Protein AF-A0A1V9ZPN5-F1 (afdb_monomer_lite)

Sequence (670 aa):
MTFDDWLCKRLNDLAIDGEVYGEYVRGIVADQDSDLDERCGMAVDVLRAVVEDDTVLDGLADQLKAKWLEQEDAAAKQVAASLELEKLRIEEKKQAELKLVEENERKEAEKALARQNMTREEILQREKILNEYGAADSSFMDEDGNVIIREAKARGVSEDSGPVNTNKSQAQAHQQNLRDKMKKEHEQKVKRDKELLEADRLRKEKAKRRTQKREKQRGAGFTDLCFKVGIRKPVAVPPQRAMAQPKAKQKATFVLLLRDALATVGIEYLTLEDIRRSKSSVGGGDDFDEAHALLCIPLWRALHDLCMVILADFQVDPLTMAAESQALFDEPDGFDLCVEVARHYLYEWGFLCHEFYSLESPLTLPGPVLLSALVYLFGISNFFSRQAEAILRIQLGNDHVRLPPYPLEPPVDPEDVGRAFTTALARRRPSSAQTPTLESTVHAIHAAYGKLQALLKEFRSLQQAHSKYLERIRQTQLHQLGHGKVLLDDEAIAEAVLTPYCLWLLRNPDELGVHTEALERRLQNYAQEKLFYQWAVAAVVNGLKSFPRAERQEAATGDFAAVVAAASDANEALRARLSLFKSVTAHWKAISGKEKAKFKAKMESATVKMTEELPVIDLLFTPVKPNPFKIAPPPPSPYKVTSEVPKRYLQEEVARLVGLIETKLRVKLV

Organism: Achlya hypogyna (NCBI:txid1202772)

Radius of gyration: 38.85 Å; chains: 1; bounding box: 94×100×117 Å

InterPro domains:
  IPR037666 Coiled-coil domain-containing protein 43 [PTHR31684] (2-218)
  IPR058771 CCDC43, PWI-like domain [PF26091] (2-71)
  IPR060469 Coiled-coil domain-containing protein 43, C-terminal domain [PF27916] (167-218)

Foldseek 3Di:
DALLVVQLVLCVVLVHRSVVLSVVLCVLCVDPPDDNLVSLVVSLVVVVVVHPDSVSSPCSSVVSSVRSVVNVVVVVVVVVVVVVVVVVVVVVVVVVVVVVVVVVVVVVVVVVVVVVPDDPVNVVVVVVVCVVPPPPPPFDADPVGDTDDDDDDDDDDDDDDDDDPCVVVVVVVVVVVVVVVVVVVVVVVVVVVVVVVVVVVVVVVVVVVVVVVVVVVVPDDDDDDDDDDDDDDDDDDDDDDDDDDDDDPDDDFLQLLVCLLCQLQQLNPQHSVLLVVLLAFALDPPDGDPVLLVSLQSLLLSLLSLLVCLVCVVPDDNVVSNVVSVVLSPDPCSSVLSLVNSVVSCVVLPVDDCLSQVDPDSSNRGSLSSLVSNVVSCLVSVRCVSCLQSSLCVVLVHNLADDPVDDLFACPPVVLVVVLVCVLVVLVDDDPPDDDDPVVNVVSPVVSVVVVVVVVVLRVVLVVVLVVQLVVLQVVQCVVVHNPDDPAPSVRSSVVDQRSNSVVCVVVVVSVVSNVVSVVVSVVSLVNVVVVSVVSLVSSLVNVVPDDDPPDPDPPVDDVVNVVVVVVVSVVVVVVCVVVVVVSVVVVVPPDPPVCVVVVVVVVVVVVVVVVVDDDDDPPDDDDDDDDDDDDDDDDDDDDDDDDDDPVVSVVVSVVVQVSVCVVSVHHDD

Structure (mmCIF, N/CA/C/O backbone):
data_AF-A0A1V9ZPN5-F1
#
_entry.id   AF-A0A1V9ZPN5-F1
#
loop_
_atom_site.group_PDB
_atom_site.id
_atom_site.type_symbol
_atom_site.label_atom_id
_atom_site.label_alt_id
_atom_site.label_comp_id
_atom_site.label_asym_id
_atom_site.label_entity_id
_atom_site.label_seq_id
_atom_site.pdbx_PDB_ins_code
_atom_site.Cartn_x
_atom_site.Cartn_y
_atom_site.Cartn_z
_atom_site.occupancy
_atom_site.B_iso_or_equiv
_atom_site.auth_seq_id
_atom_site.auth_comp_id
_atom_site.auth_asym_id
_atom_site.auth_atom_id
_atom_site.pdbx_PDB_model_num
ATOM 1 N N . MET A 1 1 ? -40.368 -16.277 -12.540 1.00 68.50 1 MET A N 1
ATOM 2 C CA . MET A 1 1 ? -39.505 -17.339 -13.073 1.00 68.50 1 MET A CA 1
ATOM 3 C C . MET A 1 1 ? -38.281 -16.627 -13.588 1.00 68.50 1 MET A C 1
ATOM 5 O O . MET A 1 1 ? -38.443 -15.756 -14.438 1.00 68.50 1 MET A O 1
ATOM 9 N N . THR A 1 2 ? -37.132 -16.857 -12.969 1.00 84.00 2 THR A N 1
ATOM 10 C CA . THR A 1 2 ? -35.852 -16.296 -13.423 1.00 84.00 2 THR A CA 1
ATOM 11 C C . THR A 1 2 ? -35.412 -16.983 -14.718 1.00 84.00 2 THR A C 1
ATOM 13 O O . THR A 1 2 ? -36.003 -17.993 -15.119 1.00 84.00 2 THR A O 1
ATOM 16 N N . PHE A 1 3 ? -34.382 -16.450 -15.380 1.00 88.06 3 PHE A N 1
ATOM 17 C CA . PHE A 1 3 ? -33.713 -17.166 -16.469 1.00 88.06 3 PHE A CA 1
ATOM 18 C C . PHE A 1 3 ? -33.228 -18.544 -15.997 1.00 88.06 3 PHE A C 1
ATOM 20 O O . PHE A 1 3 ? -33.456 -19.531 -16.684 1.00 88.06 3 PHE A O 1
ATOM 27 N N . ASP A 1 4 ? -32.672 -18.616 -14.786 1.00 86.94 4 ASP A N 1
ATOM 28 C CA . ASP A 1 4 ? -32.119 -19.836 -14.189 1.00 86.94 4 ASP A CA 1
ATOM 29 C C . ASP A 1 4 ? -33.211 -20.896 -13.939 1.00 86.94 4 ASP A C 1
ATOM 31 O O . ASP A 1 4 ? -33.077 -22.033 -14.384 1.00 86.94 4 ASP A O 1
ATOM 35 N N . ASP A 1 5 ? -34.350 -20.515 -13.335 1.00 88.00 5 ASP A N 1
ATOM 36 C CA . ASP A 1 5 ? -35.508 -21.408 -13.137 1.00 88.00 5 ASP A CA 1
ATOM 37 C C . ASP A 1 5 ? -35.992 -22.003 -14.472 1.00 88.00 5 ASP A C 1
ATOM 39 O O . ASP A 1 5 ? -36.404 -23.164 -14.558 1.00 88.00 5 ASP A O 1
ATOM 43 N N . TRP A 1 6 ? -36.023 -21.162 -15.513 1.00 93.38 6 TRP A N 1
ATOM 44 C CA . TRP A 1 6 ? -36.487 -21.531 -16.847 1.00 93.38 6 TRP A CA 1
ATOM 45 C C . TRP A 1 6 ? -35.477 -22.433 -17.559 1.00 93.38 6 TRP A C 1
ATOM 47 O O . TRP A 1 6 ? -35.883 -23.439 -18.141 1.00 93.38 6 TRP A O 1
ATOM 57 N N . LEU A 1 7 ? -34.187 -22.116 -17.459 1.00 91.00 7 LEU A N 1
ATOM 58 C CA . LEU A 1 7 ? -33.092 -22.869 -18.053 1.00 91.00 7 LEU A CA 1
ATOM 59 C C . LEU A 1 7 ? -32.982 -24.265 -17.435 1.00 91.00 7 LEU A C 1
ATOM 61 O O . LEU A 1 7 ? -33.018 -25.247 -18.172 1.00 91.00 7 LEU A O 1
ATOM 65 N N . CYS A 1 8 ? -32.947 -24.379 -16.104 1.00 88.75 8 CYS A N 1
ATOM 66 C CA . CYS A 1 8 ? -32.883 -25.677 -15.428 1.00 88.75 8 CYS A CA 1
ATOM 67 C C . CYS A 1 8 ? -34.094 -26.550 -15.781 1.00 88.75 8 CYS A C 1
ATOM 69 O O . CYS A 1 8 ? -33.944 -27.736 -16.066 1.00 88.75 8 CYS A O 1
ATOM 71 N N . LYS A 1 9 ? -35.299 -25.964 -15.854 1.00 89.94 9 LYS A N 1
ATOM 72 C CA . LYS A 1 9 ? -36.483 -26.688 -16.334 1.00 89.94 9 LYS A CA 1
ATOM 73 C C . LYS A 1 9 ? -36.322 -27.144 -17.790 1.00 89.94 9 LYS A C 1
ATOM 75 O O . LYS A 1 9 ? -36.635 -28.289 -18.097 1.00 89.94 9 LYS A O 1
ATOM 80 N N . ARG A 1 10 ? -35.834 -26.269 -18.675 1.00 88.94 10 ARG A N 1
ATOM 81 C CA . ARG A 1 10 ? -35.674 -26.561 -20.105 1.00 88.94 10 ARG A CA 1
ATOM 82 C C . ARG A 1 10 ? -34.618 -27.638 -20.369 1.00 88.94 10 ARG A C 1
ATOM 84 O O . ARG A 1 10 ? -34.828 -28.447 -21.262 1.00 88.94 10 ARG A O 1
ATOM 91 N N . LEU A 1 11 ? -33.538 -27.673 -19.590 1.00 89.62 11 LEU A N 1
ATOM 92 C CA . LEU A 1 11 ? -32.514 -28.722 -19.639 1.00 89.62 11 LEU A CA 1
ATOM 93 C C . LEU A 1 11 ? -33.055 -30.062 -19.121 1.00 89.62 11 LEU A C 1
ATOM 95 O O . LEU A 1 11 ? -32.896 -31.079 -19.792 1.00 89.62 11 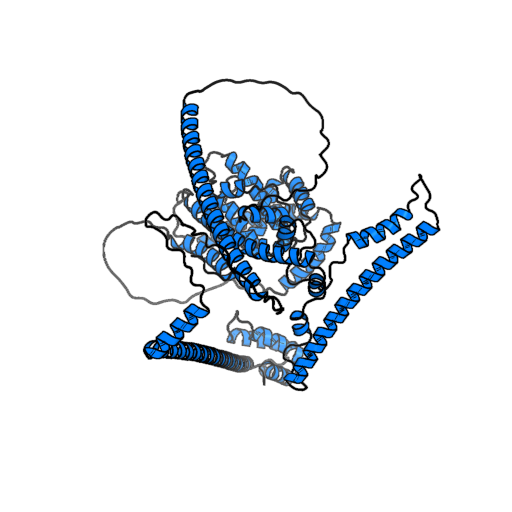LEU A O 1
ATOM 99 N N . ASN A 1 12 ? -33.803 -30.051 -18.013 1.00 88.44 12 ASN A N 1
ATOM 100 C CA . ASN A 1 12 ? -34.460 -31.253 -17.492 1.00 88.44 12 ASN A CA 1
ATOM 101 C C . ASN A 1 12 ? -35.489 -31.838 -18.485 1.00 88.44 12 ASN A C 1
ATOM 103 O O . ASN A 1 12 ? -35.576 -33.058 -18.622 1.00 88.44 12 ASN A O 1
ATOM 107 N N . ASP A 1 13 ? -36.227 -30.994 -19.221 1.00 88.38 13 ASP A N 1
ATOM 108 C CA . ASP A 1 13 ? -37.133 -31.423 -20.305 1.00 88.38 13 ASP A CA 1
ATOM 109 C C . ASP A 1 13 ? -36.377 -32.097 -21.481 1.00 88.38 13 ASP A C 1
ATOM 111 O O . ASP A 1 13 ? -36.977 -32.864 -22.234 1.00 88.38 13 ASP A O 1
ATOM 115 N N . LEU A 1 14 ? -35.072 -31.830 -21.635 1.00 85.94 14 LEU A N 1
ATOM 116 C CA . LEU A 1 14 ? -34.164 -32.446 -22.617 1.00 85.94 14 LEU A CA 1
ATOM 117 C C . LEU A 1 14 ? -33.401 -33.665 -22.052 1.00 85.94 14 LEU A C 1
ATOM 119 O O . LEU A 1 14 ? -32.524 -34.197 -22.726 1.00 85.94 14 LEU A O 1
ATOM 123 N N . ALA A 1 15 ? -33.713 -34.096 -20.823 1.00 84.94 15 ALA A N 1
ATOM 124 C CA . ALA A 1 15 ? -32.968 -35.103 -20.056 1.00 84.94 15 ALA A CA 1
ATOM 125 C C . ALA A 1 15 ? -31.479 -34.759 -19.806 1.00 84.94 15 ALA A C 1
ATOM 127 O O . ALA A 1 15 ? -30.673 -35.644 -19.518 1.00 84.94 15 ALA A O 1
ATOM 128 N N . ILE A 1 16 ? -31.128 -33.471 -19.868 1.00 85.44 16 ILE A N 1
ATOM 129 C CA . ILE A 1 16 ? -29.808 -32.936 -19.519 1.00 85.44 16 ILE A CA 1
ATOM 130 C C . ILE A 1 16 ? -29.838 -32.502 -18.051 1.00 85.44 16 ILE A C 1
ATOM 132 O O . ILE A 1 16 ? -30.827 -31.928 -17.595 1.00 85.44 16 ILE A O 1
ATOM 136 N N . ASP A 1 17 ? -28.753 -32.742 -17.312 1.00 87.88 17 ASP A N 1
ATOM 137 C CA . ASP A 1 17 ? -28.627 -32.297 -15.922 1.00 87.88 17 ASP A CA 1
ATOM 138 C C . ASP A 1 17 ? -28.646 -30.758 -15.837 1.00 87.88 17 ASP A C 1
ATOM 140 O O . ASP A 1 17 ? -27.680 -30.078 -16.201 1.00 87.88 17 ASP A O 1
ATOM 144 N N . GLY A 1 18 ? -29.773 -30.210 -15.378 1.00 82.62 18 GLY A N 1
ATOM 145 C CA . GLY A 1 18 ? -29.973 -28.772 -15.243 1.00 82.62 18 GLY A CA 1
ATOM 146 C C . GLY A 1 18 ? -29.116 -28.109 -14.163 1.00 82.62 18 GLY A C 1
ATOM 147 O O . GLY A 1 18 ? -28.900 -26.905 -14.260 1.00 82.62 18 GLY A O 1
ATOM 148 N N . GLU A 1 19 ? -28.602 -28.842 -13.171 1.00 81.31 19 GLU A N 1
ATOM 149 C CA . GLU A 1 19 ? -27.701 -28.276 -12.155 1.00 81.31 19 GLU A CA 1
ATOM 150 C C . GLU A 1 19 ? -26.286 -28.123 -12.729 1.00 81.31 19 GLU A C 1
ATOM 152 O O . GLU A 1 19 ? -25.679 -27.062 -12.598 1.00 81.31 19 GLU A O 1
ATOM 157 N N . VAL A 1 20 ? -25.792 -29.134 -13.451 1.00 84.06 20 VAL A N 1
ATOM 158 C CA . VAL A 1 20 ? -24.445 -29.116 -14.053 1.00 84.06 20 VAL A CA 1
ATOM 159 C C . VAL A 1 20 ? -24.373 -28.211 -15.287 1.00 84.06 20 VAL A C 1
ATOM 161 O O . VAL A 1 20 ? -23.477 -27.373 -15.400 1.00 84.06 20 VAL A O 1
ATOM 164 N N . TYR A 1 21 ? -25.306 -28.356 -16.230 1.00 87.81 21 TYR A N 1
ATOM 165 C CA . TYR A 1 21 ? -25.266 -27.609 -17.494 1.00 87.81 21 TYR A CA 1
ATOM 166 C C . TYR A 1 21 ? -25.978 -26.255 -17.422 1.00 87.81 21 TYR A C 1
ATOM 168 O O . TYR A 1 21 ? -25.698 -25.386 -18.248 1.00 87.81 21 TYR A O 1
ATOM 176 N N . GLY A 1 22 ? -26.849 -26.037 -16.431 1.00 87.44 22 GLY A N 1
ATOM 177 C CA . GLY A 1 22 ? -27.524 -24.755 -16.223 1.00 87.44 22 GLY A CA 1
ATOM 178 C C . GLY A 1 22 ? -26.546 -23.639 -15.870 1.00 87.44 22 GLY A C 1
ATOM 179 O O . GLY A 1 22 ? -26.587 -22.579 -16.492 1.00 87.44 22 GLY A O 1
ATOM 180 N N . GLU A 1 23 ? -25.611 -23.882 -14.947 1.00 86.81 23 GLU A N 1
ATOM 181 C CA . GLU A 1 23 ? -24.568 -22.902 -14.609 1.00 86.81 23 GLU A CA 1
ATOM 182 C C . GLU A 1 23 ? -23.653 -22.596 -15.802 1.00 86.81 23 GLU A C 1
ATOM 184 O O . GLU A 1 23 ? -23.326 -21.434 -16.042 1.00 86.81 23 GLU A O 1
ATOM 189 N N . TYR A 1 24 ? -23.298 -23.613 -16.592 1.00 86.88 24 TYR A N 1
ATOM 190 C CA . TYR A 1 24 ? -22.408 -23.458 -17.743 1.00 86.88 24 TYR A CA 1
ATOM 191 C C . TYR A 1 24 ? -23.065 -22.686 -18.900 1.00 86.88 24 TYR A C 1
ATOM 193 O O . TYR A 1 24 ? -22.503 -21.711 -19.400 1.00 86.88 24 TYR A O 1
ATOM 201 N N . VAL A 1 25 ? -24.297 -23.052 -19.278 1.00 90.19 25 VAL A N 1
ATOM 202 C CA . VAL A 1 25 ? -25.086 -22.328 -20.293 1.00 90.19 25 VAL A CA 1
ATOM 203 C C . VAL A 1 25 ? -25.375 -20.899 -19.840 1.00 90.19 25 VAL A C 1
ATOM 205 O O . VAL A 1 25 ? -25.244 -19.968 -20.634 1.00 90.19 25 VAL A O 1
ATOM 208 N N . ARG A 1 26 ? -25.706 -20.693 -18.560 1.00 89.94 26 ARG A N 1
ATOM 209 C CA . ARG A 1 26 ? -25.865 -19.353 -17.984 1.00 89.94 26 ARG A CA 1
ATOM 210 C C . ARG A 1 26 ? -24.571 -18.550 -18.072 1.00 89.94 26 ARG A C 1
ATOM 212 O O . ARG A 1 26 ? -24.640 -17.389 -18.448 1.00 89.94 26 ARG A O 1
ATOM 219 N N . GLY A 1 27 ? -23.421 -19.147 -17.757 1.00 89.06 27 GLY A N 1
ATOM 220 C CA . GLY A 1 27 ? -22.112 -18.499 -17.859 1.00 89.06 27 GLY A CA 1
ATOM 221 C C . GLY A 1 27 ? -21.820 -17.995 -19.273 1.00 89.06 27 GLY A C 1
ATOM 222 O O . GLY A 1 27 ? -21.485 -16.827 -19.439 1.00 89.06 27 GLY A O 1
ATOM 223 N N . ILE A 1 28 ? -22.045 -18.837 -20.287 1.00 90.44 28 ILE A N 1
ATOM 224 C CA . ILE A 1 28 ? -21.869 -18.466 -21.702 1.00 90.44 28 ILE A CA 1
ATOM 225 C C . ILE A 1 28 ? -22.838 -17.352 -22.114 1.00 90.44 28 ILE A C 1
ATOM 227 O O . ILE A 1 28 ? -22.431 -16.379 -22.740 1.00 90.44 28 ILE A O 1
ATOM 231 N N . VAL A 1 29 ? -24.125 -17.463 -21.769 1.00 89.81 29 VAL A N 1
ATOM 232 C CA . VAL A 1 29 ? -25.124 -16.454 -22.162 1.00 89.81 29 VAL A CA 1
ATOM 233 C C . VAL A 1 29 ? -24.925 -15.132 -21.400 1.00 89.81 29 VAL A C 1
ATOM 235 O O . VAL A 1 29 ? -25.210 -14.072 -21.953 1.00 89.81 29 VAL A O 1
ATOM 238 N N . ALA A 1 30 ? -24.374 -15.162 -20.183 1.00 87.12 30 ALA A N 1
ATOM 239 C CA . ALA A 1 30 ? -24.105 -13.981 -19.358 1.00 87.12 30 ALA A CA 1
ATOM 240 C C . ALA A 1 30 ? -22.822 -13.208 -19.711 1.00 87.12 30 ALA A C 1
ATOM 242 O O . ALA A 1 30 ? -22.675 -12.069 -19.261 1.00 87.12 30 ALA A O 1
ATOM 243 N N . ASP A 1 31 ? -21.908 -13.806 -20.479 1.00 87.69 31 ASP A N 1
ATOM 244 C CA . ASP A 1 31 ? -20.675 -13.163 -20.942 1.00 87.69 31 ASP A CA 1
ATOM 245 C C . ASP A 1 31 ? -20.992 -11.873 -21.728 1.00 87.69 31 ASP A C 1
ATOM 247 O O . ASP A 1 31 ? -21.927 -11.837 -22.522 1.00 87.69 31 ASP A O 1
ATOM 251 N N . GLN A 1 32 ? -20.257 -10.785 -21.494 1.00 79.94 32 GLN A N 1
ATOM 252 C CA . GLN A 1 32 ? -20.483 -9.497 -22.169 1.00 79.94 32 GLN A CA 1
ATOM 253 C C . GLN A 1 32 ? -19.518 -9.245 -23.334 1.00 79.94 32 GLN A C 1
ATOM 255 O O . GLN A 1 32 ? -19.721 -8.283 -24.077 1.00 79.94 32 GLN A O 1
ATOM 260 N N . ASP A 1 33 ? -18.513 -10.103 -23.527 1.00 76.19 33 ASP A N 1
ATOM 261 C CA . ASP A 1 33 ? -17.434 -9.878 -24.493 1.00 76.19 33 ASP A CA 1
ATOM 262 C C . ASP A 1 33 ? -17.785 -10.327 -25.931 1.00 76.19 33 ASP A C 1
ATOM 264 O O . ASP A 1 33 ? -17.052 -10.013 -26.870 1.00 76.19 33 ASP A O 1
ATOM 268 N N . SER A 1 34 ? -18.923 -11.010 -26.124 1.00 78.44 34 SER A N 1
ATOM 269 C CA . SER A 1 34 ? -19.410 -11.528 -27.422 1.00 78.44 34 SER A CA 1
ATOM 270 C C . SER A 1 34 ? -20.865 -11.128 -27.720 1.00 78.44 34 SER A C 1
ATOM 272 O O . SER A 1 34 ? -21.625 -10.766 -26.812 1.00 78.44 34 SER A O 1
ATOM 274 N N . ASP A 1 35 ? -21.311 -11.216 -28.980 1.00 86.94 35 ASP A N 1
ATOM 275 C CA . ASP A 1 35 ? -22.715 -10.926 -29.313 1.00 86.94 35 ASP A CA 1
ATOM 276 C C . ASP A 1 35 ? -23.672 -11.971 -28.707 1.00 86.94 35 ASP A C 1
ATOM 278 O O . ASP A 1 35 ? -23.300 -13.119 -28.454 1.00 86.94 35 ASP A O 1
ATOM 282 N N . LEU A 1 36 ? -24.916 -11.578 -28.422 1.00 85.69 36 LEU A N 1
ATOM 283 C CA . LEU A 1 36 ? -25.882 -12.458 -27.758 1.00 85.69 36 LEU A CA 1
ATOM 284 C C . LEU A 1 36 ? -26.313 -13.624 -28.659 1.00 85.69 36 LEU A C 1
ATOM 286 O O . LEU A 1 36 ? -26.559 -14.717 -28.151 1.00 85.69 36 LEU A O 1
ATOM 290 N N . ASP A 1 37 ? -26.373 -13.415 -29.978 1.00 86.00 37 ASP A N 1
ATOM 291 C CA . ASP A 1 37 ? -26.618 -14.491 -30.948 1.00 86.00 37 ASP A CA 1
ATOM 292 C C . ASP A 1 37 ? -25.497 -15.540 -30.924 1.00 86.00 37 ASP A C 1
ATOM 294 O O . ASP A 1 37 ? -25.770 -16.738 -30.840 1.00 86.00 37 ASP A O 1
ATOM 298 N N . GLU A 1 38 ? -24.239 -15.093 -30.921 1.00 86.38 38 GLU A N 1
ATOM 299 C CA . GLU A 1 38 ? -23.058 -15.963 -30.883 1.00 86.38 38 GLU A CA 1
ATOM 300 C C . GLU A 1 38 ? -22.991 -16.753 -29.569 1.00 86.38 38 GLU A C 1
ATOM 302 O O . GLU A 1 38 ? -22.835 -17.974 -29.594 1.00 86.38 38 GLU A O 1
ATOM 307 N N . ARG A 1 39 ? -23.227 -16.096 -28.424 1.00 90.44 39 ARG A N 1
ATOM 308 C CA . ARG A 1 39 ? -23.307 -16.749 -27.104 1.00 90.44 39 ARG A CA 1
ATOM 309 C C . ARG A 1 39 ? -24.415 -17.794 -27.024 1.00 90.44 39 ARG A C 1
ATOM 311 O O . ARG A 1 39 ? -24.187 -18.897 -26.530 1.00 90.44 39 ARG A O 1
ATOM 318 N N . CYS A 1 40 ? -25.613 -17.477 -27.516 1.00 89.62 40 CYS A N 1
ATOM 319 C CA . CYS A 1 40 ? -26.720 -18.434 -27.527 1.00 89.62 40 CYS A CA 1
ATOM 320 C C . CYS A 1 40 ? -26.438 -19.617 -28.468 1.00 89.62 40 CYS A C 1
ATOM 322 O O . CYS A 1 40 ? -26.825 -20.739 -28.147 1.00 89.62 40 CYS A O 1
ATOM 324 N N . GLY A 1 41 ? -25.725 -19.393 -29.578 1.00 87.00 41 GLY A N 1
ATOM 325 C CA . GLY A 1 41 ? -25.203 -20.452 -30.445 1.00 87.00 41 GLY A CA 1
ATOM 326 C C . GLY A 1 41 ? -24.202 -21.357 -29.722 1.00 87.00 41 GLY A C 1
ATOM 327 O O . GLY A 1 41 ? -24.438 -22.558 -29.613 1.00 87.00 41 GLY A O 1
ATOM 328 N N . MET A 1 42 ? -23.148 -20.781 -29.135 1.00 88.88 42 MET A N 1
ATOM 329 C CA . MET A 1 42 ? -22.119 -21.517 -28.384 1.00 88.88 42 MET A CA 1
ATOM 330 C C . MET A 1 42 ? -22.704 -22.334 -27.226 1.00 88.88 42 MET A C 1
ATOM 332 O O . MET A 1 42 ? -22.316 -23.483 -27.016 1.00 88.88 42 MET A O 1
ATOM 336 N N . ALA A 1 43 ? -23.672 -21.775 -26.496 1.00 89.94 43 ALA A N 1
ATOM 337 C CA . ALA A 1 43 ? -24.372 -22.487 -25.434 1.00 89.94 43 ALA A CA 1
ATOM 338 C C . ALA A 1 43 ? -25.133 -23.720 -25.957 1.00 89.94 43 ALA A C 1
ATOM 340 O O . ALA A 1 43 ? -25.137 -24.760 -25.300 1.00 89.94 43 ALA A O 1
ATOM 341 N N . VAL A 1 44 ? -25.744 -23.635 -27.143 1.00 90.75 44 VAL A N 1
ATOM 342 C CA . VAL A 1 44 ? -26.413 -24.776 -27.789 1.00 90.75 44 VAL A CA 1
ATOM 343 C C . VAL A 1 44 ? -25.410 -25.784 -28.351 1.00 90.75 44 VAL A C 1
ATOM 345 O O . VAL A 1 44 ? -25.638 -26.983 -28.214 1.00 90.75 44 VAL A O 1
ATOM 348 N N . ASP A 1 45 ? -24.290 -25.339 -28.918 1.00 88.50 45 ASP A N 1
ATOM 349 C CA . ASP A 1 45 ? -23.249 -26.231 -29.448 1.00 88.50 45 ASP A CA 1
ATOM 350 C C . ASP A 1 45 ? -22.599 -27.085 -28.346 1.00 88.50 45 ASP A C 1
ATOM 352 O O . ASP A 1 45 ? -22.289 -28.256 -28.568 1.00 88.50 45 ASP A O 1
ATOM 356 N N . VAL A 1 46 ? -22.474 -26.549 -27.127 1.00 88.31 46 VAL A N 1
ATOM 357 C CA . VAL A 1 46 ? -22.050 -27.322 -25.947 1.00 88.31 46 VAL A CA 1
ATOM 358 C C . VAL A 1 46 ? -23.077 -28.392 -25.582 1.00 88.31 46 VAL A C 1
ATOM 360 O O . VAL A 1 46 ? -22.703 -29.533 -25.318 1.00 88.31 46 VAL A O 1
ATOM 363 N N . LEU A 1 47 ? -24.371 -28.056 -25.581 1.00 87.62 47 LEU A N 1
ATOM 364 C CA . LEU A 1 47 ? -25.433 -29.031 -25.311 1.00 87.62 47 LEU A CA 1
ATOM 365 C C . LEU A 1 47 ? -25.500 -30.103 -26.413 1.00 87.62 47 LEU A C 1
ATOM 367 O O . LEU A 1 47 ? -25.754 -31.269 -26.113 1.00 87.62 47 LEU A O 1
ATOM 371 N N . ARG A 1 48 ? -25.187 -29.749 -27.666 1.00 88.38 48 ARG A N 1
ATOM 372 C CA . ARG A 1 48 ? -25.102 -30.689 -28.796 1.00 88.38 48 ARG A CA 1
ATOM 373 C C . ARG A 1 48 ? -24.002 -31.743 -28.614 1.00 88.38 48 ARG A C 1
ATOM 375 O O . ARG A 1 48 ? -24.134 -32.850 -29.110 1.00 88.38 48 ARG A O 1
ATOM 382 N N . ALA A 1 49 ? -22.955 -31.462 -27.838 1.00 84.62 49 ALA A N 1
ATOM 383 C CA . ALA A 1 49 ? -21.947 -32.468 -27.487 1.00 84.62 49 ALA A CA 1
ATOM 384 C C . ALA A 1 49 ? -22.431 -33.512 -26.450 1.00 84.62 49 ALA A C 1
ATOM 386 O O . ALA A 1 49 ? -21.698 -34.458 -26.155 1.00 84.62 49 ALA A O 1
ATOM 387 N N . VAL A 1 50 ? -23.623 -33.327 -25.869 1.00 84.62 50 VAL A N 1
ATOM 388 C CA . VAL A 1 50 ? -24.165 -34.115 -24.743 1.00 84.62 50 VAL A CA 1
ATOM 389 C C . VAL A 1 50 ? -25.480 -34.818 -25.103 1.00 84.62 50 VAL A C 1
ATOM 391 O O . VAL A 1 50 ? -25.796 -35.860 -24.533 1.00 84.62 50 VAL A O 1
ATOM 394 N N . VAL A 1 51 ? -26.245 -34.270 -26.050 1.00 85.38 51 VAL A N 1
ATOM 395 C CA . VAL A 1 51 ? -27.518 -34.828 -26.529 1.00 85.38 51 VAL A CA 1
ATOM 396 C C . VAL A 1 51 ? -27.269 -35.769 -27.714 1.00 85.38 51 VAL A C 1
ATOM 398 O O . VAL A 1 51 ? -26.539 -35.426 -28.633 1.00 85.38 51 VAL A O 1
ATOM 401 N N . GLU A 1 52 ? -27.888 -36.955 -27.715 1.00 77.44 52 GLU A N 1
ATOM 402 C CA . GLU A 1 52 ? -27.727 -37.949 -28.798 1.00 77.44 52 GLU A CA 1
ATOM 403 C C . GLU A 1 52 ? -28.541 -37.625 -30.073 1.00 77.44 52 GLU A C 1
ATOM 405 O O . GLU A 1 52 ? -28.279 -38.190 -31.135 1.00 77.44 52 GLU A O 1
ATOM 410 N N . ASP A 1 53 ? -29.531 -36.732 -29.971 1.00 80.88 53 ASP A N 1
ATOM 411 C CA . ASP A 1 53 ? -30.388 -36.260 -31.066 1.00 80.88 53 ASP A CA 1
ATOM 412 C C . ASP A 1 53 ? -30.349 -34.724 -31.174 1.00 80.88 53 ASP A C 1
ATOM 414 O O . ASP A 1 53 ? -31.054 -33.999 -30.464 1.00 80.88 53 ASP A O 1
ATOM 418 N N . ASP A 1 54 ? -29.528 -34.228 -32.101 1.00 76.44 54 ASP A N 1
ATOM 419 C CA . ASP A 1 54 ? -29.344 -32.800 -32.379 1.00 76.44 54 ASP A CA 1
ATOM 420 C C . ASP A 1 54 ? -30.656 -32.060 -32.700 1.00 76.44 54 ASP A C 1
ATOM 422 O O . ASP A 1 54 ? -30.748 -30.855 -32.454 1.00 76.44 54 ASP A O 1
ATOM 426 N N . THR A 1 55 ? -31.680 -32.748 -33.225 1.00 78.19 55 THR A N 1
ATOM 427 C CA . THR A 1 55 ? -32.929 -32.107 -33.683 1.00 78.19 55 THR A CA 1
ATOM 428 C C . THR A 1 55 ? -33.769 -31.545 -32.536 1.00 78.19 55 THR A C 1
ATOM 430 O O . THR A 1 55 ? -34.591 -30.650 -32.736 1.00 78.19 55 THR A O 1
ATOM 433 N N . VAL A 1 56 ? -33.542 -32.008 -31.302 1.00 80.50 56 VAL A N 1
ATOM 434 C CA . VAL A 1 56 ? -34.249 -31.515 -30.107 1.00 80.50 56 VAL A CA 1
ATOM 435 C C . VAL A 1 56 ? -33.701 -30.151 -29.638 1.00 80.50 56 VAL A C 1
ATOM 437 O O . VAL A 1 56 ? -34.356 -29.443 -28.867 1.00 80.50 56 VAL A O 1
ATOM 440 N N . LEU A 1 57 ? -32.522 -29.752 -30.130 1.00 83.88 57 LEU A N 1
ATOM 441 C CA . LEU A 1 57 ? -31.875 -28.467 -29.840 1.00 83.88 57 LEU A CA 1
ATOM 442 C C . LEU A 1 57 ? -32.222 -27.364 -30.859 1.00 83.88 57 LEU A C 1
ATOM 444 O O . LEU A 1 57 ? -31.879 -26.197 -30.639 1.00 83.88 57 LEU A O 1
ATOM 448 N N . ASP A 1 58 ? -32.931 -27.695 -31.942 1.00 82.94 58 ASP A N 1
ATOM 449 C CA . ASP A 1 58 ? -33.344 -26.727 -32.959 1.00 82.94 58 ASP A CA 1
ATOM 450 C C . ASP A 1 58 ? -34.225 -25.616 -32.353 1.00 82.94 58 ASP A C 1
ATOM 452 O O . ASP A 1 58 ? -35.227 -25.853 -31.672 1.00 82.94 58 ASP A O 1
ATOM 456 N N . GLY A 1 59 ? -33.826 -24.360 -32.578 1.00 84.00 59 GLY A N 1
ATOM 457 C CA . GLY A 1 59 ? -34.495 -23.180 -32.019 1.00 84.00 59 GLY A CA 1
ATOM 458 C C . GLY A 1 59 ? -34.299 -22.969 -30.509 1.00 84.00 59 GLY A C 1
ATOM 459 O O . GLY A 1 59 ? -34.967 -22.106 -29.932 1.00 84.00 59 GLY A O 1
ATOM 460 N N . LEU A 1 60 ? -33.409 -23.715 -29.836 1.00 87.62 60 LEU A N 1
ATOM 461 C CA . LEU A 1 60 ? -33.063 -23.448 -28.431 1.00 87.62 60 LEU A CA 1
ATOM 462 C C . LEU A 1 60 ? -32.269 -22.138 -28.277 1.00 87.62 60 LEU A C 1
ATOM 464 O O . LEU A 1 60 ? -32.477 -21.422 -27.300 1.00 87.62 60 LEU A O 1
ATOM 468 N N . ALA A 1 61 ? -31.432 -21.782 -29.258 1.00 88.31 61 ALA A N 1
ATOM 469 C CA . ALA A 1 61 ? -30.664 -20.532 -29.259 1.00 88.31 61 ALA A CA 1
ATOM 470 C C . ALA A 1 61 ? -31.586 -19.297 -29.262 1.00 88.31 61 ALA A C 1
ATOM 472 O O . ALA A 1 61 ? -31.421 -18.399 -28.437 1.00 88.31 61 ALA A O 1
ATOM 473 N N . ASP A 1 62 ? -32.627 -19.295 -30.103 1.00 89.06 62 ASP A N 1
ATOM 474 C CA . ASP A 1 62 ? -33.636 -18.227 -30.138 1.00 89.06 62 ASP A CA 1
ATOM 475 C C . ASP A 1 62 ? -34.396 -18.105 -28.806 1.00 89.06 62 ASP A C 1
ATOM 477 O O . ASP A 1 62 ? -34.713 -17.003 -28.352 1.00 89.06 62 ASP A O 1
ATOM 481 N N . GLN A 1 63 ? -34.674 -19.238 -28.150 1.00 90.06 63 GLN A N 1
ATOM 482 C CA . GLN A 1 63 ? -35.338 -19.275 -26.844 1.00 90.06 63 GLN A CA 1
ATOM 483 C C . GLN A 1 63 ? -34.439 -18.727 -25.727 1.00 90.06 63 GLN A C 1
ATOM 485 O O . GLN A 1 63 ? -34.917 -17.933 -24.913 1.00 90.06 63 GLN A O 1
ATOM 490 N N . LEU A 1 64 ? -33.155 -19.107 -25.708 1.00 90.62 64 LEU A N 1
ATOM 491 C CA . LEU A 1 64 ? -32.141 -18.564 -24.795 1.00 90.62 64 LEU A CA 1
ATOM 492 C C . LEU A 1 64 ? -32.042 -17.045 -24.958 1.00 90.62 64 LEU A C 1
ATOM 494 O O . LEU A 1 64 ? -32.211 -16.317 -23.979 1.00 90.62 64 LEU A O 1
ATOM 498 N N . LYS A 1 65 ? -31.884 -16.564 -26.197 1.00 90.12 65 LYS A N 1
ATOM 499 C CA . LYS A 1 65 ? -31.817 -15.136 -26.530 1.00 90.12 65 LYS A CA 1
ATOM 500 C C . LYS A 1 65 ? -33.050 -14.376 -26.049 1.00 90.12 65 LYS A C 1
ATOM 502 O O . LYS A 1 65 ? -32.925 -13.361 -25.367 1.00 90.12 65 LYS A O 1
ATOM 507 N N . ALA A 1 66 ? -34.247 -14.869 -26.373 1.00 91.44 66 ALA A N 1
ATOM 508 C CA . ALA A 1 66 ? -35.498 -14.217 -25.993 1.00 91.44 66 ALA A CA 1
ATOM 509 C C . ALA A 1 66 ? -35.663 -14.125 -24.467 1.00 91.44 66 ALA A C 1
ATOM 511 O O . ALA A 1 66 ? -36.095 -13.091 -23.954 1.00 91.44 66 ALA A O 1
ATOM 512 N N . LYS A 1 67 ? -35.290 -15.183 -23.734 1.00 89.81 67 LYS A N 1
ATOM 513 C CA . LYS A 1 67 ? -35.374 -15.224 -22.267 1.00 89.81 67 LYS A CA 1
ATOM 514 C C . LYS A 1 67 ? -34.295 -14.405 -21.574 1.00 89.81 67 LYS A C 1
ATOM 516 O O . LYS A 1 67 ? -34.573 -13.826 -20.525 1.00 89.81 67 LYS A O 1
ATOM 521 N N . TRP A 1 68 ? -33.104 -14.317 -22.158 1.00 91.06 68 TRP A N 1
ATOM 522 C CA . TRP A 1 68 ? -32.043 -13.451 -21.660 1.00 91.06 68 TRP A CA 1
ATOM 523 C C . TRP A 1 68 ? -32.419 -11.974 -21.805 1.00 91.06 68 TRP A C 1
ATOM 525 O O . TRP A 1 68 ? -32.408 -11.240 -20.818 1.00 91.06 68 TRP A O 1
ATOM 535 N N . LEU A 1 69 ? -32.877 -11.566 -22.996 1.00 88.56 69 LEU A N 1
ATOM 536 C CA . LEU A 1 69 ? -33.354 -10.202 -23.241 1.00 88.56 69 LEU A CA 1
ATOM 537 C C . LEU A 1 69 ? -34.517 -9.828 -22.314 1.00 88.56 69 LEU A C 1
ATOM 539 O O . LEU A 1 69 ? -34.508 -8.738 -21.758 1.00 88.56 69 LEU A O 1
ATOM 543 N N . GLU A 1 70 ? -35.481 -10.727 -22.073 1.00 89.75 70 GLU A N 1
ATOM 544 C CA . GLU A 1 70 ? -36.573 -10.495 -21.111 1.00 89.75 70 GLU A CA 1
ATOM 545 C C . GLU A 1 70 ? -36.052 -10.220 -19.685 1.00 89.75 70 GLU A C 1
ATOM 547 O O . GLU A 1 70 ? -36.600 -9.366 -18.979 1.00 89.75 70 GLU A O 1
ATOM 552 N N . GLN A 1 71 ? -34.975 -10.899 -19.267 1.00 87.94 71 GLN A N 1
ATOM 553 C CA . GLN A 1 71 ? -34.334 -10.683 -17.969 1.00 87.94 71 GLN A CA 1
ATOM 554 C C . GLN A 1 71 ? -33.544 -9.366 -17.914 1.00 87.94 71 GLN A C 1
ATOM 556 O O . GLN A 1 71 ? -33.664 -8.643 -16.922 1.00 87.94 71 GLN A O 1
ATOM 561 N N . GLU A 1 72 ? -32.785 -9.016 -18.956 1.00 86.00 72 GLU A N 1
ATOM 562 C CA . GLU A 1 72 ? -32.075 -7.730 -19.037 1.00 86.00 72 GLU A CA 1
ATOM 563 C C . GLU A 1 72 ? -33.052 -6.547 -19.017 1.00 86.00 72 GLU A C 1
ATOM 565 O O . GLU A 1 72 ? -32.871 -5.601 -18.247 1.00 86.00 72 GLU A O 1
ATOM 570 N N . ASP A 1 73 ? -34.151 -6.636 -19.769 1.00 84.56 73 ASP A N 1
ATOM 571 C CA . ASP A 1 73 ? -35.215 -5.630 -19.797 1.00 84.56 73 ASP A CA 1
ATOM 572 C C . ASP A 1 73 ? -35.897 -5.477 -18.425 1.00 84.56 73 ASP A C 1
ATOM 574 O O . ASP A 1 73 ? -36.257 -4.369 -18.011 1.00 84.56 73 ASP A O 1
ATOM 578 N N . ALA A 1 74 ? -36.094 -6.583 -17.699 1.00 84.12 74 ALA A N 1
ATOM 579 C CA . ALA A 1 74 ? -36.642 -6.575 -16.344 1.00 84.12 74 ALA A CA 1
ATOM 580 C C . ALA A 1 74 ? -35.660 -5.963 -15.328 1.00 84.12 74 ALA A C 1
ATOM 582 O O . ALA A 1 74 ? -36.071 -5.148 -14.496 1.00 84.12 74 ALA A O 1
ATOM 583 N N . ALA A 1 75 ? -34.369 -6.295 -15.419 1.00 83.56 75 ALA A N 1
ATOM 584 C CA . ALA A 1 75 ? -33.317 -5.729 -14.578 1.00 83.56 75 ALA A CA 1
ATOM 585 C C . ALA A 1 75 ? -33.154 -4.218 -14.821 1.00 83.56 75 ALA A C 1
ATOM 587 O O . ALA A 1 75 ? -33.155 -3.434 -13.869 1.00 83.56 75 ALA A O 1
ATOM 588 N N . ALA A 1 76 ? -33.123 -3.785 -16.085 1.00 80.50 76 ALA A N 1
ATOM 589 C CA . ALA A 1 76 ? -33.063 -2.375 -16.465 1.00 80.50 76 ALA A CA 1
ATOM 590 C C . ALA A 1 76 ? -34.254 -1.576 -15.905 1.00 80.50 76 ALA A C 1
ATOM 592 O O . ALA A 1 76 ? -34.066 -0.486 -15.358 1.00 80.50 76 ALA A O 1
ATOM 593 N N . LYS A 1 77 ? -35.473 -2.136 -15.951 1.00 83.94 77 LYS A N 1
ATOM 594 C CA . LYS A 1 77 ? -36.677 -1.524 -15.354 1.00 83.94 77 LYS A CA 1
ATOM 595 C C . LYS A 1 77 ? -36.585 -1.412 -13.826 1.00 83.94 77 LYS A C 1
ATOM 597 O O . LYS A 1 77 ? -36.981 -0.384 -13.278 1.00 83.94 77 LYS A O 1
ATOM 602 N N . GLN A 1 78 ? -36.024 -2.405 -13.129 1.00 77.88 78 GLN A N 1
ATOM 603 C CA . GLN A 1 78 ? -35.813 -2.335 -11.672 1.00 77.88 78 GLN A CA 1
ATOM 604 C C . GLN A 1 78 ? -34.744 -1.303 -11.272 1.00 77.88 78 GLN A C 1
ATOM 606 O O . GLN A 1 78 ? -34.929 -0.559 -10.303 1.00 77.88 78 GLN A O 1
ATOM 611 N N . VAL A 1 79 ? -33.648 -1.204 -12.029 1.00 82.75 79 VAL A N 1
ATOM 612 C CA . VAL A 1 79 ? -32.606 -0.183 -11.815 1.00 82.75 79 VAL A CA 1
ATOM 613 C C . VAL A 1 79 ? -33.152 1.221 -12.096 1.00 82.75 79 VAL A C 1
ATOM 615 O O . VAL A 1 79 ? -32.917 2.137 -11.309 1.00 82.75 79 VAL A O 1
ATOM 618 N N . ALA A 1 80 ? -33.948 1.400 -13.154 1.00 79.25 80 ALA A N 1
ATOM 619 C CA . ALA A 1 80 ? -34.609 2.673 -13.439 1.00 79.25 80 ALA A CA 1
ATOM 620 C C . ALA A 1 80 ? -35.560 3.098 -12.302 1.00 79.25 80 ALA A C 1
ATOM 622 O O . ALA A 1 80 ? -35.479 4.235 -11.834 1.00 79.25 80 ALA A O 1
ATOM 623 N N . ALA A 1 81 ? -36.395 2.177 -11.805 1.00 84.50 81 ALA A N 1
ATOM 624 C CA . ALA A 1 81 ? -37.339 2.447 -10.720 1.00 84.50 81 ALA A CA 1
ATOM 625 C C . ALA A 1 81 ? -36.646 2.793 -9.386 1.00 84.50 81 ALA A C 1
ATOM 627 O O . ALA A 1 81 ? -37.095 3.692 -8.671 1.00 84.50 81 ALA A O 1
ATOM 628 N N . SER A 1 82 ? -35.532 2.131 -9.045 1.00 76.44 82 SER A N 1
ATOM 629 C CA . SER A 1 82 ? -34.783 2.452 -7.819 1.00 76.44 82 SER A CA 1
ATOM 630 C C . SER A 1 82 ? -34.065 3.806 -7.907 1.00 76.44 82 SER A C 1
ATOM 632 O O . SER A 1 82 ? -34.072 4.571 -6.938 1.00 76.44 82 SER A O 1
ATOM 634 N N . LEU A 1 83 ? -33.533 4.162 -9.082 1.00 76.44 83 LEU A N 1
ATOM 635 C CA . LEU A 1 83 ? -32.960 5.486 -9.347 1.00 76.44 83 LEU A CA 1
ATOM 636 C C . LEU A 1 83 ? -34.011 6.606 -9.324 1.00 76.44 83 LEU A C 1
ATOM 638 O O . LEU A 1 83 ? -33.702 7.717 -8.893 1.00 76.44 83 LEU A O 1
ATOM 642 N N . GLU A 1 84 ? -35.236 6.350 -9.781 1.00 83.12 84 GLU A N 1
ATOM 643 C CA . GLU A 1 84 ? -36.343 7.311 -9.703 1.00 83.12 84 GLU A CA 1
ATOM 644 C C . GLU A 1 84 ? -36.788 7.548 -8.251 1.00 83.12 84 GLU A C 1
ATOM 646 O O . GLU A 1 84 ? -36.935 8.696 -7.826 1.00 83.12 84 GLU A O 1
ATOM 651 N N . LEU A 1 85 ? -36.891 6.483 -7.452 1.00 84.12 85 LEU A N 1
ATOM 652 C CA . LEU A 1 85 ? -37.263 6.572 -6.039 1.00 84.12 85 LEU A CA 1
ATOM 653 C C . LEU A 1 85 ? -36.213 7.319 -5.193 1.00 84.12 85 LEU A C 1
ATOM 655 O O . LEU A 1 85 ? -36.578 8.148 -4.358 1.00 84.12 85 LEU A O 1
ATOM 659 N N . GLU A 1 86 ? -34.912 7.106 -5.425 1.00 80.19 86 GLU A N 1
ATOM 660 C CA . GLU A 1 86 ? -33.873 7.870 -4.711 1.00 80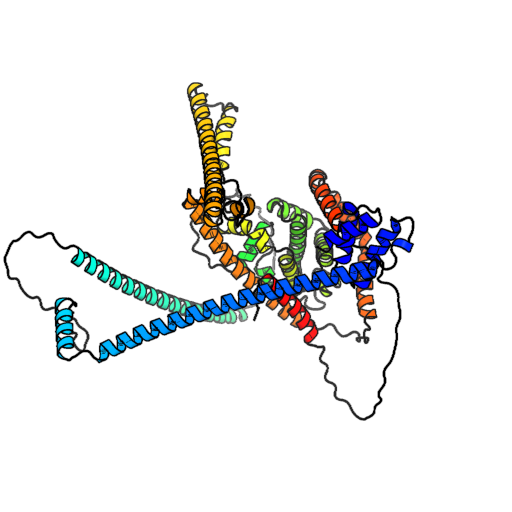.19 86 GLU A CA 1
ATOM 661 C C . GLU A 1 86 ? -33.785 9.331 -5.201 1.00 80.19 86 GLU A C 1
ATOM 663 O O . GLU A 1 86 ? -33.532 10.223 -4.389 1.00 80.19 86 GLU A O 1
ATOM 668 N N . LYS A 1 87 ? -34.084 9.627 -6.479 1.00 84.50 87 LYS A N 1
ATOM 669 C CA . LYS A 1 87 ? -34.242 11.020 -6.954 1.00 84.50 87 LYS A CA 1
ATOM 670 C C . LYS A 1 87 ? -35.364 11.738 -6.207 1.00 84.50 87 LYS A C 1
ATOM 672 O O . LYS A 1 87 ? -35.117 12.815 -5.670 1.00 84.50 87 LYS A O 1
ATOM 677 N N . LEU A 1 88 ? -36.548 11.126 -6.105 1.00 84.88 88 LEU A N 1
ATOM 678 C CA . LEU A 1 88 ? -37.677 11.677 -5.344 1.00 84.88 88 LEU A CA 1
ATOM 679 C C . LEU A 1 88 ? -37.298 11.938 -3.879 1.00 84.88 88 LEU A C 1
ATOM 681 O O . LEU A 1 88 ? -37.540 13.024 -3.359 1.00 84.88 88 LEU A O 1
ATOM 685 N N . ARG A 1 89 ? -36.597 10.999 -3.238 1.00 85.44 89 ARG A N 1
ATOM 686 C CA . ARG A 1 89 ? -36.109 11.147 -1.858 1.00 85.44 89 ARG A CA 1
ATOM 687 C C . ARG A 1 89 ? -35.093 12.287 -1.684 1.00 85.44 89 ARG A C 1
ATOM 689 O O . ARG A 1 89 ? -35.028 12.904 -0.618 1.00 85.44 89 ARG A O 1
ATOM 696 N N . ILE A 1 90 ? -34.272 12.569 -2.697 1.00 81.06 90 ILE A N 1
ATOM 697 C CA . ILE A 1 90 ? -33.361 13.726 -2.714 1.00 81.06 90 ILE A CA 1
ATOM 698 C C . ILE A 1 90 ? -34.148 15.032 -2.918 1.00 81.06 90 ILE A C 1
ATOM 700 O O . ILE A 1 90 ? -33.846 16.027 -2.257 1.00 81.06 90 ILE A O 1
ATOM 704 N N . GLU A 1 91 ? -35.161 15.030 -3.786 1.00 80.62 91 GLU A N 1
ATOM 705 C CA . GLU A 1 91 ? -36.076 16.156 -4.023 1.00 80.62 91 GLU A CA 1
ATOM 706 C C . GLU A 1 91 ? -36.815 16.550 -2.728 1.00 80.62 91 GLU A C 1
ATOM 708 O O . GLU A 1 91 ? -36.782 17.711 -2.320 1.00 80.62 91 GLU A O 1
ATOM 713 N N . GLU A 1 92 ? -37.392 15.574 -2.018 1.00 88.06 92 GLU A N 1
ATOM 714 C CA . GLU A 1 92 ? -38.082 15.771 -0.734 1.00 88.06 92 GLU A CA 1
ATOM 715 C C . GLU A 1 92 ? -37.165 16.369 0.339 1.00 88.06 92 GLU A C 1
ATOM 717 O O . GLU A 1 92 ? -37.552 17.317 1.027 1.00 88.06 92 GLU A O 1
ATOM 722 N N . LYS A 1 93 ? -35.926 15.868 0.462 1.00 82.25 93 LYS A N 1
ATOM 723 C CA . LYS A 1 93 ? -34.927 16.416 1.398 1.00 82.25 93 LYS A CA 1
ATOM 724 C C . LYS A 1 93 ? -34.607 17.880 1.091 1.00 82.25 93 LYS A C 1
ATOM 726 O O . LYS A 1 93 ? -34.607 18.694 2.010 1.00 82.25 93 LYS A O 1
ATOM 731 N N . LYS A 1 94 ? -34.397 18.229 -0.185 1.00 84.94 94 LYS A N 1
ATOM 732 C CA . LYS A 1 94 ? -34.151 19.620 -0.606 1.00 84.94 94 LYS A CA 1
ATOM 733 C C . LYS A 1 94 ? -35.350 20.525 -0.323 1.00 84.94 94 LYS A C 1
ATOM 735 O O . LYS A 1 94 ? -35.167 21.644 0.145 1.00 84.94 94 LYS A O 1
ATOM 740 N N . GLN A 1 95 ? -36.573 20.049 -0.561 1.00 81.25 95 GLN A N 1
ATOM 741 C CA . GLN A 1 95 ? -37.786 20.810 -0.243 1.00 81.25 95 GLN A CA 1
ATOM 742 C C . GLN A 1 95 ? -37.985 20.999 1.269 1.00 81.25 95 GLN A C 1
ATOM 744 O O . GLN A 1 95 ? -38.481 22.044 1.688 1.00 81.25 95 GLN A O 1
ATOM 749 N N . ALA A 1 96 ? -37.607 20.019 2.094 1.00 84.06 96 ALA A N 1
ATOM 750 C CA . ALA A 1 96 ? -37.639 20.145 3.551 1.00 84.06 96 ALA A CA 1
ATOM 751 C C . ALA A 1 96 ? -36.586 21.142 4.068 1.00 84.06 96 ALA A C 1
ATOM 753 O O . ALA A 1 96 ? -36.895 21.966 4.928 1.00 84.06 96 ALA A O 1
ATOM 754 N N . GLU A 1 97 ? -35.371 21.111 3.513 1.00 82.81 97 GLU A N 1
ATOM 755 C CA . GLU A 1 97 ? -34.298 22.056 3.840 1.00 82.81 97 GLU A CA 1
ATOM 756 C C . GLU A 1 97 ? -34.668 23.494 3.444 1.00 82.81 97 GLU A C 1
ATOM 758 O O . GLU A 1 97 ? -34.547 24.403 4.265 1.00 82.81 97 GLU A O 1
ATOM 763 N N . LEU A 1 98 ? -35.221 23.699 2.241 1.00 80.25 98 LEU A N 1
ATOM 764 C CA . LEU A 1 98 ? -35.671 25.016 1.779 1.00 80.25 98 LEU A CA 1
ATOM 765 C C . LEU A 1 98 ? -36.763 25.604 2.690 1.00 80.25 98 LEU A C 1
ATOM 767 O O . LEU A 1 98 ? -36.652 26.751 3.115 1.00 80.25 98 LEU A O 1
ATOM 771 N N . LYS A 1 99 ? -37.765 24.800 3.078 1.00 86.44 99 LYS A N 1
ATOM 772 C CA . LYS A 1 99 ? -38.819 25.221 4.021 1.00 86.44 99 LYS A CA 1
ATOM 773 C C . LYS A 1 99 ? -38.262 25.604 5.395 1.00 86.44 99 LYS A C 1
ATOM 775 O O . LYS A 1 99 ? -38.773 26.531 6.018 1.00 86.44 99 LYS A O 1
ATOM 780 N N . LEU A 1 100 ? -37.218 24.919 5.870 1.00 83.12 100 LEU A N 1
ATOM 781 C CA . LEU A 1 100 ? -36.557 25.247 7.137 1.00 83.12 100 LEU A CA 1
ATOM 782 C C . LEU A 1 100 ? -35.803 26.586 7.057 1.00 83.12 100 LEU A C 1
ATOM 784 O O . LEU A 1 100 ? -35.803 27.349 8.025 1.00 83.12 100 LEU A O 1
ATOM 788 N N . VAL A 1 101 ? -35.181 26.886 5.912 1.00 79.56 101 VAL A N 1
ATOM 789 C CA . VAL A 1 101 ? -34.540 28.185 5.651 1.00 79.56 101 VAL A CA 1
ATOM 790 C C . VAL A 1 101 ? -35.591 29.296 5.600 1.00 79.56 101 VAL A C 1
ATOM 792 O O . VAL A 1 101 ? -35.474 30.252 6.363 1.00 79.56 101 VAL A O 1
ATOM 795 N N . GLU A 1 102 ? -36.662 29.135 4.818 1.00 81.19 102 GLU A N 1
ATOM 796 C CA . GLU A 1 102 ? -37.766 30.107 4.731 1.00 81.19 102 GLU A CA 1
ATOM 797 C C . GLU A 1 102 ? -38.427 30.375 6.097 1.00 81.19 102 GLU A C 1
ATOM 799 O O . GLU A 1 102 ? -38.720 31.522 6.444 1.00 81.19 102 GLU A O 1
ATOM 804 N N . GLU A 1 103 ? -38.639 29.341 6.921 1.00 84.31 103 GLU A N 1
ATOM 805 C CA . GLU A 1 103 ? -39.206 29.510 8.264 1.00 84.31 103 GLU A CA 1
ATOM 806 C C . GLU A 1 103 ? -38.246 30.263 9.205 1.00 84.31 103 GLU A C 1
ATOM 808 O O . GLU A 1 103 ? -38.687 31.081 10.019 1.00 84.31 103 GLU A O 1
ATOM 813 N N . ASN A 1 104 ? -36.936 30.027 9.090 1.00 78.75 104 ASN A N 1
ATOM 814 C CA . ASN A 1 104 ? -35.924 30.751 9.860 1.00 78.75 104 ASN A CA 1
ATOM 815 C C . ASN A 1 104 ? -35.807 32.215 9.418 1.00 78.75 104 ASN A C 1
ATOM 817 O O . ASN A 1 104 ? -35.828 33.096 10.279 1.00 78.75 104 ASN A O 1
ATOM 821 N N . GLU A 1 105 ? -35.769 32.493 8.114 1.00 82.19 105 GLU A N 1
ATOM 822 C CA . GLU A 1 105 ? -35.779 33.858 7.572 1.00 82.19 105 GLU A CA 1
ATOM 823 C C . GLU A 1 105 ? -37.037 34.617 8.004 1.00 82.19 105 GLU A C 1
ATOM 825 O O . GLU A 1 105 ? -36.946 35.758 8.464 1.00 82.19 105 GLU A O 1
ATOM 830 N N . ARG A 1 106 ? -38.211 33.971 7.976 1.00 80.56 106 ARG A N 1
ATOM 831 C CA . ARG A 1 106 ? -39.456 34.575 8.468 1.00 80.56 106 ARG A CA 1
ATOM 832 C C . ARG A 1 106 ? -39.396 34.880 9.967 1.00 80.56 106 ARG A C 1
ATOM 834 O O . ARG A 1 106 ? -39.807 35.965 10.376 1.00 80.56 106 ARG A O 1
ATOM 841 N N . LYS A 1 107 ? -38.844 33.976 10.786 1.00 80.62 107 LYS A N 1
ATOM 842 C CA . LYS A 1 107 ? -38.626 34.202 12.231 1.00 80.62 107 LYS A CA 1
ATOM 843 C C . LYS A 1 107 ? -37.610 35.315 12.504 1.00 80.62 107 LYS A C 1
ATOM 845 O O . LYS A 1 107 ? -37.732 35.998 13.520 1.00 80.62 107 LYS A O 1
ATOM 850 N N . GLU A 1 108 ? -36.606 35.509 11.653 1.00 76.12 108 GLU A N 1
ATOM 851 C CA . GLU A 1 108 ? -35.665 36.632 11.763 1.00 76.12 108 GLU A CA 1
ATOM 852 C C . GLU A 1 108 ? -36.310 37.958 11.341 1.00 76.12 108 GLU A C 1
ATOM 854 O O . GLU A 1 108 ? -36.186 38.946 12.067 1.00 76.12 108 GLU A O 1
ATOM 859 N N . ALA A 1 109 ? -37.071 37.975 10.244 1.00 76.19 109 ALA A N 1
ATOM 860 C CA . ALA A 1 109 ? -37.826 39.141 9.788 1.00 76.19 109 ALA A CA 1
ATOM 861 C C . ALA A 1 109 ? -38.882 39.586 10.816 1.00 76.19 109 ALA A C 1
ATOM 863 O O . ALA A 1 109 ? -39.000 40.776 11.109 1.00 76.19 109 ALA A O 1
ATOM 864 N N . GLU A 1 110 ? -39.593 38.643 11.438 1.00 78.38 110 GLU A N 1
ATOM 865 C CA . GLU A 1 110 ? -40.548 38.914 12.519 1.00 78.38 110 GLU A CA 1
ATOM 866 C C . GLU A 1 110 ? -39.846 39.494 13.761 1.00 78.38 110 GLU A C 1
ATOM 868 O O . GLU A 1 110 ? -40.292 40.500 14.311 1.00 78.38 110 GLU A O 1
ATOM 873 N N . LYS A 1 111 ? -38.678 38.957 14.148 1.00 77.25 111 LYS A N 1
ATOM 874 C CA . LYS A 1 111 ? -37.835 39.542 15.212 1.00 77.25 111 LYS A CA 1
ATOM 875 C C . LYS A 1 111 ? -37.288 40.925 14.844 1.00 77.25 111 LYS A C 1
ATOM 877 O O . LYS A 1 111 ? -37.078 41.740 15.743 1.00 77.25 111 LYS A O 1
ATOM 882 N N . ALA A 1 112 ? -37.027 41.204 13.569 1.00 69.62 112 ALA A N 1
ATOM 883 C CA . ALA A 1 112 ? -36.571 42.512 13.100 1.00 69.62 112 ALA A CA 1
ATOM 884 C C . ALA A 1 112 ? -37.707 43.550 13.128 1.00 69.62 112 ALA A C 1
ATOM 886 O O . ALA A 1 112 ? -37.511 44.647 13.651 1.00 69.62 112 ALA A O 1
ATOM 887 N N . LEU A 1 113 ? -38.909 43.183 12.676 1.00 72.00 113 LEU A N 1
ATOM 888 C CA . LEU A 1 113 ? -40.117 44.011 12.776 1.00 72.00 113 LEU A CA 1
ATOM 889 C C . LEU A 1 113 ? -40.515 44.266 14.236 1.00 72.00 113 LEU A C 1
ATOM 891 O O . LEU A 1 113 ? -40.788 45.406 14.605 1.00 72.00 113 LEU A O 1
ATOM 895 N N . ALA A 1 114 ? -40.444 43.250 15.099 1.00 68.62 114 ALA A N 1
ATOM 896 C CA . ALA A 1 114 ? -40.665 43.407 16.537 1.00 68.62 114 ALA A CA 1
ATOM 897 C C . ALA A 1 114 ? -39.664 44.382 17.187 1.00 68.62 114 ALA A C 1
ATOM 899 O O . ALA A 1 114 ? -40.020 45.084 18.126 1.00 68.62 114 ALA A O 1
ATOM 900 N N . ARG A 1 115 ? -38.426 44.487 16.675 1.00 64.56 115 ARG A N 1
ATOM 901 C CA . ARG A 1 115 ? -37.451 45.501 17.125 1.00 64.56 115 ARG A CA 1
ATOM 902 C C . ARG A 1 115 ? -37.763 46.910 16.612 1.00 64.56 115 ARG A C 1
ATOM 904 O O . ARG A 1 115 ? -37.390 47.862 17.289 1.00 64.56 115 ARG A O 1
ATOM 911 N N . GLN A 1 116 ? -38.404 47.048 15.450 1.00 62.16 116 GLN A N 1
ATOM 912 C CA . GLN A 1 116 ? -38.792 48.348 14.883 1.00 62.16 116 GLN A CA 1
ATOM 913 C C . GLN A 1 116 ? -40.087 48.904 15.494 1.00 62.16 116 GLN A C 1
ATOM 915 O O . GLN A 1 116 ? -40.207 50.116 15.641 1.00 62.16 116 GLN A O 1
ATOM 920 N N . ASN A 1 117 ? -41.018 48.036 15.901 1.00 59.03 117 ASN A N 1
ATOM 921 C CA . ASN A 1 117 ? -42.318 48.425 16.462 1.00 59.03 117 ASN A CA 1
ATOM 922 C C . ASN A 1 117 ? -42.322 48.645 17.991 1.00 59.03 117 ASN A C 1
ATOM 924 O O . ASN A 1 117 ? -43.389 48.852 18.565 1.00 59.03 117 ASN A O 1
ATOM 928 N N . MET A 1 118 ? -41.160 48.611 18.657 1.00 56.84 118 MET A N 1
ATOM 929 C CA . MET A 1 118 ? -41.054 48.914 20.091 1.00 56.84 118 MET A CA 1
ATOM 930 C C . MET A 1 118 ? -41.463 50.365 20.365 1.00 56.84 118 MET A C 1
ATOM 932 O O . MET A 1 118 ? -40.920 51.295 19.761 1.00 56.84 118 MET A O 1
ATOM 936 N N . THR A 1 119 ? -42.372 50.585 21.311 1.00 65.94 119 THR A N 1
ATOM 937 C CA . THR A 1 119 ? -42.787 51.942 21.679 1.00 65.94 119 THR A CA 1
ATOM 938 C C . THR A 1 119 ? -41.705 52.659 22.494 1.00 65.94 119 THR A C 1
ATOM 940 O O . THR A 1 119 ? -40.846 52.049 23.136 1.00 65.94 119 THR A O 1
ATOM 943 N N . ARG A 1 120 ? -41.737 53.999 22.487 1.00 60.66 120 ARG A N 1
ATOM 944 C CA . ARG A 1 120 ? -40.711 54.844 23.128 1.00 60.66 120 ARG A CA 1
ATOM 945 C C . ARG A 1 120 ? -40.556 54.584 24.634 1.00 60.66 120 ARG A C 1
ATOM 947 O O . ARG A 1 120 ? -39.467 54.768 25.168 1.00 60.66 120 ARG A O 1
ATOM 954 N N . GLU A 1 121 ? -41.617 54.143 25.305 1.00 63.09 121 GLU A N 1
ATOM 955 C CA . GLU A 1 121 ? -41.608 53.821 26.737 1.00 63.09 121 GLU A CA 1
ATOM 956 C C . GLU A 1 121 ? -40.965 52.453 27.019 1.00 63.09 121 GLU A C 1
ATOM 958 O O . GLU A 1 121 ? -40.181 52.318 27.960 1.00 63.09 121 GLU A O 1
ATOM 963 N N . GLU A 1 122 ? -41.204 51.457 26.164 1.00 61.44 122 GLU A N 1
ATOM 964 C CA . GLU A 1 122 ? -40.589 50.128 26.274 1.00 61.44 122 GLU A CA 1
ATOM 965 C C . GLU A 1 122 ? -39.083 50.169 25.972 1.00 61.44 122 GLU A C 1
ATOM 967 O O . GLU A 1 122 ? -38.303 49.445 26.594 1.00 61.44 122 GLU A O 1
ATOM 972 N N . ILE A 1 123 ? -38.647 51.056 25.068 1.00 65.00 123 ILE A N 1
ATOM 973 C CA . ILE A 1 123 ? -37.220 51.323 24.818 1.00 65.00 123 ILE A CA 1
ATOM 974 C C . ILE A 1 123 ? -36.546 51.862 26.089 1.00 65.00 123 ILE A C 1
ATOM 976 O O . ILE A 1 123 ? -35.487 51.363 26.464 1.00 65.00 123 ILE A O 1
ATOM 980 N N . LEU A 1 124 ? -37.179 52.803 26.798 1.00 68.19 124 LEU A N 1
ATOM 981 C CA . LEU A 1 124 ? -36.650 53.367 28.048 1.00 68.19 124 LEU A CA 1
ATOM 982 C C . LEU A 1 124 ? -36.622 52.347 29.196 1.00 68.19 124 LEU A C 1
ATOM 984 O O . LEU A 1 124 ? -35.662 52.315 29.967 1.00 68.19 124 LEU A O 1
ATOM 988 N N . GLN A 1 125 ? -37.627 51.473 29.309 1.00 65.94 125 GLN A N 1
ATOM 989 C CA . GLN A 1 125 ? -37.590 50.370 30.281 1.00 65.94 125 GLN A CA 1
ATOM 990 C C . GLN A 1 125 ? -36.475 49.368 29.954 1.00 65.94 125 GLN A C 1
ATOM 992 O O . GLN A 1 125 ? -35.775 48.899 30.855 1.00 65.94 125 GLN A O 1
ATOM 997 N N . ARG A 1 126 ? -36.252 49.085 28.666 1.00 65.31 126 ARG A N 1
ATOM 998 C CA . ARG A 1 126 ? -35.167 48.216 28.207 1.00 65.31 126 ARG A CA 1
ATOM 999 C C . ARG A 1 126 ? -33.785 48.831 28.447 1.00 65.31 126 ARG A C 1
ATOM 1001 O O . ARG A 1 126 ? -32.900 48.107 28.893 1.00 65.31 126 ARG A O 1
ATOM 1008 N N . GLU A 1 127 ? -33.602 50.133 28.219 1.00 64.75 127 GLU A N 1
ATOM 1009 C CA . GLU A 1 127 ? -32.379 50.862 28.598 1.00 64.75 127 GLU A CA 1
ATOM 1010 C C . GLU A 1 127 ? -32.160 50.867 30.112 1.00 64.75 127 GLU A C 1
ATOM 1012 O O . GLU A 1 127 ? -31.036 50.660 30.562 1.00 64.75 127 GLU A O 1
ATOM 1017 N N . LYS A 1 128 ? -33.217 51.037 30.915 1.00 70.25 128 LYS A N 1
ATOM 1018 C CA . LYS A 1 128 ? -33.107 50.990 32.378 1.00 70.25 128 LYS A CA 1
ATOM 1019 C C . LYS A 1 128 ? -32.605 49.627 32.866 1.00 70.25 128 LYS A C 1
ATOM 1021 O O . LYS A 1 128 ? -31.660 49.580 33.646 1.00 70.25 128 LYS A O 1
ATOM 1026 N N . ILE A 1 129 ? -33.159 48.529 32.347 1.00 66.19 129 ILE A N 1
ATOM 1027 C CA . ILE A 1 129 ? -32.700 47.165 32.668 1.00 66.19 129 ILE A CA 1
ATOM 1028 C C . ILE A 1 129 ? -31.273 46.923 32.136 1.00 66.19 129 ILE A C 1
ATOM 1030 O O . ILE A 1 129 ? -30.464 46.285 32.809 1.00 66.19 129 ILE A O 1
ATOM 1034 N N . LEU A 1 130 ? -30.918 47.473 30.968 1.00 56.59 130 LEU A N 1
ATOM 1035 C CA . LEU A 1 130 ? -29.548 47.435 30.438 1.00 56.59 130 LEU A CA 1
ATOM 1036 C C . LEU A 1 130 ? -28.549 48.284 31.241 1.00 56.59 130 LEU A C 1
ATOM 1038 O O . LEU A 1 130 ? -27.378 47.933 31.247 1.00 56.59 130 LEU A O 1
ATOM 1042 N N . ASN A 1 131 ? -28.973 49.328 31.954 1.00 61.31 131 ASN A N 1
ATOM 1043 C CA . ASN A 1 131 ? -28.121 50.069 32.894 1.00 61.31 131 ASN A CA 1
ATOM 1044 C C . ASN A 1 131 ? -28.046 49.410 34.283 1.00 61.31 131 ASN A C 1
ATOM 1046 O O . ASN A 1 131 ? -27.035 49.546 34.964 1.00 61.31 131 ASN A O 1
ATOM 1050 N N . GLU A 1 132 ? -29.088 48.693 34.714 1.00 59.41 132 GLU A N 1
ATOM 1051 C CA . GLU A 1 132 ? -29.091 47.956 35.989 1.00 59.41 132 GLU A CA 1
ATOM 1052 C C . GLU A 1 132 ? -28.323 46.618 35.908 1.00 59.41 132 GLU A C 1
ATOM 1054 O O . GLU A 1 132 ? -27.767 46.176 36.914 1.00 59.41 132 GLU A O 1
ATOM 1059 N N . TYR A 1 133 ? -28.241 45.992 34.723 1.00 54.16 133 TYR A N 1
ATOM 1060 C CA . TYR A 1 133 ? -27.575 44.690 34.517 1.00 54.16 133 TYR A CA 1
ATOM 1061 C C . TYR A 1 133 ? -26.445 44.676 33.475 1.00 54.16 133 TYR A C 1
ATOM 1063 O O . TYR A 1 133 ? -25.643 43.739 33.459 1.00 54.16 133 TYR A O 1
ATOM 1071 N N . GLY A 1 134 ? -26.351 45.679 32.603 1.00 47.78 134 GLY A N 1
ATOM 1072 C CA . GLY A 1 134 ? -25.196 45.872 31.730 1.00 47.78 134 GLY A CA 1
ATOM 1073 C C . GLY A 1 134 ? -24.076 46.581 32.483 1.00 47.78 134 GLY A C 1
ATOM 1074 O O . GLY A 1 134 ? -24.306 47.527 33.232 1.00 47.78 134 GLY A O 1
ATOM 1075 N N . ALA A 1 135 ? -22.840 46.120 32.296 1.00 46.28 135 ALA A N 1
ATOM 1076 C CA . ALA A 1 135 ? -21.683 46.758 32.906 1.00 46.28 135 ALA A CA 1
ATOM 1077 C C . ALA A 1 135 ? -21.477 48.159 32.307 1.00 46.28 135 ALA A C 1
ATOM 1079 O O . ALA A 1 135 ? -20.972 48.291 31.192 1.00 46.28 135 ALA A O 1
ATOM 1080 N N . ALA A 1 136 ? -21.852 49.195 33.059 1.00 42.38 136 ALA A N 1
ATOM 1081 C CA . ALA A 1 136 ? -21.492 50.573 32.761 1.00 42.38 136 ALA A CA 1
ATOM 1082 C C . ALA A 1 136 ? -19.967 50.732 32.887 1.00 42.38 136 ALA A C 1
ATOM 1084 O O . ALA A 1 136 ? -19.437 50.950 33.978 1.00 42.38 136 ALA A O 1
ATOM 1085 N N . ASP A 1 137 ? -19.262 50.582 31.764 1.00 44.38 137 ASP A N 1
ATOM 1086 C CA . ASP A 1 137 ? -17.811 50.749 31.658 1.00 44.38 137 ASP A CA 1
ATOM 1087 C C . ASP A 1 137 ? -17.483 52.252 31.721 1.00 44.38 137 ASP A C 1
ATOM 1089 O O . ASP A 1 137 ? -17.282 52.930 30.712 1.00 44.38 137 ASP A O 1
ATOM 1093 N N . SER A 1 138 ? -17.531 52.822 32.930 1.00 41.41 138 SER A N 1
ATOM 1094 C CA . SER A 1 138 ? -17.303 54.247 33.179 1.00 41.41 138 SER A CA 1
ATOM 1095 C C . SER A 1 138 ? -15.807 54.593 33.152 1.00 41.41 138 SER A C 1
ATOM 1097 O O . SER A 1 138 ? -15.250 55.074 34.142 1.00 41.41 138 SER A O 1
ATOM 1099 N N . SER A 1 139 ? -15.154 54.352 32.015 1.00 42.62 139 SER A N 1
ATOM 1100 C CA . SER A 1 139 ? -13.809 54.840 31.705 1.00 42.62 139 SER A CA 1
ATOM 1101 C C . SER A 1 139 ? -13.860 55.733 30.467 1.00 42.62 139 SER A C 1
ATOM 1103 O O . SER A 1 139 ? -13.870 55.252 29.334 1.00 42.62 139 SER A O 1
ATOM 1105 N N . PHE A 1 140 ? -13.899 57.047 30.686 1.00 44.94 140 PHE A N 1
ATOM 1106 C CA . PHE A 1 140 ? -13.722 58.023 29.614 1.00 44.94 140 PHE A CA 1
ATOM 1107 C C . PHE A 1 140 ? -12.228 58.091 29.257 1.00 44.94 140 PHE A C 1
ATOM 1109 O O . PHE A 1 140 ? -11.403 58.327 30.138 1.00 44.94 140 PHE A O 1
ATOM 1116 N N . MET A 1 141 ? -11.893 57.861 27.987 1.00 39.50 141 MET A N 1
ATOM 1117 C CA . MET A 1 141 ? -10.569 58.155 27.425 1.00 39.50 141 MET A CA 1
ATOM 1118 C C . MET A 1 141 ? -10.487 59.649 27.088 1.00 39.50 141 MET A C 1
ATOM 1120 O O . MET A 1 141 ? -11.485 60.225 26.647 1.00 39.50 141 MET A O 1
ATOM 1124 N N . ASP A 1 142 ? -9.317 60.262 27.260 1.00 53.47 142 ASP A N 1
ATOM 1125 C CA . ASP A 1 142 ? -8.996 61.545 26.626 1.00 53.47 142 ASP A CA 1
ATOM 1126 C C . ASP A 1 142 ? -8.511 61.342 25.174 1.00 53.47 142 ASP A C 1
ATOM 1128 O O . ASP A 1 142 ? -8.301 60.211 24.728 1.00 53.47 142 ASP A O 1
ATOM 1132 N N . GLU A 1 143 ? -8.374 62.430 24.404 1.00 49.22 143 GLU A N 1
ATOM 1133 C CA . GLU A 1 143 ? -8.010 62.364 22.973 1.00 49.22 143 GLU A CA 1
ATOM 1134 C C . GLU A 1 143 ? -6.590 61.818 22.709 1.00 49.22 143 GLU A C 1
ATOM 1136 O O . GLU A 1 143 ? -6.308 61.408 21.585 1.00 49.22 143 GLU A O 1
ATOM 1141 N N . ASP A 1 144 ? -5.736 61.726 23.737 1.00 52.69 144 ASP A N 1
ATOM 1142 C CA . ASP A 1 144 ? -4.397 61.116 23.673 1.00 52.69 144 ASP A CA 1
ATOM 1143 C C . ASP A 1 144 ? -4.341 59.682 24.259 1.00 52.69 144 ASP A C 1
ATOM 1145 O O . ASP A 1 144 ? -3.289 59.035 24.240 1.00 52.69 144 ASP A O 1
ATOM 1149 N N . GLY A 1 145 ? -5.469 59.138 24.735 1.00 48.41 145 GLY A N 1
ATOM 1150 C CA . GLY A 1 145 ? -5.628 57.719 25.070 1.00 48.41 145 GLY A CA 1
ATOM 1151 C C . GLY A 1 145 ? -5.062 57.267 26.422 1.00 48.41 145 GLY A C 1
ATOM 1152 O O . GLY A 1 145 ? -4.734 56.085 26.571 1.00 48.41 145 GLY A O 1
ATOM 1153 N N . ASN A 1 146 ? -4.947 58.158 27.412 1.00 50.62 146 ASN A N 1
ATOM 1154 C CA . ASN A 1 146 ? -4.512 57.805 28.768 1.00 50.62 146 ASN A CA 1
ATOM 1155 C C . ASN A 1 146 ? -5.696 57.625 29.736 1.00 50.62 146 ASN A C 1
ATOM 1157 O O . ASN A 1 146 ? -6.638 58.411 29.785 1.00 50.62 146 ASN A O 1
ATOM 1161 N N . VAL A 1 147 ? -5.635 56.581 30.570 1.00 45.97 147 VAL A N 1
ATOM 1162 C CA . VAL A 1 147 ? -6.708 56.252 31.525 1.00 45.97 147 VAL A CA 1
ATOM 1163 C C . VAL A 1 147 ? -6.476 56.954 32.865 1.00 45.97 147 VAL A C 1
ATOM 1165 O O . VAL A 1 147 ? -5.625 56.540 33.655 1.00 45.97 147 VAL A O 1
ATOM 1168 N N . ILE A 1 148 ? -7.276 57.982 33.163 1.00 46.25 148 ILE A N 1
ATOM 1169 C CA . ILE A 1 148 ? -7.262 58.664 34.466 1.00 46.25 148 ILE A CA 1
ATOM 1170 C C . ILE A 1 148 ? -8.176 57.926 35.455 1.00 46.25 148 ILE A C 1
ATOM 1172 O O . ILE A 1 148 ? -9.401 58.026 35.397 1.00 46.25 148 ILE A O 1
ATOM 1176 N N . ILE A 1 149 ? -7.580 57.215 36.413 1.00 42.56 149 ILE A N 1
ATOM 1177 C CA . ILE A 1 149 ? -8.311 56.565 37.509 1.00 42.56 149 ILE A CA 1
ATOM 1178 C C . ILE A 1 149 ? -8.607 57.600 38.605 1.00 42.56 149 ILE A C 1
ATOM 1180 O O . ILE A 1 149 ? -7.689 58.128 39.232 1.00 42.56 149 ILE A O 1
ATOM 1184 N N . ARG A 1 150 ? -9.889 57.864 38.894 1.00 37.88 150 ARG A N 1
ATOM 1185 C CA . ARG A 1 150 ? -10.292 58.560 40.129 1.00 37.88 150 ARG A CA 1
ATOM 1186 C C . ARG A 1 150 ? -10.442 57.559 41.271 1.00 37.88 150 ARG A C 1
ATOM 1188 O O . ARG A 1 150 ? -11.387 56.775 41.290 1.00 37.88 150 ARG A O 1
ATOM 1195 N N . GLU A 1 151 ? -9.559 57.639 42.260 1.00 47.31 151 GLU A N 1
ATOM 1196 C CA . GLU A 1 151 ? -9.745 56.949 43.538 1.00 47.31 151 GLU A CA 1
ATOM 1197 C C . GLU A 1 151 ? -10.912 57.577 44.321 1.00 47.31 151 GLU A C 1
ATOM 1199 O O . GLU A 1 151 ? -10.838 58.723 44.770 1.00 47.31 151 GLU A O 1
ATOM 1204 N N . ALA A 1 152 ? -11.998 56.822 44.504 1.00 40.12 152 ALA A N 1
ATOM 1205 C CA . ALA A 1 152 ? -13.115 57.204 45.365 1.00 40.12 152 ALA A CA 1
ATOM 1206 C C . ALA A 1 152 ? -13.007 56.504 46.730 1.00 40.12 152 ALA A C 1
ATOM 1208 O O . ALA A 1 152 ? -12.885 55.284 46.830 1.00 40.12 152 ALA A O 1
ATOM 1209 N N . LYS A 1 153 ? -13.029 57.311 47.794 1.00 36.41 153 LYS A N 1
ATOM 1210 C CA . LYS A 1 153 ? -12.682 56.930 49.170 1.00 36.41 153 LYS A CA 1
ATOM 1211 C C . LYS A 1 153 ? -13.894 56.396 49.956 1.00 36.41 153 LYS A C 1
ATOM 1213 O O . LYS A 1 153 ? -15.021 56.827 49.751 1.00 36.41 153 LYS A O 1
ATOM 1218 N N . ALA A 1 154 ? -13.610 55.490 50.891 1.00 43.78 154 ALA A N 1
ATOM 1219 C CA . ALA A 1 154 ? -14.524 54.723 51.746 1.00 43.78 154 ALA A CA 1
ATOM 1220 C C . ALA A 1 154 ? -15.741 55.433 52.395 1.00 43.78 154 ALA A C 1
ATOM 1222 O O . ALA A 1 154 ? -15.615 56.543 52.912 1.00 43.78 154 ALA A O 1
ATOM 1223 N N . ARG A 1 155 ? -16.855 54.678 52.500 1.00 34.00 155 ARG A N 1
ATOM 1224 C CA . ARG A 1 155 ? -17.922 54.619 53.545 1.00 34.00 155 ARG A CA 1
ATOM 1225 C C . ARG A 1 155 ? -18.934 53.529 53.104 1.00 34.00 155 ARG A C 1
ATOM 1227 O O . ARG A 1 155 ? -19.227 53.476 51.921 1.00 34.00 155 ARG A O 1
ATOM 1234 N N . GLY A 1 156 ? -19.519 52.652 53.926 1.00 34.53 156 GLY A N 1
ATOM 1235 C CA . GLY A 1 156 ? -19.316 52.324 55.341 1.00 34.53 156 GLY A CA 1
ATOM 1236 C C . GLY A 1 156 ? -20.565 51.644 55.949 1.00 34.53 156 GLY A C 1
ATOM 1237 O O . GLY A 1 156 ? -21.615 52.268 55.957 1.00 34.53 156 GLY A O 1
ATOM 1238 N N . VAL A 1 157 ? -20.401 50.435 56.515 1.00 37.78 157 VAL A N 1
ATOM 1239 C CA . VAL A 1 157 ? -21.317 49.714 57.446 1.00 37.78 157 VAL A CA 1
ATOM 1240 C C . VAL A 1 157 ? -22.660 49.170 56.908 1.00 37.78 157 VAL A C 1
ATOM 1242 O O . VAL A 1 157 ? -23.620 49.917 56.770 1.00 37.78 157 VAL A O 1
ATOM 1245 N N . SER A 1 158 ? -22.772 47.838 56.804 1.00 32.47 158 SER A N 1
ATOM 1246 C CA . SER A 1 158 ? -23.547 47.005 57.757 1.00 32.47 158 SER A CA 1
ATOM 1247 C C . SER A 1 158 ? -23.330 45.501 57.503 1.00 32.47 158 SER A C 1
ATOM 1249 O O . SER A 1 158 ? -23.081 45.082 56.374 1.00 32.47 158 SER A O 1
ATOM 1251 N N . GLU A 1 159 ? -23.376 44.693 58.565 1.00 46.19 159 GLU A N 1
ATOM 1252 C CA . GLU A 1 159 ? -23.358 43.227 58.479 1.00 46.19 159 GLU A CA 1
ATOM 1253 C C . GLU A 1 159 ? -24.770 42.702 58.190 1.00 46.19 159 GLU A C 1
ATOM 1255 O O . GLU A 1 159 ? -25.694 42.998 58.943 1.00 46.19 159 GLU A O 1
ATOM 1260 N N . ASP A 1 160 ? -24.921 41.872 57.156 1.00 37.34 160 ASP A N 1
ATOM 1261 C CA . ASP A 1 160 ? -25.866 40.751 57.186 1.00 37.34 160 ASP A CA 1
ATOM 1262 C C . ASP A 1 160 ? -25.328 39.595 56.324 1.00 37.34 160 ASP A C 1
ATOM 1264 O O . ASP A 1 160 ? -24.678 39.792 55.292 1.00 37.34 160 ASP A O 1
ATOM 1268 N N . SER A 1 161 ? -25.542 38.370 56.790 1.00 49.38 161 SER A N 1
ATOM 1269 C CA . SER A 1 161 ? -24.840 37.164 56.345 1.00 49.38 161 SER A CA 1
ATOM 1270 C C . SER A 1 161 ? -25.623 36.385 55.284 1.00 49.38 161 SER A C 1
ATOM 1272 O O . SER A 1 161 ? -26.260 35.371 55.556 1.00 49.38 161 SER A O 1
ATOM 1274 N N . GLY A 1 162 ? -25.534 36.842 54.033 1.00 46.72 162 GLY A N 1
ATOM 1275 C CA . GLY A 1 162 ? -25.997 36.094 52.858 1.00 46.72 162 GLY A CA 1
ATOM 1276 C C . GLY A 1 162 ? -24.889 35.241 52.211 1.00 46.72 162 GLY A C 1
ATOM 1277 O O . GLY A 1 162 ? -23.714 35.614 52.274 1.00 46.72 162 GLY A O 1
ATOM 1278 N N . PRO A 1 163 ? -25.217 34.113 51.547 1.00 47.66 163 PRO A N 1
ATOM 1279 C CA . PRO A 1 163 ? -24.227 33.297 50.845 1.00 47.66 163 PRO A CA 1
ATOM 1280 C C . PRO A 1 163 ? -23.566 34.091 49.708 1.00 47.66 163 PRO A C 1
ATOM 1282 O O . PRO A 1 163 ? -24.238 34.613 48.816 1.00 47.66 163 PRO A O 1
ATOM 1285 N N . VAL A 1 164 ? -22.232 34.170 49.732 1.00 55.38 164 VAL A N 1
ATOM 1286 C CA . VAL A 1 164 ? -21.438 34.937 48.760 1.00 55.38 164 VAL A CA 1
ATOM 1287 C C . VAL A 1 164 ? -21.670 34.403 47.345 1.00 55.38 164 VAL A C 1
ATOM 1289 O O . VAL A 1 164 ? -21.267 33.289 47.012 1.00 55.38 164 VAL A O 1
ATOM 1292 N N . ASN A 1 165 ? -22.304 35.215 46.496 1.00 56.41 165 ASN A N 1
ATOM 1293 C CA . ASN A 1 165 ? -22.653 34.839 45.128 1.00 56.41 165 ASN A CA 1
ATOM 1294 C C . ASN A 1 165 ? -21.400 34.743 44.234 1.00 56.41 165 ASN A C 1
ATOM 1296 O O . ASN A 1 165 ? -20.893 35.739 43.708 1.00 56.41 165 ASN A O 1
ATOM 1300 N N . THR A 1 166 ? -20.924 33.515 44.041 1.00 55.88 166 THR A N 1
ATOM 1301 C CA . THR A 1 166 ? -19.737 33.159 43.249 1.00 55.88 166 THR A CA 1
ATOM 1302 C C . THR A 1 166 ? -19.900 33.358 41.741 1.00 55.88 166 THR A C 1
ATOM 1304 O O . THR A 1 166 ? -18.897 33.382 41.028 1.00 55.88 166 THR A O 1
ATOM 1307 N N . ASN A 1 167 ? -21.112 33.594 41.227 1.00 60.69 167 ASN A N 1
ATOM 1308 C CA . ASN A 1 167 ? -21.312 33.831 39.792 1.00 60.69 167 ASN A CA 1
ATOM 1309 C C . ASN A 1 167 ? -20.644 35.137 39.328 1.00 60.69 167 ASN A C 1
ATOM 1311 O O . ASN A 1 167 ? -20.162 35.212 38.199 1.00 60.69 167 ASN A O 1
ATOM 1315 N N . LYS A 1 168 ? -20.541 36.152 40.203 1.00 61.44 168 LYS A N 1
ATOM 1316 C CA . LYS A 1 168 ? -19.862 37.421 39.883 1.00 61.44 168 LYS A CA 1
ATOM 1317 C C . LYS A 1 168 ? -18.360 37.225 39.652 1.00 61.44 168 LYS A C 1
ATOM 1319 O O . LYS A 1 168 ? -17.828 37.740 38.670 1.00 61.44 168 LYS A O 1
ATOM 1324 N N . SER A 1 169 ? -17.684 36.460 40.513 1.00 63.50 169 SER A N 1
ATOM 1325 C CA . SER A 1 169 ? -16.252 36.179 40.354 1.00 63.50 169 SER A CA 1
ATOM 1326 C C . SER A 1 169 ? -15.981 35.217 39.196 1.00 63.50 169 SER A C 1
ATOM 1328 O O . SER A 1 169 ? -15.000 35.405 38.482 1.00 63.50 169 SER A O 1
ATOM 1330 N N . GLN A 1 170 ? -16.866 34.246 38.939 1.00 63.97 170 GLN A N 1
ATOM 1331 C CA . GLN A 1 170 ? -16.751 33.354 37.780 1.00 63.97 170 GLN A CA 1
ATOM 1332 C C . GLN A 1 170 ? -16.944 34.089 36.445 1.00 63.97 170 GLN A C 1
ATOM 1334 O O . GLN A 1 170 ? -16.151 33.885 35.527 1.00 63.97 170 GLN A O 1
ATOM 1339 N N . ALA A 1 171 ? -17.928 34.990 36.338 1.00 65.88 171 ALA A N 1
ATOM 1340 C CA . ALA A 1 171 ? -18.128 35.806 35.139 1.00 65.88 171 ALA A CA 1
ATOM 1341 C C . ALA A 1 171 ? -16.928 36.734 34.872 1.00 65.88 171 ALA A C 1
ATOM 1343 O O . ALA A 1 171 ? -16.422 36.780 33.749 1.00 65.88 171 ALA A O 1
ATOM 1344 N N . GLN A 1 172 ? -16.413 37.403 35.912 1.00 66.94 172 GLN A N 1
ATOM 1345 C CA . GLN A 1 172 ? -15.202 38.225 35.808 1.00 66.94 172 GLN A CA 1
ATOM 1346 C C . GLN A 1 172 ? -13.977 37.391 35.407 1.00 66.94 172 GLN A C 1
ATOM 1348 O O . GLN A 1 172 ? -13.265 37.771 34.480 1.00 66.94 172 GLN A O 1
ATOM 1353 N N . ALA A 1 173 ? -13.758 36.225 36.023 1.00 71.81 173 ALA A N 1
ATOM 1354 C CA . ALA A 1 173 ? -12.658 35.330 35.664 1.00 71.81 173 ALA A CA 1
ATOM 1355 C C . ALA A 1 173 ? -12.774 34.811 34.219 1.00 71.81 173 ALA A C 1
ATOM 1357 O O . ALA A 1 173 ? -11.771 34.740 33.508 1.00 71.81 173 ALA A O 1
ATOM 1358 N N . HIS A 1 174 ? -13.980 34.486 33.745 1.00 69.38 174 HIS A N 1
ATOM 1359 C CA . HIS A 1 174 ? -14.185 34.039 32.368 1.00 69.38 174 HIS A CA 1
ATOM 1360 C C . HIS A 1 174 ? -13.900 35.156 31.353 1.00 69.38 174 HIS A C 1
ATOM 1362 O O . HIS A 1 174 ? -13.207 34.913 30.360 1.00 69.38 174 HIS A O 1
ATOM 1368 N N . GLN A 1 175 ? -14.364 36.381 31.620 1.00 73.56 175 GLN A N 1
ATOM 1369 C CA . GLN A 1 175 ? -14.119 37.541 30.761 1.00 73.56 175 GLN A CA 1
ATOM 1370 C C . GLN A 1 175 ? -12.638 37.959 30.765 1.00 73.56 175 GLN A C 1
ATOM 1372 O O . GLN A 1 175 ? -12.091 38.273 29.706 1.00 73.56 175 GLN A O 1
ATOM 1377 N N . GLN A 1 176 ? -11.967 37.893 31.920 1.00 76.69 176 GLN A N 1
ATOM 1378 C CA . GLN A 1 176 ? -10.524 38.118 32.042 1.00 76.69 176 GLN A CA 1
ATOM 1379 C C . GLN A 1 176 ? -9.739 37.083 31.223 1.00 76.69 176 GLN A C 1
ATOM 1381 O O . GLN A 1 176 ? -8.916 37.456 30.392 1.00 76.69 176 GLN A O 1
ATOM 1386 N N . ASN A 1 177 ? -10.072 35.793 31.357 1.00 75.56 177 ASN A N 1
ATOM 1387 C CA . ASN A 1 177 ? -9.459 34.716 30.574 1.00 75.56 177 ASN A CA 1
ATOM 1388 C C . ASN A 1 177 ? -9.666 34.888 29.057 1.00 75.56 177 ASN A C 1
ATOM 1390 O O . ASN A 1 177 ? -8.764 34.581 28.279 1.00 75.56 177 ASN A O 1
ATOM 1394 N N . LEU A 1 178 ? -10.822 35.401 28.621 1.00 76.88 178 LEU A N 1
ATOM 1395 C CA . LEU A 1 178 ? -11.088 35.733 27.215 1.00 76.88 178 LEU A CA 1
ATOM 1396 C C . LEU A 1 178 ? -10.230 36.910 26.724 1.00 76.88 178 LEU A C 1
ATOM 1398 O O . LEU A 1 178 ? -9.625 36.809 25.655 1.00 76.88 178 LEU A O 1
ATOM 1402 N N . ARG A 1 179 ? -10.118 37.990 27.511 1.00 77.75 179 ARG A N 1
ATOM 1403 C CA . ARG A 1 179 ? -9.243 39.138 27.202 1.00 77.75 179 ARG A CA 1
ATOM 1404 C C . ARG A 1 179 ? -7.769 38.715 27.140 1.00 77.75 179 ARG A C 1
ATOM 1406 O O . ARG A 1 179 ? -7.084 39.044 26.173 1.00 77.75 179 ARG A O 1
ATOM 1413 N N . ASP A 1 180 ? -7.306 37.912 28.094 1.00 81.06 180 ASP A N 1
ATOM 1414 C CA . ASP A 1 180 ? -5.932 37.399 28.130 1.00 81.06 180 ASP A CA 1
ATOM 1415 C C . ASP A 1 180 ? -5.643 36.409 26.994 1.00 81.06 180 ASP A C 1
ATOM 1417 O O . ASP A 1 180 ? -4.532 36.397 26.461 1.00 81.06 180 ASP A O 1
ATOM 1421 N N . LYS A 1 181 ? -6.627 35.600 26.577 1.00 83.94 181 LYS A N 1
ATOM 1422 C CA . LYS A 1 181 ? -6.502 34.718 25.408 1.00 83.94 181 LYS A CA 1
ATOM 1423 C C . LYS A 1 181 ? -6.383 35.527 24.114 1.00 83.94 181 LYS A C 1
ATOM 1425 O O . LYS A 1 181 ? -5.430 35.313 23.370 1.00 83.94 181 LYS A O 1
ATOM 1430 N N . MET A 1 182 ? -7.262 36.508 23.898 1.00 76.25 182 MET A N 1
ATOM 1431 C CA . MET A 1 182 ? -7.200 37.429 22.751 1.00 76.25 182 MET A CA 1
ATOM 1432 C C . MET A 1 182 ? -5.864 38.188 22.700 1.00 76.25 182 MET A C 1
ATOM 1434 O O . MET A 1 182 ? -5.244 38.286 21.640 1.00 76.25 182 MET A O 1
ATOM 1438 N N . LYS A 1 183 ? -5.373 38.670 23.850 1.00 88.31 183 LYS A N 1
ATOM 1439 C CA . LYS A 1 183 ? -4.077 39.355 23.949 1.00 88.31 183 LYS A CA 1
ATOM 1440 C C . LYS A 1 183 ? -2.910 38.422 23.608 1.00 88.31 183 LYS A C 1
ATOM 1442 O O . LYS A 1 183 ? -2.079 38.780 22.778 1.00 88.31 183 LYS A O 1
ATOM 1447 N N . LYS A 1 184 ? -2.886 37.201 24.158 1.00 86.75 184 LYS A N 1
ATOM 1448 C CA . LYS A 1 184 ? -1.868 36.179 23.844 1.00 86.75 184 LYS A CA 1
ATOM 1449 C C . LYS A 1 184 ? -1.898 35.760 22.372 1.00 86.75 184 LYS A C 1
ATOM 1451 O O . LYS A 1 184 ? -0.840 35.587 21.775 1.00 86.75 184 LYS A O 1
ATOM 1456 N N . GLU A 1 185 ? -3.074 35.613 21.767 1.00 82.00 185 GLU A N 1
ATOM 1457 C CA . GLU A 1 185 ? -3.211 35.285 20.341 1.00 82.00 185 GLU A CA 1
ATOM 1458 C C . GLU A 1 185 ? -2.721 36.429 19.439 1.00 82.00 185 GLU A C 1
ATOM 1460 O O . GLU A 1 185 ? -2.023 36.174 18.452 1.00 82.00 185 GLU A O 1
ATOM 1465 N N . HIS A 1 186 ? -2.997 37.684 19.807 1.00 86.69 186 HIS A N 1
ATOM 1466 C CA . HIS A 1 186 ? -2.466 38.858 19.114 1.00 86.69 186 HIS A CA 1
ATOM 1467 C C . HIS A 1 186 ? -0.938 38.965 19.248 1.00 86.69 186 HIS A C 1
ATOM 1469 O O . HIS A 1 186 ? -0.245 39.082 18.238 1.00 86.69 186 HIS A O 1
ATOM 1475 N N . GLU A 1 187 ? -0.388 38.833 20.458 1.00 84.69 187 GLU A N 1
ATOM 1476 C CA . GLU A 1 187 ? 1.062 38.826 20.706 1.00 84.69 187 GLU A CA 1
ATOM 1477 C C . GLU A 1 187 ? 1.766 37.683 19.952 1.00 84.69 187 GLU A C 1
ATOM 1479 O O . GLU A 1 187 ? 2.816 37.893 19.341 1.00 84.69 187 GLU A O 1
ATOM 1484 N N . GLN A 1 188 ? 1.169 36.486 19.900 1.00 87.25 188 GLN A N 1
ATOM 1485 C CA . GLN A 1 188 ? 1.678 35.373 19.089 1.00 87.25 188 GLN A CA 1
ATOM 1486 C C . GLN A 1 188 ? 1.621 35.652 17.584 1.00 87.25 188 GLN A C 1
ATOM 1488 O O . GLN A 1 188 ? 2.521 35.217 16.861 1.00 87.25 188 GLN A O 1
ATOM 1493 N N . LYS A 1 189 ? 0.586 36.346 17.093 1.00 87.94 189 LYS A N 1
ATOM 1494 C CA . LYS A 1 189 ? 0.492 36.753 15.686 1.00 87.94 189 LYS A CA 1
ATOM 1495 C C . LYS A 1 189 ? 1.585 37.769 15.348 1.00 87.94 189 LYS A C 1
ATOM 1497 O O . LYS A 1 189 ? 2.364 37.514 14.438 1.00 87.94 189 LYS A O 1
ATOM 1502 N N . VAL A 1 190 ? 1.722 38.833 16.142 1.00 90.38 190 VAL A N 1
ATOM 1503 C CA . VAL A 1 190 ? 2.784 39.845 15.989 1.00 90.38 190 VAL A CA 1
ATOM 1504 C C . VAL A 1 190 ? 4.174 39.204 16.041 1.00 90.38 190 VAL A C 1
ATOM 1506 O O . VAL A 1 190 ? 5.039 39.541 15.232 1.00 90.38 190 VAL A O 1
ATOM 1509 N N . LYS A 1 191 ? 4.394 38.233 16.938 1.00 86.12 191 LYS A N 1
ATOM 1510 C CA . LYS A 1 191 ? 5.660 37.494 17.010 1.00 86.12 191 LYS A CA 1
ATOM 1511 C C . LYS A 1 191 ? 5.920 36.660 15.749 1.00 86.12 191 LYS A C 1
ATOM 1513 O O . LYS A 1 191 ? 7.016 36.743 15.203 1.00 86.12 191 LYS A O 1
ATOM 1518 N N . ARG A 1 192 ? 4.922 35.921 15.246 1.00 79.00 192 ARG A N 1
ATOM 1519 C CA . ARG A 1 192 ? 5.026 35.159 13.984 1.00 79.00 192 ARG A CA 1
ATOM 1520 C C . ARG A 1 192 ? 5.290 36.063 12.778 1.00 79.00 192 ARG A C 1
ATOM 1522 O O . ARG A 1 192 ? 6.147 35.740 11.960 1.00 79.00 192 ARG A O 1
ATOM 1529 N N . ASP A 1 193 ? 4.611 37.202 12.690 1.00 79.44 193 ASP A N 1
ATOM 1530 C CA . ASP A 1 193 ? 4.778 38.157 11.590 1.00 79.44 193 ASP A CA 1
ATOM 1531 C C . ASP A 1 193 ? 6.176 38.813 11.633 1.00 79.44 193 ASP A C 1
ATOM 1533 O O . ASP A 1 193 ? 6.835 38.957 10.598 1.00 79.44 193 ASP A O 1
ATOM 1537 N N . LYS A 1 194 ? 6.698 39.107 12.835 1.00 91.12 194 LYS A N 1
ATOM 1538 C CA . LYS A 1 194 ? 8.084 39.562 13.041 1.00 91.12 194 LYS A CA 1
ATOM 1539 C C . LYS A 1 194 ? 9.116 38.496 12.646 1.00 91.12 194 LYS A C 1
ATOM 1541 O O . LYS A 1 194 ? 10.062 38.807 11.922 1.00 91.12 194 LYS A O 1
ATOM 1546 N N . GLU A 1 195 ? 8.926 37.246 13.066 1.00 84.56 195 GLU A N 1
ATOM 1547 C CA . GLU A 1 195 ? 9.804 36.119 12.712 1.00 84.56 195 GLU A CA 1
ATOM 1548 C C . GLU A 1 195 ? 9.825 35.860 11.191 1.00 84.56 195 GLU A C 1
ATOM 1550 O O . GLU A 1 195 ? 10.886 35.587 10.623 1.00 84.56 195 GLU A O 1
ATOM 1555 N N . LEU A 1 196 ? 8.688 36.016 10.499 1.00 81.12 196 LEU A N 1
ATOM 1556 C CA . LEU A 1 196 ? 8.606 35.929 9.034 1.00 81.12 196 LEU A CA 1
ATOM 1557 C C . LEU A 1 196 ? 9.383 37.057 8.332 1.00 81.12 196 LEU A C 1
ATOM 1559 O O . LEU A 1 196 ? 10.117 36.790 7.376 1.00 81.12 196 LEU A O 1
ATOM 1563 N N . LEU A 1 197 ? 9.278 38.297 8.821 1.00 80.94 197 LEU A N 1
ATOM 1564 C CA . LEU A 1 197 ? 10.028 39.450 8.305 1.00 80.94 197 LEU A CA 1
ATOM 1565 C C . LEU A 1 197 ? 11.547 39.304 8.501 1.00 80.94 197 LEU A C 1
ATOM 1567 O O . LEU A 1 197 ? 12.326 39.609 7.591 1.00 80.94 197 LEU A O 1
ATOM 1571 N N . GLU A 1 198 ? 11.988 38.806 9.657 1.00 80.38 198 GLU A N 1
ATOM 1572 C CA . GLU A 1 198 ? 13.408 38.538 9.928 1.00 80.38 198 GLU A CA 1
ATOM 1573 C C . GLU A 1 198 ? 13.941 37.368 9.082 1.00 80.38 198 GLU A C 1
ATOM 1575 O O . GLU A 1 198 ? 15.037 37.460 8.515 1.00 80.38 198 GLU A O 1
ATOM 1580 N N . ALA A 1 199 ? 13.150 36.306 8.894 1.00 79.62 199 ALA A N 1
ATOM 1581 C CA . ALA A 1 199 ? 13.499 35.190 8.016 1.00 79.62 199 ALA A CA 1
ATOM 1582 C C . ALA A 1 199 ? 13.653 35.620 6.544 1.00 79.62 199 ALA A C 1
ATOM 1584 O O . ALA A 1 199 ? 14.564 35.143 5.856 1.00 79.62 199 ALA A O 1
ATOM 1585 N N . ASP A 1 200 ? 12.813 36.534 6.055 1.00 78.50 200 ASP A N 1
ATOM 1586 C CA . ASP A 1 200 ? 12.916 37.061 4.691 1.00 78.50 200 ASP A CA 1
ATOM 1587 C C . ASP A 1 200 ? 14.114 38.017 4.515 1.00 78.50 200 ASP A C 1
ATOM 1589 O O . ASP A 1 200 ? 14.840 37.924 3.518 1.00 78.50 200 ASP A O 1
ATOM 1593 N N . ARG A 1 201 ? 14.431 38.847 5.523 1.00 83.06 201 ARG A N 1
ATOM 1594 C CA . ARG A 1 201 ? 15.697 39.611 5.562 1.00 83.06 201 ARG A CA 1
ATOM 1595 C C . ARG A 1 201 ? 16.916 38.683 5.482 1.00 83.06 201 ARG A C 1
ATOM 1597 O O . ARG A 1 201 ? 17.782 38.887 4.629 1.00 83.06 201 ARG A O 1
ATOM 1604 N N . LEU A 1 202 ? 16.949 37.614 6.280 1.00 76.62 202 LEU A N 1
ATOM 1605 C CA . LEU A 1 202 ? 18.022 36.608 6.263 1.00 76.62 202 LEU A CA 1
ATOM 1606 C C . LEU A 1 202 ? 18.133 35.861 4.923 1.00 76.62 202 LEU A C 1
ATOM 1608 O O . LEU A 1 202 ? 19.244 35.530 4.496 1.00 76.62 202 LEU A O 1
ATOM 1612 N N . ARG A 1 203 ? 17.018 35.605 4.225 1.00 76.06 203 ARG A N 1
ATOM 1613 C CA . ARG A 1 203 ? 17.034 35.050 2.857 1.00 76.06 203 ARG A CA 1
ATOM 1614 C C . ARG A 1 203 ? 17.640 36.037 1.860 1.00 76.06 203 ARG A C 1
ATOM 1616 O O . ARG A 1 203 ? 18.530 35.648 1.099 1.00 76.06 203 ARG A O 1
ATOM 1623 N N . LYS A 1 204 ? 17.227 37.307 1.905 1.00 79.88 204 LYS A N 1
ATOM 1624 C CA . LYS A 1 204 ? 17.746 38.384 1.043 1.00 79.88 204 LYS A CA 1
ATOM 1625 C C . LYS A 1 204 ? 19.247 38.624 1.257 1.00 79.88 204 LYS A C 1
ATOM 1627 O O . LYS A 1 204 ? 19.982 38.769 0.281 1.00 79.88 204 LYS A O 1
ATOM 1632 N N . GLU A 1 205 ? 19.746 38.572 2.492 1.00 78.75 205 GLU A N 1
ATOM 1633 C CA . GLU A 1 205 ? 21.190 38.656 2.765 1.00 78.75 205 GLU A CA 1
ATOM 1634 C C . GLU A 1 205 ? 21.972 37.415 2.321 1.00 78.75 205 GLU A C 1
ATOM 1636 O O . GLU A 1 205 ? 23.045 37.546 1.725 1.00 78.75 205 GLU A O 1
ATOM 1641 N N . LYS A 1 206 ? 21.448 36.201 2.546 1.00 80.06 206 LYS A N 1
ATOM 1642 C CA . LYS A 1 206 ? 22.092 34.966 2.061 1.00 80.06 206 LYS A CA 1
ATOM 1643 C C . LYS A 1 206 ? 22.165 34.924 0.531 1.00 80.06 206 LYS A C 1
ATOM 1645 O O . LYS A 1 206 ? 23.164 34.439 0.003 1.00 80.06 206 LYS A O 1
ATOM 1650 N N . ALA A 1 207 ? 21.173 35.470 -0.175 1.00 70.75 207 ALA A N 1
ATOM 1651 C CA . ALA A 1 207 ? 21.226 35.650 -1.626 1.00 70.75 207 ALA A CA 1
ATOM 1652 C C . ALA A 1 207 ? 22.351 36.622 -2.039 1.00 70.75 207 ALA A C 1
ATOM 1654 O O . ALA A 1 207 ? 23.210 36.243 -2.836 1.00 70.75 207 ALA A O 1
ATOM 1655 N N . LYS A 1 208 ? 22.426 37.813 -1.423 1.00 73.62 208 LYS A N 1
ATOM 1656 C CA . LYS A 1 208 ? 23.492 38.809 -1.677 1.00 73.62 208 LYS A CA 1
ATOM 1657 C C . LYS A 1 208 ? 24.905 38.283 -1.371 1.00 73.62 208 LYS A C 1
ATOM 1659 O O . LYS A 1 208 ? 25.839 38.546 -2.122 1.00 73.62 208 LYS A O 1
ATOM 1664 N N . ARG A 1 209 ? 25.082 37.489 -0.307 1.00 67.81 209 ARG A N 1
ATOM 1665 C CA . ARG A 1 209 ? 26.378 36.849 0.004 1.00 67.81 209 ARG A CA 1
ATOM 1666 C C . ARG A 1 209 ? 26.751 35.745 -0.993 1.00 67.81 209 ARG A C 1
ATOM 1668 O O . ARG A 1 209 ? 27.936 35.544 -1.250 1.00 67.81 209 ARG A O 1
ATOM 1675 N N . ARG A 1 210 ? 25.772 35.028 -1.563 1.00 65.19 210 ARG A N 1
ATOM 1676 C CA . ARG A 1 210 ? 26.012 33.990 -2.584 1.00 65.19 210 ARG A CA 1
ATOM 1677 C C . ARG A 1 210 ? 26.442 34.580 -3.928 1.00 65.19 210 ARG A C 1
ATOM 1679 O O . ARG A 1 210 ? 27.321 34.001 -4.558 1.00 65.19 210 ARG A O 1
ATOM 1686 N N . THR A 1 211 ? 25.896 35.725 -4.343 1.00 58.69 211 THR A N 1
ATOM 1687 C CA . THR A 1 211 ? 26.336 36.400 -5.578 1.00 58.69 211 THR A CA 1
ATOM 1688 C C . THR A 1 211 ? 27.760 36.948 -5.442 1.00 58.69 211 THR A C 1
ATOM 1690 O O . THR A 1 211 ? 28.611 36.602 -6.257 1.00 58.69 211 THR A O 1
ATOM 1693 N N . GLN A 1 212 ? 28.075 37.660 -4.352 1.00 59.00 212 GLN A N 1
ATOM 1694 C CA . GLN A 1 212 ? 29.425 38.201 -4.110 1.00 59.00 212 GLN A CA 1
ATOM 1695 C C . GLN A 1 212 ? 30.523 37.123 -3.997 1.00 59.00 212 GLN A C 1
ATOM 1697 O O . GLN A 1 212 ? 31.654 37.337 -4.436 1.00 59.00 212 GLN A O 1
ATOM 1702 N N . LYS A 1 213 ? 30.218 35.936 -3.442 1.00 57.31 213 LYS A N 1
ATOM 1703 C CA . LYS A 1 213 ? 31.182 34.816 -3.422 1.00 57.31 213 LYS A CA 1
ATOM 1704 C C . LYS A 1 213 ? 31.459 34.251 -4.822 1.00 57.31 213 LYS A C 1
ATOM 1706 O O . LYS A 1 213 ? 32.586 33.841 -5.086 1.00 57.31 213 LYS A O 1
ATOM 1711 N N . ARG A 1 214 ? 30.456 34.250 -5.709 1.00 53.75 214 ARG A N 1
ATOM 1712 C CA . ARG A 1 214 ? 30.553 33.696 -7.070 1.00 53.75 214 ARG A CA 1
ATOM 1713 C C . ARG A 1 214 ? 31.338 34.602 -8.028 1.00 53.75 214 ARG A C 1
ATOM 1715 O O . ARG A 1 214 ? 31.942 34.083 -8.959 1.00 53.75 214 ARG A O 1
ATOM 1722 N N . GLU A 1 215 ? 31.387 35.911 -7.773 1.00 52.88 215 GLU A N 1
ATOM 1723 C CA . GLU A 1 215 ? 32.319 36.830 -8.451 1.00 52.88 215 GLU A CA 1
ATOM 1724 C C . GLU A 1 215 ? 33.766 36.614 -7.996 1.00 52.88 215 GLU A C 1
ATOM 1726 O O . GLU A 1 215 ? 34.638 36.383 -8.832 1.00 52.88 215 GLU A O 1
ATOM 1731 N N . LYS A 1 216 ? 34.036 36.589 -6.680 1.00 53.94 216 LYS A N 1
ATOM 1732 C CA . LYS A 1 216 ? 35.409 36.389 -6.172 1.00 53.94 216 LYS A CA 1
ATOM 1733 C C . LYS A 1 216 ? 36.040 35.056 -6.596 1.00 53.94 216 LYS A C 1
ATOM 1735 O O . LYS A 1 216 ? 37.249 35.007 -6.784 1.00 53.94 216 LYS A O 1
ATOM 1740 N N . GLN A 1 217 ? 35.251 33.996 -6.792 1.00 50.41 217 GLN A N 1
ATOM 1741 C CA . GLN A 1 217 ? 35.756 32.700 -7.273 1.00 50.41 217 GLN A CA 1
ATOM 1742 C C . GLN A 1 217 ? 36.042 32.629 -8.784 1.00 50.41 217 GLN A C 1
ATOM 1744 O O . GLN A 1 217 ? 36.575 31.621 -9.231 1.00 50.41 217 GLN A O 1
ATOM 1749 N N . ARG A 1 218 ? 35.741 33.669 -9.576 1.00 50.06 218 ARG A N 1
ATOM 1750 C CA . ARG A 1 218 ? 36.147 33.744 -10.995 1.00 50.06 218 ARG A CA 1
ATOM 1751 C C . ARG A 1 218 ? 37.473 34.486 -11.220 1.00 50.06 218 ARG A C 1
ATOM 1753 O O . ARG A 1 218 ? 37.930 34.547 -12.353 1.00 50.06 218 ARG A O 1
ATOM 1760 N N . GLY A 1 219 ? 38.078 35.046 -10.166 1.00 41.94 219 GLY A N 1
ATOM 1761 C CA . GLY A 1 219 ? 39.264 35.912 -10.248 1.00 41.94 219 GLY A CA 1
ATOM 1762 C C . GLY A 1 219 ? 40.584 35.317 -9.742 1.00 41.94 219 GLY A C 1
ATOM 1763 O O . GLY A 1 219 ? 41.565 36.047 -9.662 1.00 41.94 219 GLY A O 1
ATOM 1764 N N . ALA A 1 220 ? 40.627 34.036 -9.368 1.00 34.75 220 ALA A N 1
ATOM 1765 C CA . ALA A 1 220 ? 41.848 33.355 -8.932 1.00 34.75 220 ALA A CA 1
ATOM 1766 C C . ALA A 1 220 ? 41.865 31.935 -9.504 1.00 34.75 220 ALA A C 1
ATOM 1768 O O . ALA A 1 220 ? 40.916 31.182 -9.291 1.00 34.75 220 ALA A O 1
ATOM 1769 N N . GLY A 1 221 ? 42.913 31.586 -10.248 1.00 30.31 221 GLY A N 1
ATOM 1770 C CA . GLY A 1 221 ? 43.006 30.302 -10.936 1.00 30.31 221 GLY A CA 1
ATOM 1771 C C . GLY A 1 221 ? 44.302 29.546 -10.663 1.00 30.31 221 GLY A C 1
ATOM 1772 O O . GLY A 1 221 ? 45.253 30.110 -10.137 1.00 30.31 221 GLY A O 1
ATOM 1773 N N . PHE A 1 222 ? 44.295 28.310 -11.168 1.00 30.42 222 PHE A N 1
ATOM 1774 C CA . PHE A 1 222 ? 45.433 27.552 -11.701 1.00 30.42 222 PHE A CA 1
ATOM 1775 C C . PHE A 1 222 ? 46.503 26.990 -10.733 1.00 30.42 222 PHE A C 1
ATOM 1777 O O . PHE A 1 222 ? 46.924 27.641 -9.784 1.00 30.42 222 PHE A O 1
ATOM 1784 N N . THR A 1 223 ? 46.985 25.778 -11.062 1.00 30.11 223 THR A N 1
ATOM 1785 C CA . THR A 1 223 ? 47.940 24.910 -10.317 1.00 30.11 223 THR A CA 1
ATOM 1786 C C . THR A 1 223 ? 47.467 24.431 -8.920 1.00 30.11 223 THR A C 1
ATOM 1788 O O . THR A 1 223 ? 46.657 25.087 -8.276 1.00 30.11 223 THR A O 1
ATOM 1791 N N . ASP A 1 224 ? 47.854 23.256 -8.407 1.00 28.77 224 ASP A N 1
ATOM 1792 C CA . ASP A 1 224 ? 48.972 22.379 -8.798 1.00 28.77 224 ASP A CA 1
ATOM 1793 C C . ASP A 1 224 ? 48.683 20.868 -8.584 1.00 28.77 224 ASP A C 1
ATOM 1795 O O . ASP A 1 224 ? 47.669 20.485 -7.995 1.00 28.77 224 ASP A O 1
ATOM 1799 N N . LEU A 1 225 ? 49.579 20.010 -9.079 1.00 30.72 225 LEU A N 1
ATOM 1800 C CA . LEU A 1 225 ? 49.521 18.542 -9.027 1.00 30.72 225 LEU A CA 1
ATOM 1801 C C . LEU A 1 225 ? 50.096 17.945 -7.712 1.00 30.72 225 LEU A C 1
ATOM 1803 O O . LEU A 1 225 ? 50.799 18.612 -6.960 1.00 30.72 225 LEU A O 1
ATOM 1807 N N . CYS A 1 226 ? 49.938 16.616 -7.566 1.00 29.34 226 CYS A N 1
ATOM 1808 C CA . CYS A 1 226 ? 50.926 15.655 -7.010 1.00 29.34 226 CYS A CA 1
ATOM 1809 C C . CYS A 1 226 ? 50.672 14.957 -5.636 1.00 29.34 226 CYS A C 1
ATOM 1811 O O . CYS A 1 226 ? 50.752 15.544 -4.563 1.00 29.34 226 CYS A O 1
ATOM 1813 N N . PHE A 1 227 ? 50.462 13.630 -5.719 1.00 28.88 227 PHE A N 1
ATOM 1814 C CA . PHE A 1 227 ? 50.931 12.521 -4.849 1.00 28.88 227 PHE A CA 1
ATOM 1815 C C . PHE A 1 227 ? 51.255 12.735 -3.343 1.00 28.88 227 PHE A C 1
ATOM 1817 O O . PHE A 1 227 ? 52.275 13.340 -3.012 1.00 28.88 227 PHE A O 1
ATOM 1824 N N . LYS A 1 228 ? 50.592 11.957 -2.451 1.00 29.78 228 LYS A N 1
ATOM 1825 C CA . LYS A 1 228 ? 51.302 11.025 -1.526 1.00 29.78 228 LYS A CA 1
ATOM 1826 C C . LYS A 1 228 ? 50.444 9.994 -0.755 1.00 29.78 228 LYS A C 1
ATOM 1828 O O . LYS A 1 228 ? 49.566 10.323 0.029 1.00 29.78 228 LYS A O 1
ATOM 1833 N N . VAL A 1 229 ? 50.840 8.735 -0.948 1.00 28.69 229 VAL A N 1
ATOM 1834 C CA . VAL A 1 229 ? 50.798 7.529 -0.089 1.00 28.69 229 VAL A CA 1
ATOM 1835 C C . VAL A 1 229 ? 50.268 7.647 1.363 1.00 28.69 229 VAL A C 1
ATOM 1837 O O . VAL A 1 229 ? 50.921 8.208 2.236 1.00 28.69 229 VAL A O 1
ATOM 1840 N N . GLY A 1 230 ? 49.164 6.936 1.623 1.00 31.94 230 GLY A N 1
ATOM 1841 C CA . GLY A 1 230 ? 49.024 5.864 2.631 1.00 31.94 230 GLY A CA 1
ATOM 1842 C C . GLY A 1 230 ? 49.460 6.054 4.097 1.00 31.94 230 GLY A C 1
ATOM 1843 O O . GLY A 1 230 ? 50.625 5.861 4.429 1.00 31.94 230 GLY A O 1
ATOM 1844 N N . ILE A 1 231 ? 48.475 6.167 5.005 1.00 30.86 231 ILE A N 1
ATOM 1845 C CA . ILE A 1 231 ? 48.564 5.712 6.410 1.00 30.86 231 ILE A CA 1
ATOM 1846 C C . ILE A 1 231 ? 47.244 5.022 6.803 1.00 30.86 231 ILE A C 1
ATOM 1848 O O . ILE A 1 231 ? 46.181 5.637 6.744 1.00 30.86 231 ILE A O 1
ATOM 1852 N N . ARG A 1 232 ? 47.301 3.758 7.254 1.00 37.53 232 ARG A N 1
ATOM 1853 C CA . ARG A 1 232 ? 46.165 3.069 7.903 1.00 37.53 232 ARG A CA 1
ATOM 1854 C C . ARG A 1 232 ? 45.984 3.584 9.338 1.00 37.53 232 ARG A C 1
ATOM 1856 O O . ARG A 1 232 ? 46.966 3.706 10.068 1.00 37.53 232 ARG A O 1
ATOM 1863 N N . LYS A 1 233 ? 44.740 3.795 9.778 1.00 31.20 233 LYS A N 1
ATOM 1864 C CA . LYS A 1 233 ? 44.365 3.963 11.197 1.00 31.20 233 LYS A CA 1
ATOM 1865 C C . LYS A 1 233 ? 43.152 3.081 11.548 1.00 31.20 233 LYS A C 1
ATOM 1867 O O . LYS A 1 233 ? 42.457 2.650 10.630 1.00 31.20 233 LYS A O 1
ATOM 1872 N N . PRO A 1 234 ? 42.978 2.708 12.831 1.00 29.80 234 PRO A N 1
ATOM 1873 C CA . PRO A 1 234 ? 42.280 1.477 13.199 1.00 29.80 234 PRO A CA 1
ATOM 1874 C C . PRO A 1 234 ? 40.753 1.594 13.258 1.00 29.80 234 PRO A C 1
ATOM 1876 O O . PRO A 1 234 ? 40.190 2.680 13.372 1.00 29.80 234 PRO A O 1
ATOM 1879 N N . VAL A 1 235 ? 40.120 0.418 13.234 1.00 36.06 235 VAL A N 1
ATOM 1880 C CA . VAL A 1 235 ? 38.679 0.186 13.392 1.00 36.06 235 VAL A CA 1
ATOM 1881 C C . VAL A 1 235 ? 38.150 0.843 14.670 1.00 36.06 235 VAL A C 1
ATOM 1883 O O . VAL A 1 235 ? 38.643 0.569 15.764 1.00 36.06 235 VAL A O 1
ATOM 1886 N N . ALA A 1 236 ? 37.112 1.668 14.530 1.00 29.98 236 ALA A N 1
ATOM 1887 C CA . ALA A 1 236 ? 36.329 2.181 15.647 1.00 29.98 236 ALA A CA 1
ATOM 1888 C C . ALA A 1 236 ? 35.092 1.297 15.874 1.00 29.98 236 ALA A C 1
ATOM 1890 O O . ALA A 1 236 ? 34.368 0.975 14.934 1.00 29.98 236 ALA A O 1
ATOM 1891 N N . VAL A 1 237 ? 34.854 0.922 17.131 1.00 37.47 237 VAL A N 1
ATOM 1892 C CA . VAL A 1 237 ? 33.651 0.196 17.570 1.00 37.47 237 VAL A CA 1
ATOM 1893 C C . VAL A 1 237 ? 32.417 1.098 17.377 1.00 37.47 237 VAL A C 1
ATOM 1895 O O . VAL A 1 237 ? 32.497 2.282 17.717 1.00 37.47 237 VAL A O 1
ATOM 1898 N N . PRO A 1 238 ? 31.282 0.594 16.853 1.00 32.72 238 PRO A N 1
ATOM 1899 C CA . PRO A 1 238 ? 30.090 1.415 16.657 1.00 32.72 238 PRO A CA 1
ATOM 1900 C C . PRO A 1 238 ? 29.503 1.878 18.004 1.00 32.72 238 PRO A C 1
ATOM 1902 O O . PRO A 1 238 ? 29.412 1.077 18.940 1.00 32.72 238 PRO A O 1
ATOM 1905 N N . PRO A 1 239 ? 29.073 3.147 18.131 1.00 32.31 239 PRO A N 1
ATOM 1906 C CA . PRO A 1 239 ? 28.424 3.625 19.344 1.00 32.31 239 PRO A CA 1
ATOM 1907 C C . PRO A 1 239 ? 27.033 2.998 19.496 1.00 32.31 239 PRO A C 1
ATOM 1909 O O . PRO A 1 239 ? 26.272 2.875 18.537 1.00 32.31 239 PRO A O 1
ATOM 1912 N N . GLN A 1 240 ? 26.691 2.630 20.730 1.00 30.64 240 GLN A N 1
ATOM 1913 C CA . GLN A 1 240 ? 25.373 2.101 21.082 1.00 30.64 240 GLN A CA 1
ATOM 1914 C C . GLN A 1 240 ? 24.262 3.116 20.756 1.00 30.64 240 GLN A C 1
ATOM 1916 O O . GLN A 1 240 ? 24.451 4.325 20.905 1.00 30.64 240 GLN A O 1
ATOM 1921 N N . ARG A 1 241 ? 23.089 2.614 20.337 1.00 35.31 241 ARG A N 1
ATOM 1922 C CA . ARG A 1 241 ? 21.875 3.407 20.059 1.00 35.31 241 ARG A CA 1
ATOM 1923 C C . ARG A 1 241 ? 21.509 4.268 21.279 1.00 35.31 241 ARG A C 1
ATOM 1925 O O . ARG A 1 241 ? 20.896 3.783 22.226 1.00 35.31 241 ARG A O 1
ATOM 1932 N N . ALA A 1 242 ? 21.848 5.555 21.239 1.00 28.89 242 ALA A N 1
ATOM 1933 C CA . ALA A 1 242 ? 21.322 6.531 22.185 1.00 28.89 242 ALA A CA 1
ATOM 1934 C C . ALA A 1 242 ? 19.821 6.735 21.925 1.00 28.89 242 ALA A C 1
ATOM 1936 O O . ALA A 1 242 ? 19.406 6.889 20.773 1.00 28.89 242 ALA A O 1
ATOM 1937 N N . MET A 1 243 ? 19.010 6.737 22.987 1.00 34.22 243 MET A N 1
ATOM 1938 C CA . MET A 1 243 ? 17.563 6.946 22.881 1.00 34.22 243 MET A CA 1
ATOM 1939 C C . MET A 1 243 ? 17.252 8.289 22.208 1.00 34.22 243 MET A C 1
ATOM 1941 O O . MET A 1 243 ? 17.839 9.323 22.536 1.00 34.22 243 MET A O 1
ATOM 1945 N N . ALA A 1 244 ? 16.333 8.265 21.242 1.00 30.19 244 ALA A N 1
ATOM 1946 C CA . ALA A 1 244 ? 16.018 9.428 20.429 1.00 30.19 244 ALA A CA 1
ATOM 1947 C C . ALA A 1 244 ? 15.281 10.499 21.247 1.00 30.19 244 ALA A C 1
ATOM 1949 O O . ALA A 1 244 ? 14.172 10.279 21.727 1.00 30.19 244 ALA A O 1
ATOM 1950 N N . GLN A 1 245 ? 15.870 11.693 21.348 1.00 29.80 245 GLN A N 1
ATOM 1951 C CA . GLN A 1 245 ? 15.136 12.879 21.790 1.00 29.80 245 GLN A CA 1
ATOM 1952 C C . GLN A 1 245 ? 14.052 13.254 20.759 1.00 29.80 245 GLN A C 1
ATOM 1954 O O . GLN A 1 245 ? 14.254 13.027 19.558 1.00 29.80 245 GLN A O 1
ATOM 1959 N N . PRO A 1 246 ? 12.924 13.857 21.187 1.00 32.12 246 PRO A N 1
ATOM 1960 C CA . PRO A 1 246 ? 11.826 14.208 20.292 1.00 32.12 246 PRO A CA 1
ATOM 1961 C C . PRO A 1 246 ? 12.282 15.239 19.253 1.00 32.12 246 PRO A C 1
ATOM 1963 O O . PRO A 1 246 ? 12.489 16.418 19.551 1.00 32.12 246 PRO A O 1
ATOM 1966 N N . LYS A 1 247 ? 12.449 14.788 18.005 1.00 37.16 247 LYS A N 1
ATOM 1967 C CA . LYS A 1 247 ? 12.830 15.651 16.882 1.00 37.16 247 LYS A CA 1
ATOM 1968 C C . LYS A 1 247 ? 11.721 16.675 16.636 1.00 37.16 247 LYS A C 1
ATOM 1970 O O . LYS A 1 247 ? 10.547 16.322 16.553 1.00 37.16 247 LYS A O 1
ATOM 1975 N N . ALA A 1 248 ? 12.099 17.946 16.483 1.00 38.91 248 ALA A N 1
ATOM 1976 C CA . ALA A 1 248 ? 11.165 19.015 16.137 1.00 38.91 248 ALA A CA 1
ATOM 1977 C C . ALA A 1 248 ? 10.343 18.633 14.892 1.00 38.91 248 ALA A C 1
ATOM 1979 O O . ALA A 1 248 ? 10.925 18.154 13.918 1.00 38.91 248 ALA A O 1
ATOM 1980 N N . LYS A 1 249 ? 9.016 18.853 14.932 1.00 49.16 249 LYS A N 1
ATOM 1981 C CA . LYS A 1 249 ? 8.045 18.416 13.907 1.00 49.16 249 LYS A CA 1
ATOM 1982 C C . LYS A 1 249 ? 8.487 18.827 12.495 1.00 49.16 249 LYS A C 1
ATOM 1984 O O . LYS A 1 249 ? 8.244 19.947 12.042 1.00 49.16 249 LYS A O 1
ATOM 1989 N N . GLN A 1 250 ? 9.160 17.907 11.808 1.00 57.94 250 GLN A N 1
ATOM 1990 C CA . GLN A 1 250 ? 9.682 18.102 10.464 1.00 57.94 250 GLN A CA 1
ATOM 1991 C C . GLN A 1 250 ? 8.485 18.130 9.509 1.00 57.94 250 GLN A C 1
ATOM 1993 O O . GLN A 1 250 ? 7.667 17.214 9.524 1.00 57.94 250 GLN A O 1
ATOM 1998 N N . LYS A 1 251 ? 8.328 19.207 8.728 1.00 68.62 251 LYS A N 1
ATOM 1999 C CA . LYS A 1 251 ? 7.145 19.371 7.870 1.00 68.62 251 LYS A CA 1
ATOM 2000 C C . LYS A 1 251 ? 7.036 18.195 6.896 1.00 68.62 251 LYS A C 1
ATOM 2002 O O . LYS A 1 251 ? 7.971 17.953 6.132 1.00 68.62 251 LYS A O 1
ATOM 2007 N N . ALA A 1 252 ? 5.895 17.506 6.926 1.00 69.06 252 ALA A N 1
ATOM 2008 C CA . ALA A 1 252 ? 5.590 16.422 6.004 1.00 69.06 252 ALA A CA 1
ATOM 2009 C C . ALA A 1 252 ? 5.712 16.911 4.553 1.00 69.06 252 ALA A C 1
ATOM 2011 O O . ALA A 1 252 ? 5.254 18.001 4.205 1.00 69.06 252 ALA A O 1
ATOM 2012 N N . THR A 1 253 ? 6.371 16.109 3.722 1.00 89.38 253 THR A N 1
ATOM 2013 C CA . THR A 1 253 ? 6.544 16.347 2.286 1.00 89.38 253 THR A CA 1
ATOM 2014 C C . THR A 1 253 ? 6.533 15.002 1.571 1.00 89.38 253 THR A C 1
ATOM 2016 O O . THR A 1 253 ? 6.998 14.011 2.133 1.00 89.38 253 THR A O 1
ATOM 2019 N N . PHE A 1 254 ? 6.072 14.963 0.321 1.00 91.69 254 PHE A N 1
ATOM 2020 C CA . PHE A 1 254 ? 6.082 13.746 -0.501 1.00 91.69 254 PHE A CA 1
ATOM 2021 C C . PHE A 1 254 ? 7.479 13.144 -0.682 1.00 91.69 254 PHE A C 1
ATOM 2023 O O . PHE A 1 254 ? 7.631 11.948 -0.872 1.00 91.69 254 PHE A O 1
ATOM 2030 N N . VAL A 1 255 ? 8.501 13.984 -0.552 1.00 90.44 255 VAL A N 1
ATOM 2031 C CA . VAL A 1 255 ? 9.914 13.617 -0.522 1.00 90.44 255 VAL A CA 1
ATOM 2032 C C . VAL A 1 255 ? 10.220 12.710 0.679 1.00 90.44 255 VAL A C 1
ATOM 2034 O O . VAL A 1 255 ? 10.876 11.690 0.519 1.00 90.44 255 VAL A O 1
ATOM 2037 N N . LEU A 1 256 ? 9.716 13.035 1.876 1.00 91.44 256 LEU A N 1
ATOM 2038 C CA . LEU A 1 256 ? 9.861 12.163 3.047 1.00 91.44 256 LEU A CA 1
ATOM 2039 C C . LEU A 1 256 ? 9.029 10.885 2.895 1.00 91.44 256 LEU A C 1
ATOM 2041 O O . LEU A 1 256 ? 9.561 9.812 3.142 1.00 91.44 256 LEU A O 1
ATOM 2045 N N . LEU A 1 257 ? 7.786 10.988 2.406 1.00 94.81 257 LEU A N 1
ATOM 2046 C CA . LEU A 1 257 ? 6.943 9.818 2.125 1.00 94.81 257 LEU A CA 1
ATOM 2047 C C . LEU A 1 257 ? 7.633 8.829 1.173 1.00 94.81 257 LEU A C 1
ATOM 2049 O O . LEU A 1 257 ? 7.648 7.638 1.448 1.00 94.81 257 LEU A O 1
ATOM 2053 N N . LEU A 1 258 ? 8.219 9.319 0.078 1.00 95.00 258 LEU A N 1
ATOM 2054 C CA . LEU A 1 258 ? 8.901 8.489 -0.913 1.00 95.00 258 LEU A CA 1
ATOM 2055 C C . LEU A 1 258 ? 10.138 7.795 -0.332 1.00 95.00 258 LEU A C 1
ATOM 2057 O O . LEU A 1 258 ? 10.331 6.610 -0.577 1.00 95.00 258 LEU A O 1
ATOM 2061 N N . ARG A 1 259 ? 10.940 8.499 0.480 1.00 95.25 259 ARG A N 1
ATOM 2062 C CA . ARG A 1 259 ? 12.059 7.883 1.211 1.00 95.25 259 ARG A CA 1
ATOM 2063 C C . ARG A 1 259 ? 11.566 6.796 2.158 1.00 95.25 259 ARG A C 1
ATOM 2065 O O . ARG A 1 259 ? 12.120 5.707 2.161 1.00 95.25 259 ARG A O 1
ATOM 2072 N N . ASP A 1 260 ? 10.558 7.105 2.970 1.00 95.88 260 ASP A N 1
ATOM 2073 C CA . ASP A 1 260 ? 10.047 6.175 3.977 1.00 95.88 260 ASP A CA 1
ATOM 2074 C C . ASP A 1 260 ? 9.470 4.923 3.300 1.00 95.88 260 ASP A C 1
ATOM 2076 O O . ASP A 1 260 ? 9.754 3.818 3.739 1.00 95.88 260 ASP A O 1
ATOM 2080 N N . ALA A 1 261 ? 8.746 5.087 2.189 1.00 96.38 261 ALA A N 1
ATOM 2081 C CA . ALA A 1 261 ? 8.168 3.995 1.409 1.00 96.38 261 ALA A CA 1
ATOM 2082 C C . ALA A 1 261 ? 9.209 3.149 0.651 1.00 96.38 261 ALA A C 1
ATOM 2084 O O . ALA A 1 261 ? 9.014 1.952 0.491 1.00 96.38 261 ALA A O 1
ATOM 2085 N N . LEU A 1 262 ? 10.321 3.732 0.193 1.00 96.38 262 LEU A N 1
ATOM 2086 C CA . LEU A 1 262 ? 11.437 2.956 -0.363 1.00 96.38 262 LEU A CA 1
ATOM 2087 C C . LEU A 1 262 ? 12.195 2.190 0.739 1.00 96.38 262 LEU A C 1
ATOM 2089 O O . LEU A 1 262 ? 12.582 1.038 0.542 1.00 96.38 262 LEU A O 1
ATOM 2093 N N . ALA A 1 263 ? 12.330 2.780 1.930 1.00 95.75 263 ALA A N 1
ATOM 2094 C CA . ALA A 1 263 ? 12.954 2.127 3.077 1.00 95.75 263 ALA A CA 1
ATOM 2095 C C . ALA A 1 263 ? 12.148 0.922 3.602 1.00 95.75 263 ALA A C 1
ATOM 2097 O O . ALA A 1 263 ? 12.756 -0.054 4.039 1.00 95.75 263 ALA A O 1
ATOM 2098 N N . THR A 1 264 ? 10.807 0.913 3.503 1.00 96.12 264 THR A N 1
ATOM 2099 C CA . THR A 1 264 ? 10.005 -0.267 3.904 1.00 96.12 264 THR A CA 1
ATOM 2100 C C . THR A 1 264 ? 10.255 -1.509 3.049 1.00 96.12 264 THR A C 1
ATOM 2102 O O . THR A 1 264 ? 9.813 -2.585 3.434 1.00 96.12 264 THR A O 1
ATOM 2105 N N . VAL A 1 265 ? 10.958 -1.383 1.919 1.00 95.94 265 VAL A N 1
ATOM 2106 C CA . VAL A 1 265 ? 11.295 -2.492 1.011 1.00 95.94 265 VAL A CA 1
ATOM 2107 C C . VAL A 1 265 ? 12.809 -2.668 0.810 1.00 95.94 265 VAL A C 1
ATOM 2109 O O . VAL A 1 265 ? 13.235 -3.401 -0.076 1.00 95.94 265 VAL A O 1
ATOM 2112 N N . GLY A 1 266 ? 13.633 -2.008 1.635 1.00 94.50 266 GLY A N 1
ATOM 2113 C CA . GLY A 1 266 ? 15.098 -2.145 1.636 1.00 94.50 266 GLY A CA 1
ATOM 2114 C C . GLY A 1 266 ? 15.845 -1.207 0.680 1.00 94.50 266 GLY A C 1
ATOM 2115 O O . GLY A 1 266 ? 17.076 -1.209 0.646 1.00 94.50 266 GLY A O 1
ATOM 2116 N N . ILE A 1 267 ? 15.139 -0.357 -0.071 1.00 96.50 267 ILE A N 1
ATOM 2117 C CA . ILE A 1 267 ? 15.739 0.564 -1.046 1.00 96.50 267 ILE A CA 1
ATOM 2118 C C . ILE A 1 267 ? 16.178 1.851 -0.323 1.00 96.50 267 ILE A C 1
ATOM 2120 O O . ILE A 1 267 ? 15.559 2.908 -0.428 1.00 96.50 267 ILE A O 1
ATOM 2124 N N . GLU A 1 268 ? 17.266 1.765 0.445 1.00 94.75 268 GLU A N 1
ATOM 2125 C CA . GLU A 1 268 ? 17.879 2.930 1.114 1.00 94.75 268 GLU A CA 1
ATOM 2126 C C . GLU A 1 268 ? 18.966 3.620 0.266 1.00 94.75 268 GLU A C 1
ATOM 2128 O O . GLU A 1 268 ? 19.318 4.773 0.526 1.00 94.75 268 GLU A O 1
ATOM 2133 N N . TYR A 1 269 ? 19.492 2.938 -0.758 1.00 93.62 269 TYR A N 1
ATOM 2134 C CA . TYR A 1 269 ? 20.584 3.433 -1.607 1.00 93.62 269 TYR A CA 1
ATOM 2135 C C . TYR A 1 269 ? 20.135 4.474 -2.648 1.00 93.62 269 TYR A C 1
ATOM 2137 O O . TYR A 1 269 ? 20.938 5.316 -3.047 1.00 93.62 269 TYR A O 1
ATOM 2145 N N . LEU A 1 270 ? 18.871 4.443 -3.091 1.00 94.62 270 LEU A N 1
ATOM 2146 C CA . LEU A 1 270 ? 18.339 5.405 -4.057 1.00 94.62 270 LEU A CA 1
ATOM 2147 C C . LEU A 1 270 ? 17.967 6.702 -3.334 1.00 94.62 270 LEU A C 1
ATOM 2149 O O . LEU A 1 270 ? 16.965 6.765 -2.615 1.00 94.62 270 LEU A O 1
ATOM 2153 N N . THR A 1 271 ? 18.746 7.768 -3.526 1.00 91.19 271 THR A N 1
ATOM 2154 C CA . THR A 1 271 ? 18.471 9.020 -2.824 1.00 91.19 271 THR A CA 1
ATOM 2155 C C . THR A 1 271 ? 17.392 9.843 -3.524 1.00 91.19 271 THR A C 1
ATOM 2157 O O . THR A 1 271 ? 17.185 9.823 -4.738 1.00 91.19 271 THR A O 1
ATOM 2160 N N . LEU A 1 272 ? 16.723 10.678 -2.736 1.00 87.06 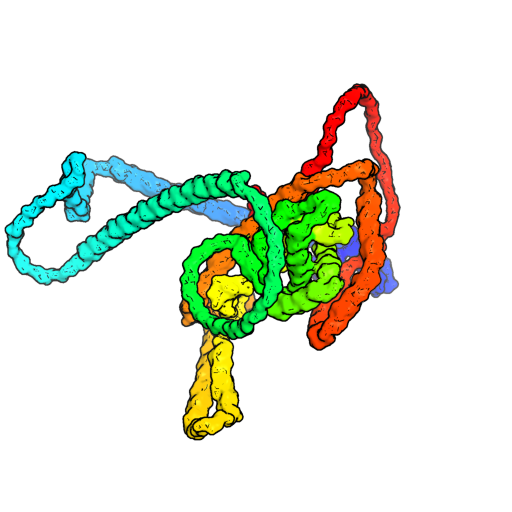272 LEU A N 1
ATOM 2161 C CA . LEU A 1 272 ? 15.728 11.631 -3.229 1.00 87.06 272 LEU A CA 1
ATOM 2162 C C . LEU A 1 272 ? 16.315 12.685 -4.176 1.00 87.06 272 LEU A C 1
ATOM 2164 O O . LEU A 1 272 ? 15.568 13.321 -4.919 1.00 87.06 272 LEU A O 1
ATOM 2168 N N . GLU A 1 273 ? 17.628 12.915 -4.120 1.00 88.31 273 GLU A N 1
ATOM 2169 C CA . GLU A 1 273 ? 18.298 13.840 -5.029 1.00 88.31 273 GLU A CA 1
ATOM 2170 C C . GLU A 1 273 ? 18.574 13.174 -6.384 1.00 88.31 273 GLU A C 1
ATOM 2172 O O . GLU A 1 273 ? 18.486 13.850 -7.404 1.00 88.31 273 GLU A O 1
ATOM 2177 N N . ASP A 1 274 ? 18.767 11.854 -6.420 1.00 90.56 274 ASP A N 1
ATOM 2178 C CA . ASP A 1 274 ? 18.864 11.064 -7.655 1.00 90.56 274 ASP A CA 1
ATOM 2179 C C . ASP A 1 274 ? 17.523 11.085 -8.402 1.00 90.56 274 ASP A C 1
ATOM 2181 O O . ASP A 1 274 ? 17.442 11.507 -9.557 1.00 90.56 274 ASP A O 1
ATOM 2185 N N . ILE A 1 275 ? 16.429 10.802 -7.687 1.00 90.12 275 ILE A N 1
ATOM 2186 C CA . ILE A 1 275 ? 15.051 10.895 -8.206 1.00 90.12 275 ILE A CA 1
ATOM 2187 C C . ILE A 1 275 ? 14.716 12.314 -8.719 1.00 90.12 275 ILE A C 1
ATOM 2189 O O . ILE A 1 275 ? 13.895 12.484 -9.619 1.00 90.12 275 ILE A O 1
ATOM 2193 N N . ARG A 1 276 ? 15.352 13.365 -8.183 1.00 89.06 276 ARG A N 1
ATOM 2194 C CA . ARG A 1 276 ? 15.200 14.740 -8.696 1.00 89.06 276 ARG A CA 1
ATOM 2195 C C . ARG A 1 276 ? 16.083 15.039 -9.896 1.00 89.06 276 ARG A C 1
ATOM 2197 O O . ARG A 1 276 ? 15.638 15.768 -10.780 1.00 89.06 276 ARG A O 1
ATOM 2204 N N . ARG A 1 277 ? 17.318 14.535 -9.915 1.00 89.62 277 ARG A N 1
ATOM 2205 C CA . ARG A 1 277 ? 18.264 14.714 -11.025 1.00 89.62 277 ARG A CA 1
ATOM 2206 C C . ARG A 1 277 ? 17.756 14.026 -12.285 1.00 89.62 277 ARG A C 1
ATOM 2208 O O . ARG A 1 277 ? 17.845 14.627 -13.354 1.00 89.62 277 ARG A O 1
ATOM 2215 N N . SER A 1 278 ? 17.140 12.851 -12.146 1.00 87.19 278 SER A N 1
ATOM 2216 C CA . SER A 1 278 ? 16.610 12.071 -13.270 1.00 87.19 278 SER A CA 1
ATOM 2217 C C . SER A 1 278 ? 15.565 12.833 -14.089 1.00 87.19 278 SER A C 1
ATOM 2219 O O . SER A 1 278 ? 15.546 12.711 -15.305 1.00 87.19 278 SER A O 1
ATOM 2221 N N . LYS A 1 279 ? 14.778 13.735 -13.482 1.00 86.00 279 LYS A N 1
ATOM 2222 C CA . LYS A 1 279 ? 13.863 14.642 -14.209 1.00 86.00 279 LYS A CA 1
ATOM 2223 C C . LYS A 1 279 ? 14.543 15.425 -15.347 1.00 86.00 279 LYS A C 1
ATOM 2225 O O . LYS A 1 279 ? 13.875 15.792 -16.313 1.00 86.00 279 LYS A O 1
ATOM 2230 N N . SER A 1 280 ? 15.819 15.761 -15.190 1.00 83.19 280 SER A N 1
ATOM 2231 C CA . SER A 1 280 ? 16.581 16.612 -16.110 1.00 83.19 280 SER A CA 1
ATOM 2232 C C . SER A 1 280 ? 17.834 15.941 -16.669 1.00 83.19 280 SER A C 1
ATOM 2234 O O . SER A 1 280 ? 18.590 16.609 -17.368 1.00 83.19 280 SER A O 1
ATOM 2236 N N . SER A 1 281 ? 18.083 14.666 -16.354 1.00 82.81 281 SER A N 1
ATOM 2237 C CA . SER A 1 281 ? 19.250 13.956 -16.869 1.00 82.81 281 SER A CA 1
ATOM 2238 C C . SER A 1 281 ? 18.935 13.361 -18.242 1.00 82.81 281 SER A C 1
ATOM 2240 O O . SER A 1 281 ? 18.053 12.517 -18.422 1.00 82.81 281 SER A O 1
ATOM 2242 N N . VAL A 1 282 ? 19.642 13.879 -19.235 1.00 76.75 282 VAL A N 1
ATOM 2243 C CA . VAL A 1 282 ? 19.575 13.478 -20.636 1.00 76.75 282 VAL A CA 1
ATOM 2244 C C . VAL A 1 282 ? 20.971 12.980 -20.970 1.00 76.75 282 VAL A C 1
ATOM 2246 O O . VAL A 1 282 ? 21.918 13.744 -20.800 1.00 76.75 282 VAL A O 1
ATOM 2249 N N . GLY A 1 283 ? 21.101 11.731 -21.430 1.00 64.44 283 GLY A N 1
ATOM 2250 C CA . GLY A 1 283 ? 22.354 11.249 -22.015 1.00 64.44 283 GLY A CA 1
ATOM 2251 C C . GLY A 1 283 ? 22.726 12.157 -23.189 1.00 64.44 283 GLY A C 1
ATOM 2252 O O . GLY A 1 283 ? 21.966 12.271 -24.152 1.00 64.44 283 GLY A O 1
ATOM 2253 N N . GLY A 1 284 ? 23.817 12.906 -23.044 1.00 50.97 284 GLY A N 1
ATOM 2254 C CA . GLY A 1 284 ? 24.104 14.078 -23.866 1.00 50.97 284 GLY A CA 1
ATOM 2255 C C . GLY A 1 284 ? 24.900 13.776 -25.133 1.00 50.97 284 GLY A C 1
ATOM 2256 O O . GLY A 1 284 ? 26.082 14.089 -25.179 1.00 50.97 284 GLY A O 1
ATOM 2257 N N . GLY A 1 285 ? 24.242 13.275 -26.181 1.00 57.59 285 GLY A N 1
ATOM 2258 C CA . GLY A 1 285 ? 24.888 13.022 -27.480 1.00 57.59 285 GLY A CA 1
ATOM 2259 C C . GLY A 1 285 ? 25.840 11.818 -27.466 1.00 57.59 285 GLY A C 1
ATOM 2260 O O . GLY A 1 285 ? 25.719 10.953 -26.604 1.00 57.59 285 GLY A O 1
ATOM 2261 N N . ASP A 1 286 ? 26.765 11.766 -28.432 1.00 55.25 286 ASP A N 1
ATOM 2262 C CA . ASP A 1 286 ? 27.730 10.658 -28.595 1.00 55.25 286 ASP A CA 1
ATOM 2263 C C . ASP A 1 286 ? 28.758 10.545 -27.446 1.00 55.25 286 ASP A C 1
ATOM 2265 O O . ASP A 1 286 ? 29.435 9.524 -27.323 1.00 55.25 286 ASP A O 1
ATOM 2269 N N . ASP A 1 287 ? 28.879 11.568 -26.593 1.00 61.41 287 ASP A N 1
ATOM 2270 C CA . ASP A 1 287 ? 29.817 11.585 -25.469 1.00 61.41 287 ASP A CA 1
ATOM 2271 C C . ASP A 1 287 ? 29.199 10.964 -24.200 1.00 61.41 287 ASP A C 1
ATOM 2273 O O . ASP A 1 287 ? 28.144 11.372 -23.707 1.00 61.41 287 ASP A O 1
ATOM 2277 N N . PHE A 1 288 ? 29.900 9.987 -23.618 1.00 74.69 288 PHE A N 1
ATOM 2278 C CA . PHE A 1 288 ? 29.490 9.304 -22.388 1.00 74.69 288 PHE A CA 1
ATOM 2279 C C . PHE A 1 288 ? 29.539 10.241 -21.164 1.00 74.69 288 PHE A C 1
ATOM 2281 O O . PHE A 1 288 ? 30.610 10.533 -20.627 1.00 74.69 288 PHE A O 1
ATOM 2288 N N . ASP A 1 289 ? 28.372 10.675 -20.678 1.00 84.12 289 ASP A N 1
ATOM 2289 C CA . ASP A 1 289 ? 28.249 11.408 -19.411 1.00 84.12 289 ASP A CA 1
ATOM 2290 C C . ASP A 1 289 ? 28.283 10.443 -18.210 1.00 84.12 289 ASP A C 1
ATOM 2292 O O . ASP A 1 289 ? 27.271 9.855 -17.814 1.00 84.12 289 ASP A O 1
ATOM 2296 N N . GLU A 1 290 ? 29.461 10.322 -17.595 1.00 86.69 290 GLU A N 1
ATOM 2297 C CA . GLU A 1 290 ? 29.698 9.543 -16.374 1.00 86.69 290 GLU A CA 1
ATOM 2298 C C . GLU A 1 290 ? 28.735 9.925 -15.230 1.00 86.69 290 GLU A C 1
ATOM 2300 O O . GLU A 1 290 ? 28.289 9.055 -14.479 1.00 86.69 290 GLU A O 1
ATOM 2305 N N . ALA A 1 291 ? 28.341 11.198 -15.107 1.00 86.88 291 ALA A N 1
ATOM 2306 C CA . ALA A 1 291 ? 27.432 11.642 -14.049 1.00 86.88 291 ALA A CA 1
ATOM 2307 C C . ALA A 1 291 ? 25.977 11.204 -14.294 1.00 86.88 291 ALA A C 1
ATOM 2309 O O . ALA A 1 291 ? 25.236 10.987 -13.330 1.00 86.88 291 ALA A O 1
ATOM 2310 N N . HIS A 1 292 ? 25.569 11.044 -15.557 1.00 89.38 292 HIS A N 1
ATOM 2311 C CA . HIS A 1 292 ? 24.284 10.441 -15.931 1.00 89.38 292 HIS A CA 1
ATOM 2312 C C . HIS A 1 292 ? 24.320 8.911 -15.794 1.00 89.38 292 HIS A C 1
ATOM 2314 O O . HIS A 1 292 ? 23.380 8.328 -15.254 1.00 89.38 292 HIS A O 1
ATOM 2320 N N . ALA A 1 293 ? 25.421 8.256 -16.170 1.00 88.38 293 ALA A N 1
ATOM 2321 C CA . ALA A 1 293 ? 25.591 6.812 -15.987 1.00 88.38 293 ALA A CA 1
ATOM 2322 C C . ALA A 1 293 ? 25.527 6.407 -14.498 1.00 88.38 293 ALA A C 1
ATOM 2324 O O . ALA A 1 293 ? 24.745 5.529 -14.124 1.00 88.38 293 ALA A O 1
ATOM 2325 N N . LEU A 1 294 ? 26.258 7.115 -13.626 1.00 90.25 294 LEU A N 1
ATOM 2326 C CA . LEU A 1 294 ? 26.226 6.922 -12.167 1.00 90.25 294 LEU A CA 1
ATOM 2327 C C . LEU A 1 294 ? 24.837 7.158 -11.550 1.00 90.25 294 LEU A C 1
ATOM 2329 O O . LEU A 1 294 ? 24.538 6.619 -10.486 1.00 90.25 294 LEU A O 1
ATOM 2333 N N . LEU A 1 295 ? 23.983 7.944 -12.209 1.00 91.31 295 LEU A N 1
ATOM 2334 C CA . LEU A 1 295 ? 22.600 8.188 -11.802 1.00 91.31 295 LEU A CA 1
ATOM 2335 C C . LEU A 1 295 ? 21.638 7.082 -12.273 1.00 91.31 295 LEU A C 1
ATOM 2337 O O . LEU A 1 295 ? 20.677 6.765 -11.571 1.00 91.31 295 LEU A O 1
ATOM 2341 N N . CYS A 1 296 ? 21.889 6.481 -13.438 1.00 91.94 296 CYS A N 1
ATOM 2342 C CA . CYS A 1 296 ? 21.068 5.394 -13.977 1.00 91.94 296 CYS A CA 1
ATOM 2343 C C . CYS A 1 296 ? 21.232 4.091 -13.187 1.00 91.94 296 CYS A C 1
ATOM 2345 O O . CYS A 1 296 ? 20.254 3.372 -12.992 1.00 91.94 296 CYS A O 1
ATOM 2347 N N . ILE A 1 297 ? 22.439 3.815 -12.686 1.00 93.88 297 ILE A N 1
ATOM 2348 C CA . ILE A 1 297 ? 22.768 2.625 -11.885 1.00 93.88 297 ILE A CA 1
ATOM 2349 C C . ILE A 1 297 ? 21.785 2.376 -10.716 1.00 93.88 297 ILE A C 1
ATOM 2351 O O . ILE A 1 297 ? 21.126 1.331 -10.714 1.00 93.88 297 ILE A O 1
ATOM 2355 N N . PRO A 1 298 ? 21.612 3.295 -9.740 1.00 94.62 298 PRO A N 1
ATOM 2356 C CA . PRO A 1 298 ? 20.700 3.069 -8.619 1.00 94.62 298 PRO A CA 1
ATOM 2357 C C . PRO A 1 298 ? 19.224 3.060 -9.042 1.00 94.62 298 PRO A C 1
ATOM 2359 O O . PRO A 1 298 ? 18.407 2.450 -8.357 1.00 94.62 298 PRO A O 1
ATOM 2362 N N . LEU A 1 299 ? 18.862 3.697 -10.162 1.00 95.62 299 LEU A N 1
ATOM 2363 C CA . LEU A 1 299 ? 17.497 3.645 -10.693 1.00 95.62 299 LEU A CA 1
ATOM 2364 C C . LEU A 1 299 ? 17.172 2.260 -11.261 1.00 95.62 299 LEU A C 1
ATOM 2366 O O . LEU A 1 299 ? 16.140 1.702 -10.905 1.00 95.62 299 LEU A O 1
ATOM 2370 N N . TRP A 1 300 ? 18.055 1.673 -12.074 1.00 96.25 300 TRP A N 1
ATOM 2371 C CA . TRP A 1 300 ? 17.881 0.312 -12.597 1.00 96.25 300 TRP A CA 1
ATOM 2372 C C . TRP A 1 300 ? 17.801 -0.735 -11.490 1.00 96.25 300 TRP A C 1
ATOM 2374 O O . TRP A 1 300 ? 16.904 -1.578 -11.506 1.00 96.25 300 TRP A O 1
ATOM 2384 N N . ARG A 1 301 ? 18.679 -0.635 -10.487 1.00 95.88 301 ARG A N 1
ATOM 2385 C CA . ARG A 1 301 ? 18.629 -1.503 -9.307 1.00 95.88 301 ARG A CA 1
ATOM 2386 C C . ARG A 1 301 ? 17.311 -1.349 -8.537 1.00 95.88 301 ARG A C 1
ATOM 2388 O O . ARG A 1 301 ? 16.701 -2.346 -8.173 1.00 95.88 301 ARG A O 1
ATOM 2395 N N . ALA A 1 302 ? 16.812 -0.122 -8.370 1.00 97.25 302 ALA A N 1
ATOM 2396 C CA . ALA A 1 302 ? 15.522 0.107 -7.721 1.00 97.25 302 ALA A CA 1
ATOM 2397 C C . ALA A 1 302 ? 14.333 -0.419 -8.543 1.00 97.25 302 ALA A C 1
ATOM 2399 O O . ALA A 1 302 ? 13.376 -0.917 -7.958 1.00 97.25 302 ALA A O 1
ATOM 2400 N N . LEU A 1 303 ? 14.380 -0.357 -9.881 1.00 97.50 303 LEU A N 1
ATOM 2401 C CA . LEU A 1 303 ? 13.368 -0.984 -10.741 1.00 97.50 303 LEU A CA 1
ATOM 2402 C C . LEU A 1 303 ? 13.362 -2.507 -10.565 1.00 97.50 303 LEU A C 1
ATOM 2404 O O . LEU A 1 303 ? 12.293 -3.082 -10.363 1.00 97.50 303 LEU A O 1
ATOM 2408 N N . HIS A 1 304 ? 14.537 -3.143 -10.579 1.00 96.75 304 HIS A N 1
ATOM 2409 C CA . HIS A 1 304 ? 14.689 -4.572 -10.291 1.00 96.75 304 HIS A CA 1
ATOM 2410 C C . HIS A 1 304 ? 14.116 -4.936 -8.915 1.00 96.75 304 HIS A C 1
ATOM 2412 O O . HIS A 1 304 ? 13.259 -5.817 -8.810 1.00 96.75 304 HIS A O 1
ATOM 2418 N N . ASP A 1 305 ? 14.537 -4.227 -7.868 1.00 96.69 305 ASP A N 1
ATOM 2419 C CA . ASP A 1 305 ? 14.144 -4.536 -6.495 1.00 96.69 305 ASP A CA 1
ATOM 2420 C C . ASP A 1 305 ? 12.637 -4.354 -6.287 1.00 96.69 305 ASP A C 1
ATOM 2422 O O . ASP A 1 305 ? 11.995 -5.198 -5.665 1.00 96.69 305 ASP A O 1
ATOM 2426 N N . LEU A 1 306 ? 12.039 -3.315 -6.880 1.00 97.50 306 LEU A N 1
ATOM 2427 C CA . LEU A 1 306 ? 10.586 -3.136 -6.887 1.00 97.50 306 LEU A CA 1
ATOM 2428 C C . LEU A 1 306 ? 9.867 -4.264 -7.638 1.00 97.50 306 LEU A C 1
ATOM 2430 O O . LEU A 1 306 ? 8.822 -4.708 -7.167 1.00 97.50 306 LEU A O 1
ATOM 2434 N N . CYS A 1 307 ? 10.413 -4.777 -8.746 1.00 93.94 307 CYS A N 1
ATOM 2435 C CA . CYS A 1 307 ? 9.840 -5.951 -9.412 1.00 93.94 307 CYS A CA 1
ATOM 2436 C C . CYS A 1 307 ? 9.859 -7.177 -8.483 1.00 93.94 307 CYS A C 1
ATOM 2438 O O . CYS A 1 307 ? 8.834 -7.841 -8.337 1.00 93.94 307 CYS A O 1
ATOM 2440 N N . MET A 1 308 ? 10.971 -7.439 -7.785 1.00 93.38 308 MET A N 1
ATOM 2441 C CA . MET A 1 308 ? 11.062 -8.550 -6.823 1.00 93.38 308 MET A CA 1
ATOM 2442 C C . MET A 1 308 ? 10.075 -8.397 -5.658 1.00 93.38 308 MET A C 1
ATOM 2444 O O . MET A 1 308 ? 9.407 -9.361 -5.286 1.00 93.38 308 MET A O 1
ATOM 2448 N N . VAL A 1 309 ? 9.927 -7.185 -5.117 1.00 92.94 309 VAL A N 1
ATOM 2449 C CA . VAL A 1 309 ? 8.949 -6.859 -4.064 1.00 92.94 309 VAL A CA 1
ATOM 2450 C C . VAL A 1 309 ? 7.516 -7.136 -4.525 1.00 92.94 309 VAL A C 1
ATOM 2452 O O . VAL A 1 309 ? 6.727 -7.698 -3.764 1.00 92.94 309 VAL A O 1
ATOM 2455 N N . ILE A 1 310 ? 7.173 -6.759 -5.760 1.00 91.81 310 ILE A N 1
ATOM 2456 C CA . ILE A 1 310 ? 5.837 -6.963 -6.339 1.00 91.81 310 ILE A CA 1
ATOM 2457 C C . ILE A 1 310 ? 5.560 -8.459 -6.546 1.00 91.81 310 ILE A C 1
ATOM 2459 O O . ILE A 1 310 ? 4.506 -8.940 -6.134 1.00 91.81 310 ILE A O 1
ATOM 2463 N N . LEU A 1 311 ? 6.520 -9.206 -7.100 1.00 87.50 311 LEU A N 1
ATOM 2464 C CA . LEU A 1 311 ? 6.427 -10.661 -7.308 1.00 87.50 311 LEU A CA 1
ATOM 2465 C C . LEU A 1 311 ? 6.323 -11.445 -5.993 1.00 87.50 311 LEU A C 1
ATOM 2467 O O . LEU A 1 311 ? 5.643 -12.467 -5.926 1.00 87.50 311 LEU A O 1
ATOM 2471 N N . ALA A 1 312 ? 6.965 -10.954 -4.933 1.00 85.06 312 ALA A N 1
ATOM 2472 C CA . ALA A 1 312 ? 6.860 -11.497 -3.583 1.00 85.06 312 ALA A CA 1
ATOM 2473 C C . ALA A 1 312 ? 5.574 -11.070 -2.842 1.00 85.06 312 ALA A C 1
ATOM 2475 O O . ALA A 1 312 ? 5.451 -11.335 -1.647 1.00 85.06 312 ALA A O 1
ATOM 2476 N N . ASP A 1 313 ? 4.630 -10.388 -3.506 1.00 88.56 313 ASP A N 1
ATOM 2477 C CA . ASP A 1 313 ? 3.402 -9.841 -2.907 1.00 88.56 313 ASP A CA 1
ATOM 2478 C C . ASP A 1 313 ? 3.687 -8.960 -1.671 1.00 88.56 313 ASP A C 1
ATOM 2480 O O . ASP A 1 313 ? 2.941 -8.942 -0.695 1.00 88.56 313 ASP A O 1
ATOM 2484 N N . PHE A 1 314 ? 4.804 -8.222 -1.705 1.00 89.69 314 PHE A N 1
ATOM 2485 C CA . PHE A 1 314 ? 5.339 -7.412 -0.603 1.00 89.69 314 PHE A CA 1
ATOM 2486 C C . PHE A 1 314 ? 5.713 -8.201 0.670 1.00 89.69 314 PHE A C 1
ATOM 2488 O O . PHE A 1 314 ? 5.997 -7.598 1.705 1.00 89.69 314 PHE A O 1
ATOM 2495 N N . GLN A 1 315 ? 5.779 -9.535 0.608 1.00 85.50 315 GLN A N 1
ATOM 2496 C CA . GLN A 1 315 ? 6.154 -10.418 1.723 1.00 85.50 315 GLN A CA 1
ATOM 2497 C C . GLN A 1 315 ? 7.680 -10.612 1.792 1.00 85.50 315 GLN A C 1
ATOM 2499 O O . GLN A 1 315 ? 8.177 -11.738 1.823 1.00 85.50 315 GLN A O 1
ATOM 2504 N N . VAL A 1 316 ? 8.427 -9.503 1.790 1.00 85.31 316 VAL A N 1
ATOM 2505 C CA . VAL A 1 316 ? 9.900 -9.479 1.841 1.00 85.31 316 VAL A CA 1
ATOM 2506 C C . VAL A 1 316 ? 10.405 -8.984 3.195 1.00 85.31 316 VAL A C 1
ATOM 2508 O O . VAL A 1 316 ? 9.809 -8.092 3.795 1.00 85.31 316 VAL A O 1
ATOM 2511 N N . ASP A 1 317 ? 11.533 -9.525 3.662 1.00 89.12 317 ASP A N 1
ATOM 2512 C CA . ASP A 1 317 ? 12.323 -8.862 4.703 1.00 89.12 317 ASP A CA 1
ATOM 2513 C C . ASP A 1 317 ? 13.184 -7.761 4.054 1.00 89.12 317 ASP A C 1
ATOM 2515 O O . ASP A 1 317 ? 13.995 -8.081 3.179 1.00 89.12 317 ASP A O 1
ATOM 2519 N N . PRO A 1 318 ? 13.052 -6.480 4.452 1.00 89.69 318 PRO A N 1
ATOM 2520 C CA . PRO A 1 318 ? 13.792 -5.378 3.835 1.00 89.69 318 PRO A CA 1
ATOM 2521 C C . PRO A 1 318 ? 15.313 -5.518 3.946 1.00 89.69 318 PRO A C 1
ATOM 2523 O O . PRO A 1 318 ? 16.033 -5.086 3.047 1.00 89.69 318 PRO A O 1
ATOM 2526 N N . LEU A 1 319 ? 15.812 -6.127 5.030 1.00 89.31 319 LEU A N 1
ATOM 2527 C CA . LEU A 1 319 ? 17.248 -6.302 5.259 1.00 89.31 319 LEU A CA 1
ATOM 2528 C C . LEU A 1 319 ? 17.824 -7.404 4.365 1.00 89.31 319 LEU A C 1
ATOM 2530 O O . LEU A 1 319 ? 18.833 -7.171 3.698 1.00 89.31 319 LEU A O 1
ATOM 2534 N N . THR A 1 320 ? 17.175 -8.570 4.298 1.00 86.38 320 THR A N 1
ATOM 2535 C CA . THR A 1 320 ? 17.535 -9.630 3.346 1.00 86.38 320 THR A CA 1
ATOM 2536 C C . THR A 1 320 ? 17.415 -9.138 1.906 1.00 86.38 320 THR A C 1
ATOM 2538 O O . THR A 1 320 ? 18.354 -9.328 1.141 1.00 86.38 320 THR A O 1
ATOM 2541 N N . MET A 1 321 ? 16.333 -8.443 1.537 1.00 88.94 321 MET A N 1
ATOM 2542 C CA . MET A 1 321 ? 16.161 -7.916 0.177 1.00 88.94 321 MET A CA 1
ATOM 2543 C C . MET A 1 321 ? 17.297 -6.959 -0.213 1.00 88.94 321 MET A C 1
ATOM 2545 O O . MET A 1 321 ? 17.884 -7.112 -1.282 1.00 88.94 321 MET A O 1
ATOM 2549 N N . ALA A 1 322 ? 17.666 -6.021 0.665 1.00 87.81 322 ALA A N 1
ATOM 2550 C CA . ALA A 1 322 ? 18.779 -5.103 0.423 1.00 87.81 322 ALA A CA 1
ATOM 2551 C C . ALA A 1 322 ? 20.135 -5.825 0.300 1.00 87.81 322 ALA A C 1
ATOM 2553 O O . ALA A 1 322 ? 20.961 -5.438 -0.530 1.00 87.81 322 ALA A O 1
ATOM 2554 N N . ALA A 1 323 ? 20.362 -6.870 1.105 1.00 85.00 323 ALA A N 1
ATOM 2555 C CA . ALA A 1 323 ? 21.595 -7.655 1.100 1.00 85.00 323 ALA A CA 1
ATOM 2556 C C . ALA A 1 323 ? 21.733 -8.535 -0.153 1.00 85.00 323 ALA A C 1
ATOM 2558 O O . ALA A 1 323 ? 22.775 -8.492 -0.800 1.00 85.00 323 ALA A O 1
ATOM 2559 N N . GLU A 1 324 ? 20.689 -9.276 -0.532 1.00 85.69 324 GLU A N 1
ATOM 2560 C CA . GLU A 1 324 ? 20.673 -10.113 -1.743 1.00 85.69 324 GLU A CA 1
ATOM 2561 C C . GLU A 1 324 ? 20.737 -9.250 -3.014 1.00 85.69 324 GLU A C 1
ATOM 2563 O O . GLU A 1 324 ? 21.484 -9.558 -3.938 1.00 85.69 324 GLU A O 1
ATOM 2568 N N . SER A 1 325 ? 20.036 -8.109 -3.031 1.00 87.75 325 SER A N 1
ATOM 2569 C CA . SER A 1 325 ? 20.151 -7.092 -4.087 1.00 87.75 325 SER A CA 1
ATOM 2570 C C . SER A 1 325 ? 21.579 -6.552 -4.211 1.00 87.75 325 SER A C 1
ATOM 2572 O O . SER A 1 325 ? 22.077 -6.384 -5.320 1.00 87.75 325 SER A O 1
ATOM 2574 N N . GLN A 1 326 ? 22.268 -6.297 -3.091 1.00 90.25 326 GLN A N 1
ATOM 2575 C CA . GLN A 1 326 ? 23.665 -5.846 -3.113 1.00 90.25 326 GLN A CA 1
ATOM 2576 C C . GLN A 1 326 ? 24.598 -6.948 -3.617 1.00 90.25 326 GLN A C 1
ATOM 2578 O O . GLN A 1 326 ? 25.422 -6.677 -4.481 1.00 90.25 326 GLN A O 1
ATOM 2583 N N . ALA A 1 327 ? 24.439 -8.174 -3.115 1.00 85.25 327 ALA A N 1
ATOM 2584 C CA . ALA A 1 327 ? 25.249 -9.316 -3.522 1.00 85.25 327 ALA A CA 1
ATOM 2585 C C . ALA A 1 327 ? 25.099 -9.605 -5.020 1.00 85.25 327 ALA A C 1
ATOM 2587 O O . ALA A 1 327 ? 26.103 -9.790 -5.698 1.00 85.25 327 ALA A O 1
ATOM 2588 N N . LEU A 1 328 ? 23.871 -9.559 -5.552 1.00 81.75 328 LEU A N 1
ATOM 2589 C CA . LEU A 1 328 ? 23.645 -9.638 -6.991 1.00 81.75 328 LEU A CA 1
ATOM 2590 C C . LEU A 1 328 ? 24.320 -8.473 -7.725 1.00 81.75 328 LEU A C 1
ATOM 2592 O O . LEU A 1 328 ? 24.966 -8.700 -8.737 1.00 81.75 328 LEU A O 1
ATOM 2596 N N . PHE A 1 329 ? 24.186 -7.240 -7.237 1.00 87.81 329 PHE A N 1
ATOM 2597 C CA . PHE A 1 329 ? 24.762 -6.069 -7.901 1.00 87.81 329 PHE A CA 1
ATOM 2598 C C . PHE A 1 329 ? 26.303 -6.083 -7.949 1.00 87.81 329 PHE A C 1
ATOM 2600 O O . PHE A 1 329 ? 26.887 -5.516 -8.869 1.00 87.81 329 PHE A O 1
ATOM 2607 N N . ASP A 1 330 ? 26.952 -6.723 -6.974 1.00 87.25 330 ASP A N 1
ATOM 2608 C CA . ASP A 1 330 ? 28.412 -6.849 -6.892 1.00 87.25 330 ASP A CA 1
ATOM 2609 C C . ASP A 1 330 ? 28.985 -7.969 -7.797 1.00 87.25 330 ASP A C 1
ATOM 2611 O O . ASP A 1 330 ? 30.204 -8.031 -7.987 1.00 87.25 330 ASP A O 1
ATOM 2615 N N . GLU A 1 331 ? 28.144 -8.837 -8.379 1.00 88.88 331 GLU A N 1
ATOM 2616 C CA . GLU A 1 331 ? 28.565 -9.839 -9.372 1.00 88.88 331 GLU A CA 1
ATOM 2617 C C . GLU A 1 331 ? 28.875 -9.194 -10.744 1.00 88.88 331 GLU A C 1
ATOM 2619 O O . GLU A 1 331 ? 28.202 -8.236 -11.133 1.00 88.88 331 GLU A O 1
ATOM 2624 N N . PRO A 1 332 ? 29.831 -9.728 -11.539 1.00 83.12 332 PRO A N 1
ATOM 2625 C CA . PRO A 1 332 ? 30.289 -9.098 -12.786 1.00 83.12 332 PRO A CA 1
ATOM 2626 C C . PRO A 1 332 ? 29.188 -8.792 -13.812 1.00 83.12 332 PRO A C 1
ATOM 2628 O O . PRO A 1 332 ? 29.213 -7.729 -14.427 1.00 83.12 332 PRO A O 1
ATOM 2631 N N . ASP A 1 333 ? 28.212 -9.695 -13.952 1.00 88.44 333 ASP A N 1
ATOM 2632 C CA . ASP A 1 333 ? 27.067 -9.569 -14.870 1.00 88.44 333 ASP A CA 1
ATOM 2633 C C . ASP A 1 333 ? 25.781 -9.119 -14.135 1.00 88.44 333 ASP A C 1
ATOM 2635 O O . ASP A 1 333 ? 24.677 -9.124 -14.687 1.00 88.44 333 ASP A O 1
ATOM 2639 N N . GLY A 1 334 ? 25.896 -8.763 -12.851 1.00 82.19 334 GLY A N 1
ATOM 2640 C CA . GLY A 1 334 ? 24.771 -8.523 -11.951 1.00 82.19 334 GLY A CA 1
ATOM 2641 C C . GLY A 1 334 ? 23.918 -7.314 -12.322 1.00 82.19 334 GLY A C 1
ATOM 2642 O O . GLY A 1 334 ? 22.688 -7.358 -12.231 1.00 82.19 334 GLY A O 1
ATOM 2643 N N . PHE A 1 335 ? 24.558 -6.246 -12.802 1.00 91.38 335 PHE A N 1
ATOM 2644 C CA . PHE A 1 335 ? 23.870 -5.051 -13.293 1.00 91.38 335 PHE A CA 1
ATOM 2645 C C . PHE A 1 335 ? 23.020 -5.348 -14.535 1.00 91.38 335 PHE A C 1
ATOM 2647 O O . PHE A 1 335 ? 21.841 -4.988 -14.567 1.00 91.38 335 PHE A O 1
ATOM 2654 N N . ASP A 1 336 ? 23.582 -6.054 -15.519 1.00 88.44 336 ASP A N 1
ATOM 2655 C CA . ASP A 1 336 ? 22.862 -6.431 -16.739 1.00 88.44 336 ASP A CA 1
ATOM 2656 C C . ASP A 1 336 ? 21.707 -7.389 -16.421 1.00 88.44 336 ASP A C 1
ATOM 2658 O O . ASP A 1 336 ? 20.617 -7.256 -16.985 1.00 88.44 336 ASP A O 1
ATOM 2662 N N . LEU A 1 337 ? 21.885 -8.286 -15.440 1.00 85.50 337 LEU A N 1
ATOM 2663 C CA . LEU A 1 337 ? 20.788 -9.104 -14.931 1.00 85.50 337 LEU A CA 1
ATOM 2664 C C . LEU A 1 337 ? 19.655 -8.245 -14.344 1.00 85.50 337 LEU A C 1
ATOM 2666 O O . LEU A 1 337 ? 18.491 -8.467 -14.682 1.00 85.50 337 LEU A O 1
ATOM 2670 N N . CYS A 1 338 ? 19.972 -7.248 -13.510 1.00 88.06 338 CYS A N 1
ATOM 2671 C CA . CYS A 1 338 ? 18.971 -6.333 -12.948 1.00 88.06 338 CYS A CA 1
ATOM 2672 C C . CYS A 1 338 ? 18.184 -5.602 -14.049 1.00 88.06 338 CYS A C 1
ATOM 2674 O O . CYS A 1 338 ? 16.956 -5.510 -13.974 1.00 88.06 338 CYS A O 1
ATOM 2676 N N . VAL A 1 339 ? 18.881 -5.114 -15.081 1.00 91.50 339 VAL A N 1
ATOM 2677 C CA . VAL A 1 339 ? 18.302 -4.413 -16.239 1.00 91.50 339 VAL A CA 1
ATOM 2678 C C . VAL A 1 339 ? 17.340 -5.312 -17.013 1.00 91.50 339 VAL A C 1
ATOM 2680 O O . VAL A 1 339 ? 16.189 -4.937 -17.240 1.00 91.50 339 VAL A O 1
ATOM 2683 N N . GLU A 1 340 ? 17.787 -6.500 -17.420 1.00 87.50 340 GLU A N 1
ATOM 2684 C CA . GLU A 1 340 ? 16.999 -7.393 -18.276 1.00 87.50 340 GLU A CA 1
ATOM 2685 C C . GLU A 1 340 ? 15.808 -8.009 -17.518 1.00 87.50 340 GLU A C 1
ATOM 2687 O O . GLU A 1 340 ? 14.728 -8.161 -18.091 1.00 87.50 340 GLU A O 1
ATOM 2692 N N . VAL A 1 341 ? 15.949 -8.271 -16.213 1.00 84.81 341 VAL A N 1
ATOM 2693 C CA . VAL A 1 341 ? 14.836 -8.684 -15.339 1.00 84.81 341 VAL A CA 1
ATOM 2694 C C . VAL A 1 341 ? 13.813 -7.560 -15.166 1.00 84.81 341 VAL A C 1
ATOM 2696 O O . VAL A 1 341 ? 12.615 -7.803 -15.320 1.00 84.81 341 VAL A O 1
ATOM 2699 N N . ALA A 1 342 ? 14.256 -6.326 -14.898 1.00 92.94 342 ALA A N 1
ATOM 2700 C CA . ALA A 1 342 ? 13.356 -5.177 -14.798 1.00 92.94 342 ALA A CA 1
ATOM 2701 C C . ALA A 1 342 ? 12.612 -4.931 -16.121 1.00 92.94 342 ALA A C 1
ATOM 2703 O O . ALA A 1 342 ? 11.403 -4.716 -16.106 1.00 92.94 342 ALA A O 1
ATOM 2704 N N . ARG A 1 343 ? 13.306 -5.026 -17.266 1.00 91.56 343 ARG A N 1
ATOM 2705 C CA . ARG A 1 343 ? 12.703 -4.959 -18.609 1.00 91.56 343 ARG A CA 1
ATOM 2706 C C . ARG A 1 343 ? 11.642 -6.030 -18.823 1.00 91.56 343 ARG A C 1
ATOM 2708 O O . ARG A 1 343 ? 10.550 -5.695 -19.270 1.00 91.56 343 ARG A O 1
ATOM 2715 N N . HIS A 1 344 ? 11.938 -7.285 -18.496 1.00 87.56 344 HIS A N 1
ATOM 2716 C CA . HIS A 1 344 ? 11.003 -8.388 -18.698 1.00 87.56 344 HIS A CA 1
ATOM 2717 C C . HIS A 1 344 ? 9.676 -8.166 -17.957 1.00 87.56 344 HIS A C 1
ATOM 2719 O O . HIS A 1 344 ? 8.623 -8.164 -18.594 1.00 87.56 344 HIS A O 1
ATOM 2725 N N . TYR A 1 345 ? 9.729 -7.895 -16.648 1.00 90.12 345 TYR A N 1
ATOM 2726 C CA . TYR A 1 345 ? 8.520 -7.698 -15.842 1.00 90.12 345 TYR A CA 1
ATOM 2727 C C . TYR A 1 345 ? 7.793 -6.388 -16.158 1.00 90.12 345 TYR A C 1
ATOM 2729 O O . TYR A 1 345 ? 6.568 -6.370 -16.201 1.00 90.12 345 TYR A O 1
ATOM 2737 N N . LEU A 1 346 ? 8.508 -5.296 -16.455 1.00 88.88 346 LEU A N 1
ATOM 2738 C CA . LEU A 1 346 ? 7.866 -4.062 -16.920 1.00 88.88 346 LEU A CA 1
ATOM 2739 C C . LEU A 1 346 ? 7.113 -4.275 -18.240 1.00 88.88 346 LEU A C 1
ATOM 2741 O O . LEU A 1 346 ? 6.005 -3.761 -18.384 1.00 88.88 346 LEU A O 1
ATOM 2745 N N . TYR A 1 347 ? 7.669 -5.050 -19.174 1.00 87.25 347 TYR A N 1
ATOM 2746 C CA . TYR A 1 347 ? 7.001 -5.372 -20.433 1.00 87.25 347 TYR A CA 1
ATOM 2747 C C . TYR A 1 347 ? 5.771 -6.259 -20.209 1.00 87.25 347 TYR A C 1
ATOM 2749 O O . TYR A 1 347 ? 4.689 -5.914 -20.680 1.00 87.25 347 TYR A O 1
ATOM 2757 N N . GLU A 1 348 ? 5.917 -7.349 -19.445 1.00 87.00 348 GLU A N 1
ATOM 2758 C CA . GLU A 1 348 ? 4.822 -8.258 -19.066 1.00 87.00 348 GLU A CA 1
ATOM 2759 C C . GLU A 1 348 ? 3.665 -7.503 -18.396 1.00 87.00 348 GLU A C 1
ATOM 2761 O O . GLU A 1 348 ? 2.499 -7.728 -18.712 1.00 87.00 348 GLU A O 1
ATOM 2766 N N . TRP A 1 349 ? 3.983 -6.558 -17.511 1.00 87.94 349 TRP A N 1
ATOM 2767 C CA . TRP A 1 349 ? 2.991 -5.758 -16.799 1.00 87.94 349 TRP A CA 1
ATOM 2768 C C . TRP A 1 349 ? 2.395 -4.610 -17.622 1.00 87.94 349 TRP A C 1
ATOM 2770 O O . TRP A 1 349 ? 1.461 -3.975 -17.141 1.00 87.94 349 TRP A O 1
ATOM 2780 N N . GLY A 1 350 ? 2.863 -4.362 -18.852 1.00 84.88 350 GLY A N 1
ATOM 2781 C CA . GLY A 1 350 ? 2.267 -3.395 -19.783 1.00 84.88 350 GLY A CA 1
ATOM 2782 C C . GLY A 1 350 ? 2.916 -2.005 -19.814 1.00 84.88 350 GLY A C 1
ATOM 2783 O O . GLY A 1 350 ? 2.296 -1.045 -20.279 1.00 84.88 350 GLY A O 1
ATOM 2784 N N . PHE A 1 351 ? 4.159 -1.850 -19.350 1.00 87.88 351 PHE A N 1
ATOM 2785 C CA . PHE A 1 351 ? 4.922 -0.607 -19.499 1.00 87.88 351 PHE A CA 1
ATOM 2786 C C . PHE A 1 351 ? 5.493 -0.481 -20.921 1.00 87.88 351 PHE A C 1
ATOM 2788 O O . PHE A 1 351 ? 6.616 -0.902 -21.205 1.00 87.88 351 PHE A O 1
ATOM 2795 N N . LEU A 1 352 ? 4.721 0.117 -21.831 1.00 83.56 352 LEU A N 1
ATOM 2796 C CA . LEU A 1 352 ? 5.059 0.233 -23.255 1.00 83.56 352 LEU A CA 1
ATOM 2797 C C . LEU A 1 352 ? 5.781 1.555 -23.593 1.00 83.56 352 LEU A C 1
ATOM 2799 O O . LEU A 1 352 ? 5.215 2.449 -24.219 1.00 83.56 352 LEU A O 1
ATOM 2803 N N . CYS A 1 353 ? 7.052 1.684 -23.198 1.00 83.31 353 CYS A N 1
ATOM 2804 C CA . CYS A 1 353 ? 7.927 2.794 -23.604 1.00 83.31 353 CYS A CA 1
ATOM 2805 C C . CYS A 1 353 ? 9.021 2.299 -24.560 1.00 83.31 353 CYS A C 1
ATOM 2807 O O . CYS A 1 353 ? 9.910 1.563 -24.144 1.00 83.31 353 CYS A O 1
ATOM 2809 N N . HIS A 1 354 ? 8.973 2.710 -25.832 1.00 81.31 354 HIS A N 1
ATOM 2810 C CA . HIS A 1 354 ? 9.902 2.240 -26.869 1.00 81.31 354 HIS A CA 1
ATOM 2811 C C . HIS A 1 354 ? 11.372 2.455 -26.476 1.00 81.31 354 HIS A C 1
ATOM 2813 O O . HIS A 1 354 ? 12.159 1.512 -26.501 1.00 81.31 354 HIS A O 1
ATOM 2819 N N . GLU A 1 355 ? 11.727 3.663 -26.034 1.00 82.25 355 GLU A N 1
ATOM 2820 C CA . GLU A 1 355 ? 13.094 4.042 -25.661 1.00 82.25 355 GLU A CA 1
ATOM 2821 C C . GLU A 1 355 ? 13.674 3.172 -24.532 1.00 82.25 355 GLU A C 1
ATOM 2823 O O . GLU A 1 355 ? 14.880 2.939 -24.495 1.00 82.25 355 GLU A O 1
ATOM 2828 N N . PHE A 1 356 ? 12.830 2.652 -23.633 1.00 86.69 356 PHE A N 1
ATOM 2829 C CA . PHE A 1 356 ? 13.237 1.789 -22.517 1.00 86.69 356 PHE A CA 1
ATOM 2830 C C . PHE A 1 356 ? 13.779 0.422 -22.982 1.00 86.69 356 PHE A C 1
ATOM 2832 O O . PHE A 1 356 ? 14.691 -0.139 -22.359 1.00 86.69 356 PHE A O 1
ATOM 2839 N N . TYR A 1 357 ? 13.257 -0.092 -24.101 1.00 86.00 357 TYR A N 1
ATOM 2840 C CA . TYR A 1 357 ? 13.627 -1.394 -24.670 1.00 86.00 357 TYR A CA 1
ATOM 2841 C C . TYR A 1 357 ? 14.555 -1.285 -25.883 1.00 86.00 357 TYR A C 1
ATOM 2843 O O . TYR A 1 357 ? 15.385 -2.166 -26.078 1.00 86.00 357 TYR A O 1
ATOM 2851 N N . SER A 1 358 ? 14.444 -0.220 -26.685 1.00 78.62 358 SER A N 1
ATOM 2852 C CA . SER A 1 358 ? 15.196 -0.078 -27.940 1.00 78.62 358 SER A CA 1
ATOM 2853 C C . SER A 1 358 ? 16.646 0.378 -27.759 1.00 78.62 358 SER A C 1
ATOM 2855 O O . SER A 1 358 ? 17.442 0.246 -28.683 1.00 78.62 358 SER A O 1
ATOM 2857 N N . LEU A 1 359 ? 16.995 0.977 -26.615 1.00 78.44 359 LEU A N 1
ATOM 2858 C CA . LEU A 1 359 ? 18.360 1.434 -26.344 1.00 78.44 359 LEU A CA 1
ATOM 2859 C C . LEU A 1 359 ? 19.239 0.272 -25.866 1.00 78.44 359 LEU A C 1
ATOM 2861 O O . LEU A 1 359 ? 19.001 -0.306 -24.801 1.00 78.44 359 LEU A O 1
ATOM 2865 N N . GLU A 1 360 ? 20.283 -0.030 -26.643 1.00 75.81 360 GLU A N 1
ATOM 2866 C CA . GLU A 1 360 ? 21.242 -1.103 -26.348 1.00 75.81 360 GLU A CA 1
ATOM 2867 C C . GLU A 1 360 ? 21.953 -0.896 -25.004 1.00 75.81 360 GLU A C 1
ATOM 2869 O O . GLU A 1 360 ? 22.077 -1.841 -24.227 1.00 75.81 360 GLU A O 1
ATOM 2874 N N . SER A 1 361 ? 22.375 0.340 -24.705 1.00 87.50 361 SER A N 1
ATOM 2875 C CA . SER A 1 361 ? 23.053 0.679 -23.452 1.00 87.50 361 SER A CA 1
ATOM 2876 C C . SER A 1 361 ? 22.061 1.162 -22.383 1.00 87.50 361 SER A C 1
ATOM 2878 O O . SER A 1 361 ? 21.486 2.245 -22.519 1.00 87.50 361 SER A O 1
ATOM 2880 N N . PRO A 1 362 ? 21.877 0.434 -21.266 1.00 88.12 362 PRO A N 1
ATOM 2881 C CA . PRO A 1 362 ? 20.988 0.865 -20.185 1.00 88.12 362 PRO A CA 1
ATOM 2882 C C . PRO A 1 362 ? 21.480 2.126 -19.456 1.00 88.12 362 PRO A C 1
ATOM 2884 O O . PRO A 1 362 ? 20.681 2.805 -18.811 1.00 88.12 362 PRO A O 1
ATOM 2887 N N . LEU A 1 363 ? 22.768 2.468 -19.566 1.00 90.88 363 LEU A N 1
ATOM 2888 C CA . LEU A 1 363 ? 23.360 3.662 -18.949 1.00 90.88 363 LEU A CA 1
ATOM 2889 C C . LEU A 1 363 ? 23.137 4.944 -19.766 1.00 90.88 363 LEU A C 1
ATOM 2891 O O . LEU A 1 363 ? 23.260 6.036 -19.214 1.00 90.88 363 LEU A O 1
ATOM 2895 N N . THR A 1 364 ? 22.788 4.838 -21.053 1.00 87.81 364 THR A N 1
ATOM 2896 C CA . THR A 1 364 ? 22.405 6.000 -21.878 1.00 87.81 364 THR A CA 1
ATOM 2897 C C . THR A 1 364 ? 20.910 6.310 -21.797 1.00 87.81 364 THR A C 1
ATOM 2899 O O . THR A 1 364 ? 20.489 7.394 -22.208 1.00 87.81 364 THR A O 1
ATOM 2902 N N . LEU A 1 365 ? 20.105 5.403 -21.224 1.00 88.62 365 LEU A N 1
ATOM 2903 C CA . LEU A 1 365 ? 18.664 5.586 -21.073 1.00 88.62 365 LEU A CA 1
ATOM 2904 C C . LEU A 1 365 ? 18.365 6.880 -20.292 1.00 88.62 365 LEU A C 1
ATOM 2906 O O . LEU A 1 365 ? 18.942 7.095 -19.223 1.00 88.62 365 LEU A O 1
ATOM 2910 N N . PRO A 1 366 ? 17.470 7.763 -20.769 1.00 88.94 366 PRO A N 1
ATOM 2911 C CA . PRO A 1 366 ? 17.275 9.036 -20.099 1.00 88.94 366 PRO A CA 1
ATOM 2912 C C . PRO A 1 366 ? 16.584 8.924 -18.739 1.00 88.94 366 PRO A C 1
ATOM 2914 O O . PRO A 1 366 ? 15.649 8.143 -18.544 1.00 88.94 366 PRO A O 1
ATOM 2917 N N . GLY A 1 367 ? 16.965 9.805 -17.814 1.00 89.81 367 GLY A N 1
ATOM 2918 C CA . GLY A 1 367 ? 16.413 9.838 -16.462 1.00 89.81 367 GLY A CA 1
ATOM 2919 C C . GLY A 1 367 ? 14.886 10.000 -16.394 1.00 89.81 367 GLY A C 1
ATOM 2920 O O . GLY A 1 367 ? 14.274 9.349 -15.546 1.00 89.81 367 GLY A O 1
ATOM 2921 N N . PRO A 1 368 ? 14.222 10.778 -17.279 1.00 90.31 368 PRO A N 1
ATOM 2922 C CA . PRO A 1 368 ? 12.762 10.873 -17.300 1.00 90.31 368 PRO A CA 1
ATOM 2923 C C . PRO A 1 368 ? 12.071 9.555 -17.664 1.00 90.31 368 PRO A C 1
ATOM 2925 O O . PRO A 1 368 ? 10.946 9.334 -17.226 1.00 90.31 368 PRO A O 1
ATOM 2928 N N . VAL A 1 369 ? 12.736 8.691 -18.439 1.00 90.06 369 VAL A N 1
ATOM 2929 C CA . VAL A 1 369 ? 12.218 7.381 -18.859 1.00 90.06 369 VAL A CA 1
ATOM 2930 C C . VAL A 1 369 ? 12.387 6.354 -17.732 1.00 90.06 369 VAL A C 1
ATOM 2932 O O . VAL A 1 369 ? 11.447 5.643 -17.389 1.00 90.06 369 VAL A O 1
ATOM 2935 N N . LEU A 1 370 ? 13.534 6.351 -17.047 1.00 93.50 370 LEU A N 1
ATOM 2936 C CA . LEU A 1 370 ? 13.712 5.578 -15.808 1.00 93.50 370 LEU A CA 1
ATOM 2937 C C . LEU A 1 370 ? 12.730 6.008 -14.707 1.00 93.50 370 LEU A C 1
ATOM 2939 O O . LEU A 1 370 ? 12.157 5.176 -14.003 1.00 93.50 370 LEU A O 1
ATOM 2943 N N . LEU A 1 371 ? 12.494 7.317 -14.572 1.00 93.00 371 LEU A N 1
ATOM 2944 C CA . LEU A 1 371 ? 11.526 7.859 -13.622 1.00 93.00 371 LEU A CA 1
ATOM 2945 C C . LEU A 1 371 ? 10.086 7.462 -13.979 1.00 93.00 371 LEU A C 1
ATOM 2947 O O . LEU A 1 371 ? 9.308 7.187 -13.067 1.00 93.00 371 LEU A O 1
ATOM 2951 N N . SER A 1 372 ? 9.717 7.409 -15.265 1.00 92.50 372 SER A N 1
ATOM 2952 C CA . SER A 1 372 ? 8.377 6.960 -15.664 1.00 92.50 372 SER A CA 1
ATOM 2953 C C . SER A 1 372 ? 8.161 5.475 -15.367 1.00 92.50 372 SER A C 1
ATOM 2955 O O . SER A 1 372 ? 7.099 5.138 -14.846 1.00 92.50 372 SER A O 1
ATOM 2957 N N . ALA A 1 373 ? 9.170 4.619 -15.565 1.00 94.94 373 ALA A N 1
ATOM 2958 C CA . ALA A 1 373 ? 9.130 3.211 -15.159 1.00 94.94 373 ALA A CA 1
ATOM 2959 C C . ALA A 1 373 ? 8.962 3.045 -13.633 1.00 94.94 373 ALA A C 1
ATOM 2961 O O . ALA A 1 373 ? 8.120 2.273 -13.176 1.00 94.94 373 ALA A O 1
ATOM 2962 N N . LEU A 1 374 ? 9.686 3.827 -12.823 1.00 95.75 374 LEU A N 1
ATOM 2963 C CA . LEU A 1 374 ? 9.578 3.780 -11.355 1.00 95.75 374 LEU A CA 1
ATOM 2964 C C . LEU A 1 374 ? 8.168 4.181 -10.883 1.00 95.75 374 LEU A C 1
ATOM 2966 O O . LEU A 1 374 ? 7.559 3.537 -10.030 1.00 95.75 374 LEU A O 1
ATOM 2970 N N . VAL A 1 375 ? 7.632 5.252 -11.471 1.00 94.12 375 VAL A N 1
ATOM 2971 C CA . VAL A 1 375 ? 6.288 5.770 -11.177 1.00 94.12 375 VAL A CA 1
ATOM 2972 C C . VAL A 1 375 ? 5.208 4.794 -11.648 1.00 94.12 375 VAL A C 1
ATOM 2974 O O . VAL A 1 375 ? 4.190 4.650 -10.969 1.00 94.12 375 VAL A O 1
ATOM 2977 N N . TYR A 1 376 ? 5.444 4.092 -12.758 1.00 94.88 376 TYR A N 1
ATOM 2978 C CA . TYR A 1 376 ? 4.586 3.017 -13.244 1.00 94.88 376 TYR A CA 1
ATOM 2979 C C . TYR A 1 376 ? 4.505 1.864 -12.239 1.00 94.88 376 TYR A C 1
ATOM 2981 O O . TYR A 1 376 ? 3.398 1.498 -11.845 1.00 94.88 376 TYR A O 1
ATOM 2989 N N . LEU A 1 377 ? 5.646 1.367 -11.737 1.00 95.88 377 LEU A N 1
ATOM 2990 C CA . LEU A 1 377 ? 5.679 0.313 -10.713 1.00 95.88 377 LEU A CA 1
ATOM 2991 C C . LEU A 1 377 ? 4.914 0.716 -9.446 1.00 95.88 377 LEU A C 1
ATOM 2993 O O . LEU A 1 377 ? 4.121 -0.076 -8.933 1.00 95.88 377 LEU A O 1
ATOM 2997 N N . PHE A 1 378 ? 5.070 1.954 -8.964 1.00 95.44 378 PHE A N 1
ATOM 2998 C CA . PHE A 1 378 ? 4.276 2.450 -7.831 1.00 95.44 378 PHE A CA 1
ATOM 2999 C C . PHE A 1 378 ? 2.772 2.514 -8.139 1.00 95.44 378 PHE A C 1
ATOM 3001 O O . PHE A 1 378 ? 1.940 2.189 -7.282 1.00 95.44 378 PHE A O 1
ATOM 3008 N N . GLY A 1 379 ? 2.433 2.906 -9.369 1.00 91.12 379 GLY A N 1
ATOM 3009 C CA . GLY A 1 379 ? 1.072 2.992 -9.880 1.00 91.12 379 GLY A CA 1
ATOM 3010 C C . GLY A 1 379 ? 0.377 1.634 -9.950 1.00 91.12 379 GLY A C 1
ATOM 3011 O O . GLY A 1 379 ? -0.679 1.472 -9.336 1.00 91.12 379 GLY A O 1
ATOM 3012 N N . ILE A 1 380 ? 0.951 0.655 -10.649 1.00 90.94 380 ILE A N 1
ATOM 3013 C CA . ILE A 1 380 ? 0.318 -0.654 -10.866 1.00 90.94 380 ILE A CA 1
ATOM 3014 C C . ILE A 1 380 ? 0.234 -1.482 -9.576 1.00 90.94 380 ILE A C 1
ATOM 3016 O O . ILE A 1 380 ? -0.808 -2.052 -9.267 1.00 90.94 380 ILE A O 1
ATOM 3020 N N . SER A 1 381 ? 1.280 -1.455 -8.746 1.00 90.25 381 SER A N 1
ATOM 3021 C CA . SER A 1 381 ? 1.357 -2.283 -7.534 1.00 90.25 381 SER A CA 1
ATOM 3022 C C . SER A 1 381 ? 0.584 -1.750 -6.325 1.00 90.25 381 SER A C 1
ATOM 3024 O O . SER A 1 381 ? 0.522 -2.419 -5.296 1.00 90.25 381 SER A O 1
ATOM 3026 N N . ASN A 1 382 ? -0.003 -0.548 -6.404 1.00 91.31 382 ASN A N 1
ATOM 3027 C CA . ASN A 1 382 ? -0.573 0.157 -5.245 1.00 91.31 382 ASN A CA 1
ATOM 3028 C C . ASN A 1 382 ? 0.445 0.387 -4.107 1.00 91.31 382 ASN A C 1
ATOM 3030 O O . ASN A 1 382 ? 0.075 0.351 -2.931 1.00 91.31 382 ASN A O 1
ATOM 3034 N N . PHE A 1 383 ? 1.711 0.639 -4.454 1.00 95.62 383 PHE A N 1
ATOM 3035 C CA . PHE A 1 383 ? 2.867 0.620 -3.549 1.00 95.62 383 PHE A CA 1
ATOM 3036 C C . PHE A 1 383 ? 2.641 1.329 -2.203 1.00 95.62 383 PHE A C 1
ATOM 3038 O O . PHE A 1 383 ? 2.684 0.687 -1.156 1.00 95.62 383 PHE A O 1
ATOM 3045 N N . PHE A 1 384 ? 2.307 2.626 -2.212 1.00 94.44 384 PHE A N 1
ATOM 3046 C CA . PHE A 1 384 ? 2.079 3.409 -0.986 1.00 94.44 384 PHE A CA 1
ATOM 3047 C C . PHE A 1 384 ? 0.904 2.911 -0.134 1.00 94.44 384 PHE A C 1
ATOM 3049 O O . PHE A 1 384 ? 0.900 3.123 1.077 1.00 94.44 384 PHE A O 1
ATOM 3056 N N . SER A 1 385 ? -0.092 2.262 -0.742 1.00 90.75 385 SER A N 1
ATOM 3057 C CA . SER A 1 385 ? -1.242 1.699 -0.029 1.00 90.75 385 SER A CA 1
ATOM 3058 C C . SER A 1 385 ? -0.924 0.342 0.580 1.00 90.75 385 SER A C 1
ATOM 3060 O O . SER A 1 385 ? -1.252 0.126 1.743 1.00 90.75 385 SER A O 1
ATOM 3062 N N . ARG A 1 386 ? -0.219 -0.533 -0.144 1.00 93.06 386 ARG A N 1
ATOM 3063 C CA . ARG A 1 386 ? 0.249 -1.822 0.391 1.00 93.06 386 ARG A CA 1
ATOM 3064 C C . ARG A 1 386 ? 1.330 -1.654 1.463 1.00 93.06 386 ARG A C 1
ATOM 3066 O O . ARG A 1 386 ? 1.359 -2.412 2.422 1.00 93.06 386 ARG A O 1
ATOM 3073 N N . GLN A 1 387 ? 2.172 -0.628 1.346 1.00 95.06 387 GLN A N 1
ATOM 3074 C CA . GLN A 1 387 ? 3.199 -0.283 2.336 1.00 95.06 387 GLN A CA 1
ATOM 3075 C C . GLN A 1 387 ? 2.720 0.710 3.407 1.00 95.06 387 GLN A C 1
ATOM 3077 O O . GLN A 1 387 ? 3.505 1.103 4.268 1.00 95.06 387 GLN A O 1
ATOM 3082 N N . ALA A 1 388 ? 1.441 1.108 3.400 1.00 93.81 388 ALA A N 1
ATOM 3083 C CA . ALA A 1 388 ? 0.920 2.168 4.265 1.00 93.81 388 ALA A CA 1
ATOM 3084 C C . ALA A 1 388 ? 1.198 1.931 5.756 1.00 93.81 388 ALA A C 1
ATOM 3086 O O . ALA A 1 388 ? 1.596 2.859 6.455 1.00 93.81 388 ALA A O 1
ATOM 3087 N N . GLU A 1 389 ? 1.019 0.700 6.242 1.00 93.62 389 GLU A N 1
ATOM 3088 C CA . GLU A 1 389 ? 1.277 0.372 7.645 1.00 93.62 389 GLU A CA 1
ATOM 3089 C C . GLU A 1 389 ? 2.776 0.424 7.976 1.00 93.62 389 GLU A C 1
ATOM 3091 O O . GLU A 1 389 ? 3.166 1.072 8.944 1.00 93.62 389 GLU A O 1
ATOM 3096 N N . ALA A 1 390 ? 3.631 -0.178 7.143 1.00 94.69 390 ALA A N 1
ATOM 3097 C CA . ALA A 1 390 ? 5.080 -0.166 7.340 1.00 94.69 390 ALA A CA 1
ATOM 3098 C C . ALA A 1 390 ? 5.654 1.268 7.321 1.00 94.69 390 ALA A C 1
ATOM 3100 O O . ALA A 1 390 ? 6.473 1.619 8.173 1.00 94.69 390 ALA A O 1
ATOM 3101 N N . ILE A 1 391 ? 5.150 2.132 6.430 1.00 95.88 391 ILE A N 1
ATOM 3102 C CA . ILE A 1 391 ? 5.500 3.562 6.378 1.00 95.88 391 ILE A CA 1
ATOM 3103 C C . ILE A 1 391 ? 5.147 4.245 7.706 1.00 95.88 391 ILE A C 1
ATOM 3105 O O . ILE A 1 391 ? 5.943 5.022 8.233 1.00 95.88 391 ILE A O 1
ATOM 3109 N N . LEU A 1 392 ? 3.971 3.960 8.272 1.00 95.50 392 LEU A N 1
ATOM 3110 C CA . LEU A 1 392 ? 3.539 4.547 9.544 1.00 95.50 392 LEU A CA 1
ATOM 3111 C C . LEU A 1 392 ? 4.375 4.051 10.725 1.00 95.50 392 LEU A C 1
ATOM 3113 O O . LEU A 1 392 ? 4.748 4.871 11.565 1.00 95.50 392 LEU A O 1
ATOM 3117 N N . ARG A 1 393 ? 4.735 2.760 10.764 1.00 94.75 393 ARG A N 1
ATOM 3118 C CA . ARG A 1 393 ? 5.650 2.214 11.783 1.00 94.75 393 ARG A CA 1
ATOM 3119 C C . ARG A 1 393 ? 6.996 2.948 11.767 1.00 94.75 393 ARG A C 1
ATOM 3121 O O . ARG A 1 393 ? 7.453 3.384 12.820 1.00 94.75 393 ARG A O 1
ATOM 3128 N N . ILE A 1 394 ? 7.575 3.202 10.585 1.00 94.25 394 ILE A N 1
ATOM 3129 C CA . ILE A 1 394 ? 8.799 4.019 10.430 1.00 94.25 394 ILE A CA 1
ATOM 3130 C C . ILE A 1 394 ? 8.573 5.474 10.882 1.00 94.25 394 ILE A C 1
ATOM 3132 O O . ILE A 1 394 ? 9.410 6.050 11.579 1.00 94.25 394 ILE A O 1
ATOM 3136 N N . GLN A 1 395 ? 7.454 6.088 10.492 1.00 94.25 395 GLN A N 1
ATOM 3137 C CA . GLN A 1 395 ? 7.176 7.509 10.745 1.00 94.25 395 GLN A CA 1
ATOM 3138 C C . GLN A 1 395 ? 6.822 7.845 12.199 1.00 94.25 395 GLN A C 1
ATOM 3140 O O . GLN A 1 395 ? 7.032 8.992 12.611 1.00 94.25 395 GLN A O 1
ATOM 3145 N N . LEU A 1 396 ? 6.272 6.883 12.942 1.00 93.12 396 LEU A N 1
ATOM 3146 C CA . LEU A 1 396 ? 5.901 7.006 14.355 1.00 93.12 396 LEU A CA 1
ATOM 3147 C C . LEU A 1 396 ? 6.907 6.322 15.294 1.00 93.12 396 LEU A C 1
ATOM 3149 O O . LEU A 1 396 ? 6.962 6.664 16.472 1.00 93.12 396 LEU A O 1
ATOM 3153 N N . GLY A 1 397 ? 7.725 5.396 14.786 1.00 93.00 397 GLY A N 1
ATOM 3154 C CA . GLY A 1 397 ? 8.662 4.606 15.587 1.00 93.00 397 GLY A CA 1
ATOM 3155 C C . GLY A 1 397 ? 7.972 3.584 16.495 1.00 93.00 397 GLY A C 1
ATOM 3156 O O . GLY A 1 397 ? 8.462 3.338 17.594 1.00 93.00 397 GLY A O 1
ATOM 3157 N N . ASN A 1 398 ? 6.829 3.036 16.068 1.00 87.75 398 ASN A N 1
ATOM 3158 C CA . ASN A 1 398 ? 6.021 2.090 16.841 1.00 87.75 398 ASN A CA 1
ATOM 3159 C C . ASN A 1 398 ? 5.500 0.954 15.935 1.00 87.75 398 ASN A C 1
ATOM 3161 O O . ASN A 1 398 ? 4.775 1.208 14.974 1.00 87.75 398 ASN A O 1
ATOM 3165 N N . ASP A 1 399 ? 5.848 -0.294 16.266 1.00 85.88 399 ASP A N 1
ATOM 3166 C CA . ASP A 1 399 ? 5.503 -1.500 15.495 1.00 85.88 399 ASP A CA 1
ATOM 3167 C C . ASP A 1 399 ? 4.098 -2.070 15.786 1.00 85.88 399 ASP A C 1
ATOM 3169 O O . ASP A 1 399 ? 3.585 -2.902 15.024 1.00 85.88 399 ASP A O 1
ATOM 3173 N N . HIS A 1 400 ? 3.444 -1.608 16.856 1.00 83.12 400 HIS A N 1
ATOM 3174 C CA . HIS A 1 400 ? 2.071 -1.981 17.220 1.00 83.12 400 HIS A CA 1
ATOM 3175 C C . HIS A 1 400 ? 1.013 -1.273 16.363 1.00 83.12 400 HIS A C 1
ATOM 3177 O O . HIS A 1 400 ? -0.138 -1.707 16.355 1.00 83.12 400 HIS A O 1
ATOM 3183 N N . VAL A 1 401 ? 1.406 -0.238 15.607 1.00 88.81 401 VAL A N 1
ATOM 3184 C CA . VAL A 1 401 ? 0.531 0.505 14.690 1.00 88.81 401 VAL A CA 1
ATOM 3185 C C . VAL A 1 401 ? -0.093 -0.435 13.658 1.00 88.81 401 VAL A C 1
ATOM 3187 O O . VAL A 1 401 ? 0.615 -1.091 12.890 1.00 88.81 401 VAL A O 1
ATOM 3190 N N . ARG A 1 402 ? -1.425 -0.461 13.617 1.00 87.88 402 ARG A N 1
ATOM 3191 C CA . ARG A 1 402 ? -2.249 -1.133 12.603 1.00 87.88 402 ARG A CA 1
ATOM 3192 C C . ARG A 1 402 ? -3.133 -0.125 11.874 1.00 87.88 402 ARG A C 1
ATOM 3194 O O . ARG A 1 402 ? -3.475 0.928 12.418 1.00 87.88 402 ARG A O 1
ATOM 3201 N N . LEU A 1 403 ? -3.530 -0.456 10.650 1.00 84.50 403 LEU A N 1
ATOM 3202 C CA . LEU A 1 403 ? -4.558 0.278 9.906 1.00 84.50 403 LEU A CA 1
ATOM 3203 C C . LEU A 1 403 ? -5.865 -0.532 9.818 1.00 84.50 403 LEU A C 1
ATOM 3205 O O . LEU A 1 403 ? -5.822 -1.756 9.917 1.00 84.50 403 LEU A O 1
ATOM 3209 N N . PRO A 1 404 ? -7.024 0.124 9.612 1.00 79.31 404 PRO A N 1
ATOM 3210 C CA . PRO A 1 404 ? -8.264 -0.563 9.266 1.00 79.31 404 PRO A CA 1
ATOM 3211 C C . PRO A 1 404 ? -8.137 -1.359 7.947 1.00 79.31 404 PRO A C 1
ATOM 3213 O O . PRO A 1 404 ? -7.528 -0.839 7.007 1.00 79.31 404 PRO A O 1
ATOM 3216 N N . PRO A 1 405 ? -8.755 -2.552 7.829 1.00 78.88 405 PRO A N 1
ATOM 3217 C CA . PRO A 1 405 ? -9.528 -3.247 8.861 1.00 78.88 405 PRO A CA 1
ATOM 3218 C C . PRO A 1 405 ? -8.629 -3.785 9.985 1.00 78.88 405 PRO A C 1
ATOM 3220 O O . PRO A 1 405 ? -7.633 -4.463 9.742 1.00 78.88 405 PRO A O 1
ATOM 3223 N N . TYR A 1 406 ? -8.986 -3.475 11.234 1.00 80.50 406 TYR A N 1
ATOM 3224 C CA . TYR A 1 406 ? -8.213 -3.914 12.395 1.00 80.50 406 TYR A CA 1
ATOM 3225 C C . TYR A 1 406 ? -8.361 -5.428 12.606 1.00 80.50 406 TYR A C 1
ATOM 3227 O O . TYR A 1 406 ? -9.460 -5.955 12.415 1.00 80.50 406 TYR A O 1
ATOM 3235 N N . PRO A 1 407 ? -7.303 -6.132 13.051 1.00 79.88 407 PRO A N 1
ATOM 3236 C CA . PRO A 1 407 ? -7.377 -7.569 13.293 1.00 79.88 407 PRO A CA 1
ATOM 3237 C C . PRO A 1 407 ? -8.406 -7.905 14.384 1.00 79.88 407 PRO A C 1
ATOM 3239 O O . PRO A 1 407 ? -8.749 -7.078 15.228 1.00 79.88 407 PRO A O 1
ATOM 3242 N N . LEU A 1 408 ? -8.888 -9.149 14.396 1.00 76.38 408 LEU A N 1
ATOM 3243 C CA . LEU A 1 408 ? -9.805 -9.629 15.439 1.00 76.38 408 LEU A CA 1
ATOM 3244 C C . LEU A 1 408 ? -9.097 -9.901 16.776 1.00 76.38 408 LEU A C 1
ATOM 3246 O O . LEU A 1 408 ? -9.746 -9.918 17.822 1.00 76.38 408 LEU A O 1
ATOM 3250 N N . GLU A 1 409 ? -7.780 -10.104 16.757 1.00 77.56 409 GLU A N 1
ATOM 3251 C CA . GLU A 1 409 ? -6.972 -10.375 17.946 1.00 77.56 409 GLU A CA 1
ATOM 3252 C C . GLU A 1 409 ? -6.304 -9.085 18.451 1.00 77.56 409 GLU A C 1
ATOM 3254 O O . GLU A 1 409 ? -5.576 -8.447 17.686 1.00 77.56 409 GLU A O 1
ATOM 3259 N N . PRO A 1 410 ? -6.522 -8.673 19.718 1.00 75.69 410 PRO A N 1
ATOM 3260 C CA . PRO A 1 410 ? -5.809 -7.549 20.311 1.00 75.69 410 PRO A CA 1
ATOM 3261 C C . PRO A 1 410 ? -4.319 -7.895 20.475 1.00 75.69 410 PRO A C 1
ATOM 3263 O O . PRO A 1 410 ? -3.980 -9.065 20.686 1.00 75.69 410 PRO A O 1
ATOM 3266 N N . PRO A 1 411 ? -3.413 -6.905 20.428 1.00 71.50 411 PRO A N 1
ATOM 3267 C CA . PRO A 1 411 ? -1.990 -7.152 20.531 1.00 71.50 411 PRO A CA 1
ATOM 3268 C C . PRO A 1 411 ? -1.653 -7.385 22.006 1.00 71.50 411 PRO A C 1
ATOM 3270 O O . PRO A 1 411 ? -1.407 -6.455 22.771 1.00 71.50 411 PRO A O 1
ATOM 3273 N N . VAL A 1 412 ? -1.657 -8.650 22.421 1.00 68.00 412 VAL A N 1
ATOM 3274 C CA . VAL A 1 412 ? -1.034 -9.047 23.686 1.00 68.00 412 VAL A CA 1
ATOM 3275 C C . VAL A 1 412 ? 0.459 -8.776 23.535 1.00 68.00 412 VAL A C 1
ATOM 3277 O O . VAL A 1 412 ? 1.064 -9.344 22.626 1.00 68.00 412 VAL A O 1
ATOM 3280 N N . ASP A 1 413 ? 1.036 -7.909 24.376 1.00 67.38 413 ASP A N 1
ATOM 3281 C CA . ASP A 1 413 ? 2.435 -7.484 24.232 1.00 67.38 413 ASP A CA 1
ATOM 3282 C C . ASP A 1 413 ? 3.364 -8.716 24.115 1.00 67.38 413 ASP A C 1
ATOM 3284 O O . ASP A 1 413 ? 3.498 -9.492 25.075 1.00 67.38 413 ASP A O 1
ATOM 3288 N N . PRO A 1 414 ? 3.990 -8.938 22.939 1.00 59.00 414 PRO A N 1
ATOM 3289 C CA . PRO A 1 414 ? 4.855 -10.085 22.725 1.00 59.00 414 PRO A CA 1
ATOM 3290 C C . PRO A 1 414 ? 6.136 -9.974 23.554 1.00 59.00 414 PRO A C 1
ATOM 3292 O O . PRO A 1 414 ? 6.741 -11.009 23.843 1.00 59.00 414 PRO A O 1
ATOM 3295 N N . GLU A 1 415 ? 6.532 -8.776 24.003 1.00 64.31 415 GLU A N 1
ATOM 3296 C CA . GLU A 1 415 ? 7.580 -8.644 25.007 1.00 64.31 415 GLU A CA 1
ATOM 3297 C C . GLU A 1 415 ? 7.118 -9.108 26.384 1.00 64.31 415 GLU A C 1
ATOM 3299 O O . GLU A 1 415 ? 7.921 -9.709 27.079 1.00 64.31 415 GLU A O 1
ATOM 3304 N N . ASP A 1 416 ? 5.872 -8.912 26.815 1.00 65.19 416 ASP A N 1
ATOM 3305 C CA . ASP A 1 416 ? 5.409 -9.420 28.115 1.00 65.19 416 ASP A CA 1
ATOM 3306 C C . ASP A 1 416 ? 5.222 -10.938 28.122 1.00 65.19 416 ASP A C 1
ATOM 3308 O O . ASP A 1 416 ? 5.649 -11.614 29.068 1.00 65.19 416 ASP A O 1
ATOM 3312 N N . VAL A 1 417 ? 4.678 -11.502 27.041 1.00 65.00 417 VAL A N 1
ATOM 3313 C CA . VAL A 1 417 ? 4.641 -12.959 26.838 1.00 65.00 417 VAL A CA 1
ATOM 3314 C C . VAL A 1 417 ? 6.072 -13.501 26.739 1.00 65.00 417 VAL A C 1
ATOM 3316 O O . VAL A 1 417 ? 6.434 -14.446 27.446 1.00 65.00 417 VAL A O 1
ATOM 3319 N N . GLY A 1 418 ? 6.923 -12.857 25.939 1.00 65.06 418 GLY A N 1
ATOM 3320 C CA . GLY A 1 418 ? 8.334 -13.195 25.762 1.00 65.06 418 GLY A CA 1
ATOM 3321 C C . GLY A 1 418 ? 9.156 -13.065 27.044 1.00 65.06 418 GLY A C 1
ATOM 3322 O O . GLY A 1 418 ? 9.955 -13.951 27.338 1.00 65.06 418 GLY A O 1
ATOM 3323 N N . ARG A 1 419 ? 8.929 -12.036 27.867 1.00 69.69 419 ARG A N 1
ATOM 3324 C CA . ARG A 1 419 ? 9.537 -11.830 29.194 1.00 69.69 419 ARG A CA 1
ATOM 3325 C C . ARG A 1 419 ? 9.065 -12.903 30.162 1.00 69.69 419 ARG A C 1
ATOM 3327 O O . ARG A 1 419 ? 9.899 -13.437 30.891 1.00 69.69 419 ARG A O 1
ATOM 3334 N N . ALA A 1 420 ? 7.780 -13.263 30.167 1.00 63.88 420 ALA A N 1
ATOM 3335 C CA . ALA A 1 420 ? 7.256 -14.338 31.012 1.00 63.88 420 ALA A CA 1
ATOM 3336 C C . ALA A 1 420 ? 7.889 -15.696 30.652 1.00 63.88 420 ALA A C 1
ATOM 3338 O O . ALA A 1 420 ? 8.432 -16.374 31.530 1.00 63.88 420 ALA A O 1
ATOM 3339 N N . PHE A 1 421 ? 7.921 -16.051 29.363 1.00 67.19 421 PHE A N 1
ATOM 3340 C CA . PHE A 1 421 ? 8.578 -17.270 28.876 1.00 67.19 421 PHE A CA 1
ATOM 3341 C C . PHE A 1 421 ? 10.097 -17.250 29.081 1.00 67.19 421 PHE A C 1
ATOM 3343 O O . PHE A 1 421 ? 10.659 -18.237 29.550 1.00 67.19 421 PHE A O 1
ATOM 3350 N N . THR A 1 422 ? 10.777 -16.136 28.807 1.00 68.94 422 THR A N 1
ATOM 3351 C CA . THR A 1 422 ? 12.236 -16.008 28.984 1.00 68.94 422 THR A CA 1
ATOM 3352 C C . THR A 1 422 ? 12.621 -16.038 30.460 1.00 68.94 422 THR A C 1
ATOM 3354 O O . THR A 1 422 ? 13.599 -16.689 30.813 1.00 68.94 422 THR A O 1
ATOM 3357 N N . THR A 1 423 ? 11.825 -15.442 31.352 1.00 67.06 423 THR A N 1
ATOM 3358 C CA . THR A 1 423 ? 12.017 -15.549 32.811 1.00 67.06 423 THR A CA 1
ATOM 3359 C C . THR A 1 423 ? 11.866 -16.995 33.290 1.00 67.06 423 THR A C 1
ATOM 3361 O O . THR A 1 423 ? 12.616 -17.426 34.167 1.00 67.06 423 THR A O 1
ATOM 3364 N N . ALA A 1 424 ? 10.950 -17.771 32.699 1.00 62.56 424 ALA A N 1
ATOM 3365 C CA . ALA A 1 424 ? 10.808 -19.199 32.983 1.00 62.56 424 ALA A CA 1
ATOM 3366 C C . ALA A 1 424 ? 11.956 -20.044 32.383 1.00 62.56 424 ALA A C 1
ATOM 3368 O O . ALA A 1 424 ? 12.476 -20.941 33.048 1.00 62.56 424 ALA A O 1
ATOM 3369 N N . LEU A 1 425 ? 12.392 -19.748 31.153 1.00 64.50 425 LEU A N 1
ATOM 3370 C CA . LEU A 1 425 ? 13.405 -20.515 30.415 1.00 64.50 425 LEU A CA 1
ATOM 3371 C C . LEU A 1 425 ? 14.841 -20.228 30.869 1.00 64.50 425 LEU A C 1
ATOM 3373 O O . LEU A 1 425 ? 15.632 -21.163 30.999 1.00 64.50 425 LEU A O 1
ATOM 3377 N N . ALA A 1 426 ? 15.182 -18.973 31.170 1.00 62.28 426 ALA A N 1
ATOM 3378 C CA . ALA A 1 426 ? 16.510 -18.585 31.652 1.00 62.28 426 ALA A CA 1
ATOM 3379 C C . ALA A 1 426 ? 16.887 -19.314 32.953 1.00 62.28 426 ALA A C 1
ATOM 3381 O O . ALA A 1 426 ? 18.059 -19.591 33.185 1.00 62.28 426 ALA A O 1
ATOM 3382 N N . ARG A 1 427 ? 15.890 -19.712 33.755 1.00 57.91 427 ARG A N 1
ATOM 3383 C CA . ARG A 1 427 ? 16.057 -20.483 34.997 1.00 57.91 427 ARG A CA 1
ATOM 3384 C C . ARG A 1 427 ? 16.341 -21.975 34.788 1.00 57.91 427 ARG A C 1
ATOM 3386 O O . ARG A 1 427 ? 16.744 -22.639 35.737 1.00 57.91 427 ARG A O 1
ATOM 3393 N N . ARG A 1 428 ? 16.184 -22.511 33.568 1.00 52.44 428 ARG A N 1
ATOM 3394 C CA . ARG A 1 428 ? 16.684 -23.855 33.206 1.00 52.44 428 ARG A CA 1
ATOM 3395 C C . ARG A 1 428 ? 18.176 -23.867 32.861 1.00 52.44 428 ARG A C 1
ATOM 3397 O O . ARG A 1 428 ? 18.759 -24.946 32.809 1.00 52.44 428 ARG A O 1
ATOM 3404 N N . ARG A 1 429 ? 18.804 -22.709 32.621 1.00 56.38 429 ARG A N 1
ATOM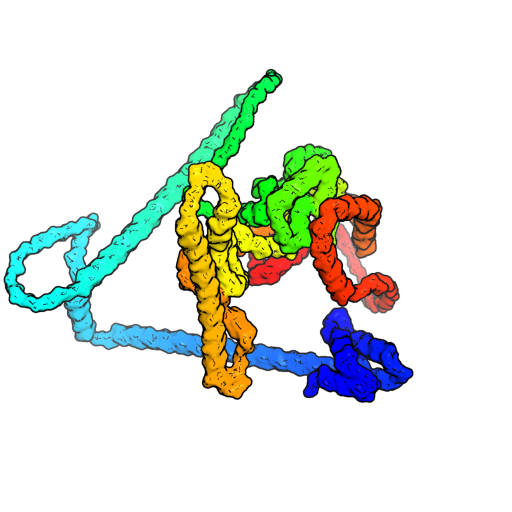 3405 C CA . ARG A 1 429 ? 20.262 -22.609 32.470 1.00 56.38 429 ARG A CA 1
ATOM 3406 C C . ARG A 1 429 ? 20.884 -22.310 33.841 1.00 56.38 429 ARG A C 1
ATOM 3408 O O . ARG A 1 429 ? 20.588 -21.256 34.401 1.00 56.38 429 ARG A O 1
ATOM 3415 N N . PRO A 1 430 ? 21.736 -23.190 34.396 1.00 48.91 430 PRO A N 1
ATOM 3416 C CA . PRO A 1 430 ? 22.419 -22.899 35.651 1.00 48.91 430 PRO A CA 1
ATOM 3417 C C . PRO A 1 430 ? 23.423 -21.757 35.440 1.00 48.91 430 PRO A C 1
ATOM 3419 O O . PRO A 1 430 ? 24.414 -21.915 34.731 1.00 48.91 430 PRO A O 1
ATOM 3422 N N . SER A 1 431 ? 23.164 -20.602 36.055 1.00 50.56 431 SER A N 1
ATOM 3423 C CA . SER A 1 431 ? 24.139 -19.511 36.155 1.00 50.56 431 SER A CA 1
ATOM 3424 C C . SER A 1 431 ? 25.012 -19.736 37.390 1.00 50.56 431 SER A C 1
ATOM 3426 O O . SER A 1 431 ? 24.493 -19.930 38.489 1.00 50.56 431 SER A O 1
ATOM 3428 N N . SER A 1 432 ? 26.334 -19.746 37.221 1.00 54.56 432 SER A N 1
ATOM 3429 C CA . SER A 1 432 ? 27.282 -20.321 38.191 1.00 54.56 432 SER A CA 1
ATOM 3430 C C . SER A 1 432 ? 27.571 -19.479 39.444 1.00 54.56 432 SER A C 1
ATOM 3432 O O . SER A 1 432 ? 28.412 -19.878 40.244 1.00 54.56 432 SER A O 1
ATOM 3434 N N . ALA A 1 433 ? 26.915 -18.328 39.629 1.00 57.81 433 ALA A N 1
ATOM 3435 C CA . ALA A 1 433 ? 27.299 -17.350 40.654 1.00 57.81 433 ALA A CA 1
ATOM 3436 C C . ALA A 1 433 ? 26.461 -17.376 41.949 1.00 57.81 433 ALA A C 1
ATOM 3438 O O . ALA A 1 433 ? 26.980 -17.000 42.996 1.00 57.81 433 ALA A O 1
ATOM 3439 N N . GLN A 1 434 ? 25.190 -17.792 41.902 1.00 62.19 434 GLN A N 1
ATOM 3440 C CA . GLN A 1 434 ? 24.311 -17.937 43.075 1.00 62.19 434 GLN A CA 1
ATOM 3441 C C . GLN A 1 434 ? 23.069 -18.751 42.693 1.00 62.19 434 GLN A C 1
ATOM 3443 O O . GLN A 1 434 ? 22.339 -18.381 41.772 1.00 62.19 434 GLN A O 1
ATOM 3448 N N . THR A 1 435 ? 22.807 -19.855 43.394 1.00 57.75 435 THR A N 1
ATOM 3449 C CA . THR A 1 435 ? 21.588 -20.649 43.203 1.00 57.75 435 THR A CA 1
ATOM 3450 C C . THR A 1 435 ? 20.396 -19.947 43.865 1.00 57.75 435 THR A C 1
ATOM 3452 O O . THR A 1 435 ? 20.403 -19.783 45.087 1.00 57.75 435 THR A O 1
ATOM 3455 N N . PRO A 1 436 ? 19.349 -19.541 43.116 1.00 64.00 436 PRO A N 1
ATOM 3456 C CA . PRO A 1 436 ? 18.128 -19.035 43.734 1.00 64.00 436 PRO A CA 1
ATOM 3457 C C . PRO A 1 436 ? 17.494 -20.137 44.589 1.00 64.00 436 PRO A C 1
ATOM 3459 O O . PRO A 1 436 ? 17.515 -21.312 44.216 1.00 64.00 436 PRO A O 1
ATOM 3462 N N . THR A 1 437 ? 16.908 -19.775 45.733 1.00 76.62 437 THR A N 1
ATOM 3463 C CA . THR A 1 437 ? 16.215 -20.758 46.577 1.00 76.62 437 THR A CA 1
ATOM 3464 C C . THR A 1 437 ? 15.051 -21.384 45.808 1.00 76.62 437 THR A C 1
ATOM 3466 O O . THR A 1 437 ? 14.416 -20.725 44.973 1.00 76.62 437 THR A O 1
ATOM 3469 N N . LEU A 1 438 ? 14.741 -22.651 46.099 1.00 71.56 438 LEU A N 1
ATOM 3470 C CA . LEU A 1 438 ? 13.615 -23.362 45.485 1.00 71.56 438 LEU A CA 1
ATOM 3471 C C . LEU A 1 438 ? 12.309 -22.561 45.627 1.00 71.56 438 LEU A C 1
ATOM 3473 O O . LEU A 1 438 ? 11.584 -22.376 44.656 1.00 71.56 438 LEU A O 1
ATOM 3477 N N . GLU A 1 439 ? 12.076 -21.995 46.808 1.00 70.25 439 GLU A N 1
ATOM 3478 C CA . GLU A 1 439 ? 10.933 -21.140 47.140 1.00 70.25 439 GLU A CA 1
ATOM 3479 C C . GLU A 1 439 ? 10.838 -19.886 46.247 1.00 70.25 439 GLU A C 1
ATOM 3481 O O . GLU A 1 439 ? 9.808 -19.656 45.611 1.00 70.25 439 GLU A O 1
ATOM 3486 N N . SER A 1 440 ? 11.933 -19.129 46.079 1.00 67.81 440 SER A N 1
ATOM 3487 C CA . SER A 1 440 ? 11.976 -17.979 45.151 1.00 67.81 440 SER A CA 1
ATOM 3488 C C . SER A 1 440 ? 11.777 -18.387 43.681 1.00 67.81 440 SER A C 1
ATOM 3490 O O . SER A 1 440 ? 11.289 -17.609 42.848 1.00 67.81 440 SER A O 1
ATOM 3492 N N . THR A 1 441 ? 12.132 -19.632 43.353 1.00 62.31 441 THR A N 1
ATOM 3493 C CA . THR A 1 441 ? 11.943 -20.201 42.020 1.00 62.31 441 THR A CA 1
ATOM 3494 C C . THR A 1 441 ? 10.470 -20.504 41.766 1.00 62.31 441 THR A C 1
ATOM 3496 O O . THR A 1 441 ? 9.926 -20.028 40.767 1.00 62.31 441 THR A O 1
ATOM 3499 N N . VAL A 1 442 ? 9.809 -21.197 42.699 1.00 67.75 442 VAL A N 1
ATOM 3500 C CA . VAL A 1 442 ? 8.372 -21.508 42.650 1.00 67.75 442 VAL A CA 1
ATOM 3501 C C . VAL A 1 442 ? 7.525 -20.232 42.638 1.00 67.75 442 VAL A C 1
ATOM 3503 O O . VAL A 1 442 ? 6.667 -20.089 41.767 1.00 67.75 442 VAL A O 1
ATOM 3506 N N . HIS A 1 443 ? 7.792 -19.265 43.523 1.00 71.19 443 HIS A N 1
ATOM 3507 C CA . HIS A 1 443 ? 7.001 -18.031 43.592 1.00 71.19 443 HIS A CA 1
ATOM 3508 C C . HIS A 1 443 ? 6.999 -17.237 42.283 1.00 71.19 443 HIS A C 1
ATOM 3510 O O . HIS A 1 443 ? 5.940 -16.781 41.852 1.00 71.19 443 HIS A O 1
ATOM 3516 N N . ALA A 1 444 ? 8.144 -17.094 41.609 1.00 61.88 444 ALA A N 1
ATOM 3517 C CA . ALA A 1 444 ? 8.175 -16.345 40.353 1.00 61.88 444 ALA A CA 1
ATOM 3518 C C . ALA A 1 444 ? 7.631 -17.147 39.153 1.00 61.88 444 ALA A C 1
ATOM 3520 O O . ALA A 1 444 ? 7.123 -16.535 38.215 1.00 61.88 444 ALA A O 1
ATOM 3521 N N . ILE A 1 445 ? 7.668 -18.489 39.181 1.00 65.81 445 ILE A N 1
ATOM 3522 C CA . ILE A 1 445 ? 6.946 -19.321 38.199 1.00 65.81 445 ILE A CA 1
ATOM 3523 C C . ILE A 1 445 ? 5.433 -19.122 38.363 1.00 65.81 445 ILE A C 1
ATOM 3525 O O . ILE A 1 445 ? 4.746 -18.857 37.378 1.00 65.81 445 ILE A O 1
ATOM 3529 N N . HIS A 1 446 ? 4.918 -19.159 39.596 1.00 69.81 446 HIS A N 1
ATOM 3530 C CA . HIS A 1 446 ? 3.511 -18.855 39.874 1.00 69.81 446 HIS A CA 1
ATOM 3531 C C . HIS A 1 446 ? 3.136 -17.419 39.475 1.00 69.81 446 HIS A C 1
ATOM 3533 O O . HIS A 1 446 ? 2.073 -17.214 38.894 1.00 69.81 446 HIS A O 1
ATOM 3539 N N . ALA A 1 447 ? 4.013 -16.434 39.699 1.00 71.50 447 ALA A N 1
ATOM 3540 C CA . ALA A 1 447 ? 3.787 -15.060 39.250 1.00 71.50 447 ALA A CA 1
ATOM 3541 C C . ALA A 1 447 ? 3.727 -14.939 37.713 1.00 71.50 447 ALA A C 1
ATOM 3543 O O . ALA A 1 447 ? 2.852 -14.251 37.188 1.00 71.50 447 ALA A O 1
ATOM 3544 N N . ALA A 1 448 ? 4.612 -15.625 36.980 1.00 63.00 448 ALA A N 1
ATOM 3545 C CA . ALA A 1 448 ? 4.596 -15.643 35.515 1.00 63.00 448 ALA A CA 1
ATOM 3546 C C . ALA A 1 448 ? 3.336 -16.333 34.959 1.00 63.00 448 ALA A C 1
ATOM 3548 O O . ALA A 1 448 ? 2.686 -15.797 34.061 1.00 63.00 448 ALA A O 1
ATOM 3549 N N . TYR A 1 449 ? 2.943 -17.473 35.536 1.00 72.38 449 TYR A N 1
ATOM 3550 C CA . TYR A 1 449 ? 1.703 -18.167 35.177 1.00 72.38 449 TYR A CA 1
ATOM 3551 C C . TYR A 1 449 ? 0.461 -17.307 35.464 1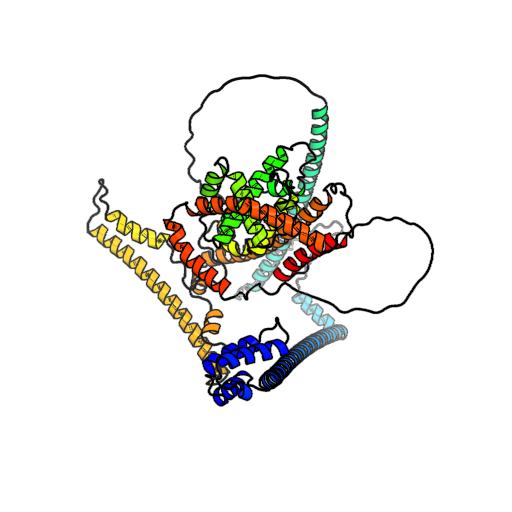.00 72.38 449 TYR A C 1
ATOM 3553 O O . TYR A 1 449 ? -0.411 -17.180 34.607 1.00 72.38 449 TYR A O 1
ATOM 3561 N N . GLY A 1 450 ? 0.413 -16.642 36.624 1.00 74.62 450 GLY A N 1
ATOM 3562 C CA . GLY A 1 450 ? -0.671 -15.727 36.988 1.00 74.62 450 GLY A CA 1
ATOM 3563 C C . GLY A 1 450 ? -0.821 -14.551 36.017 1.00 74.62 450 GLY A C 1
ATOM 3564 O O . GLY A 1 450 ? -1.945 -14.212 35.649 1.00 74.62 450 GLY A O 1
ATOM 3565 N N . LYS A 1 451 ? 0.291 -13.977 35.530 1.00 72.31 451 LYS A N 1
ATOM 3566 C CA . LYS A 1 451 ? 0.272 -12.941 34.480 1.00 72.31 451 LYS A CA 1
ATOM 3567 C C . LYS A 1 451 ? -0.320 -13.458 33.166 1.00 72.31 451 LYS A C 1
ATOM 3569 O O . LYS A 1 451 ? -1.229 -12.833 32.627 1.00 72.31 451 LYS A O 1
ATOM 3574 N N . LEU A 1 452 ? 0.132 -14.618 32.682 1.00 69.81 452 LEU A N 1
ATOM 3575 C CA . LEU A 1 452 ? -0.410 -15.235 31.461 1.00 69.81 452 LEU A CA 1
ATOM 3576 C C . LEU A 1 452 ? -1.910 -15.550 31.599 1.00 69.81 452 LEU A C 1
ATOM 3578 O O . LEU A 1 452 ? -2.691 -15.289 30.684 1.00 69.81 452 LEU A O 1
ATOM 3582 N N . GLN A 1 453 ? -2.336 -16.052 32.761 1.00 77.00 453 GLN A N 1
ATOM 3583 C CA . GLN A 1 453 ? -3.742 -16.341 33.042 1.00 77.00 453 GLN A CA 1
ATOM 3584 C C . GLN A 1 453 ? -4.605 -15.066 33.103 1.00 77.00 453 GLN A C 1
ATOM 3586 O O . GLN A 1 453 ? -5.768 -15.101 32.693 1.00 77.00 453 GLN A O 1
ATOM 3591 N N . ALA A 1 454 ? -4.052 -13.940 33.570 1.00 75.19 454 ALA A N 1
ATOM 3592 C CA . ALA A 1 454 ? -4.726 -12.642 33.562 1.00 75.19 454 ALA A CA 1
ATOM 3593 C C . ALA A 1 454 ? -4.952 -12.121 32.131 1.00 75.19 454 ALA A C 1
ATOM 3595 O O . ALA A 1 454 ? -6.093 -11.810 31.787 1.00 75.19 454 ALA A O 1
ATOM 3596 N N . LEU A 1 455 ? -3.917 -12.128 31.281 1.00 72.62 455 LEU A N 1
ATOM 3597 C CA . LEU A 1 455 ? -4.011 -11.723 29.868 1.00 72.62 455 LEU A CA 1
ATOM 3598 C C . LEU A 1 455 ? -5.039 -12.573 29.097 1.00 72.62 455 LEU A C 1
ATOM 3600 O O . LEU A 1 455 ? -5.889 -12.055 28.375 1.00 72.62 455 LEU A O 1
ATOM 3604 N N . LEU A 1 456 ? -5.034 -13.892 29.316 1.00 77.12 456 LEU A N 1
ATOM 3605 C CA . LEU A 1 456 ? -5.982 -14.815 28.682 1.00 77.12 456 LEU A CA 1
ATOM 3606 C C . LEU A 1 456 ? -7.430 -14.561 29.153 1.00 77.12 456 LEU A C 1
ATOM 3608 O O . LEU A 1 456 ? -8.375 -14.624 28.361 1.00 77.12 456 LEU A O 1
ATOM 3612 N N . LYS A 1 457 ? -7.624 -14.221 30.435 1.00 82.56 457 LYS A N 1
ATOM 3613 C CA . LYS A 1 457 ? -8.930 -13.811 30.977 1.00 82.56 457 LYS A CA 1
ATOM 3614 C C . LYS A 1 457 ? -9.403 -12.482 30.379 1.00 82.56 457 LYS A C 1
ATOM 3616 O O . LYS A 1 457 ? -10.596 -12.346 30.102 1.00 82.56 457 LYS A O 1
ATOM 3621 N N . GLU A 1 458 ? -8.502 -11.530 30.156 1.00 78.06 458 GLU A N 1
ATOM 3622 C CA . GLU A 1 458 ? -8.820 -10.255 29.513 1.00 78.06 458 GLU A CA 1
ATOM 3623 C C . GLU A 1 458 ? -9.273 -10.449 28.060 1.00 78.06 458 GLU A C 1
ATOM 3625 O O . GLU A 1 458 ? -10.356 -9.976 27.705 1.00 78.06 458 GLU A O 1
ATOM 3630 N N . PHE A 1 459 ? -8.529 -11.217 27.259 1.00 78.06 459 PHE A N 1
ATOM 3631 C CA . PHE A 1 459 ? -8.902 -11.547 25.879 1.00 78.06 459 PHE A CA 1
ATOM 3632 C C . PHE A 1 459 ? -10.298 -12.185 25.794 1.00 78.06 459 PHE A C 1
ATOM 3634 O O . PHE A 1 459 ? -11.163 -11.709 25.056 1.00 78.06 459 PHE A O 1
ATOM 3641 N N . ARG A 1 460 ? -10.579 -13.185 26.643 1.00 82.88 460 ARG A N 1
ATOM 3642 C CA . ARG A 1 460 ? -11.921 -13.788 26.748 1.00 82.88 460 ARG A CA 1
ATOM 3643 C C . ARG A 1 460 ? -12.999 -12.768 27.133 1.00 82.88 460 ARG A C 1
ATOM 3645 O O . ARG A 1 460 ? -14.125 -12.872 26.653 1.00 82.88 460 ARG A O 1
ATOM 3652 N N . SER A 1 461 ? -12.680 -11.773 27.968 1.00 80.44 461 SER A N 1
ATOM 3653 C CA . SER A 1 461 ? -13.626 -10.703 28.330 1.00 80.44 461 SER A CA 1
ATOM 3654 C C . SER A 1 461 ? -13.986 -9.805 27.141 1.00 80.44 461 SER A C 1
ATOM 3656 O O . SER A 1 461 ? -15.129 -9.363 27.041 1.00 80.44 461 SER A O 1
ATOM 3658 N N . LEU A 1 462 ? -13.033 -9.556 26.234 1.00 79.81 462 LEU A N 1
ATOM 3659 C CA . LEU A 1 462 ? -13.238 -8.762 25.020 1.00 79.81 462 LEU A CA 1
ATOM 3660 C C . LEU A 1 462 ? -14.084 -9.531 24.001 1.00 79.81 462 LEU A C 1
ATOM 3662 O O . LEU A 1 462 ? -15.065 -8.984 23.503 1.00 79.81 462 LEU A O 1
ATOM 3666 N N . GLN A 1 463 ? -13.785 -10.815 23.776 1.00 80.31 463 GLN A N 1
ATOM 3667 C CA . GLN A 1 463 ? -14.609 -11.694 22.936 1.00 80.31 463 GLN A CA 1
ATOM 3668 C C . GLN A 1 463 ? -16.057 -11.780 23.448 1.00 80.31 463 GLN A C 1
ATOM 3670 O O . GLN A 1 463 ? -16.997 -11.600 22.681 1.00 80.31 463 GLN A O 1
ATOM 3675 N N . GLN A 1 464 ? -16.256 -11.969 24.758 1.00 85.06 464 GLN A N 1
ATOM 3676 C CA . GLN A 1 464 ? -17.597 -11.989 25.357 1.00 85.06 464 GLN A CA 1
ATOM 3677 C C . GLN A 1 464 ? -18.325 -10.642 25.255 1.00 85.06 464 GLN A C 1
ATOM 3679 O O . GLN A 1 464 ? -19.547 -10.624 25.107 1.00 85.06 464 GLN A O 1
ATOM 3684 N N . ALA A 1 465 ? -17.610 -9.516 25.358 1.00 77.12 465 ALA A N 1
ATOM 3685 C CA . ALA A 1 465 ? -18.199 -8.194 25.165 1.00 77.12 465 ALA A CA 1
ATOM 3686 C C . ALA A 1 465 ? -18.656 -8.005 23.711 1.00 77.12 465 ALA A C 1
ATOM 3688 O O . ALA A 1 465 ? -19.803 -7.626 23.492 1.00 77.12 465 ALA A O 1
ATOM 3689 N N . HIS A 1 466 ? -17.805 -8.359 22.742 1.00 80.25 466 HIS A N 1
ATOM 3690 C CA . HIS A 1 466 ? -18.126 -8.354 21.314 1.00 80.25 466 HIS A CA 1
ATOM 3691 C C . HIS A 1 466 ? -19.401 -9.161 21.020 1.00 80.25 466 HIS A C 1
ATOM 3693 O O . HIS A 1 466 ? -20.386 -8.595 20.548 1.00 80.25 466 HIS A O 1
ATOM 3699 N N . SER A 1 467 ? -19.451 -10.438 21.422 1.00 82.31 467 SER A N 1
ATOM 3700 C CA . SER A 1 467 ? -20.628 -11.301 21.220 1.00 82.31 467 SER A CA 1
ATOM 3701 C C . SER A 1 467 ? -21.912 -10.735 21.843 1.00 82.31 467 SER A C 1
ATOM 3703 O O . SER A 1 467 ? -22.982 -10.843 21.251 1.00 82.31 467 SER A O 1
ATOM 3705 N N . LYS A 1 468 ? -21.826 -10.089 23.016 1.00 84.38 468 LYS A N 1
ATOM 3706 C CA . LYS A 1 468 ? -22.981 -9.429 23.652 1.00 84.38 468 LYS A CA 1
ATOM 3707 C C . LYS A 1 468 ? -23.473 -8.203 22.880 1.00 84.38 468 LYS A C 1
ATOM 3709 O O . LYS A 1 468 ? -24.667 -7.916 22.934 1.00 84.38 468 LYS A O 1
ATOM 3714 N N . TYR A 1 469 ? -22.594 -7.475 22.189 1.00 79.38 469 TYR A N 1
ATOM 3715 C CA . TYR A 1 469 ? -23.008 -6.361 21.333 1.00 79.38 469 TYR A CA 1
ATOM 3716 C C . TYR A 1 469 ? -23.716 -6.854 20.067 1.00 79.38 469 TYR A C 1
ATOM 3718 O O . TYR A 1 469 ? -24.777 -6.314 19.757 1.00 79.38 469 TYR A O 1
ATOM 3726 N N . LEU A 1 470 ? -23.203 -7.907 19.413 1.00 81.06 470 LEU A N 1
ATOM 3727 C CA . LEU A 1 470 ? -23.867 -8.548 18.264 1.00 81.06 470 LEU A CA 1
ATOM 3728 C C . LEU A 1 470 ? -25.295 -8.979 18.629 1.00 81.06 470 LEU A C 1
ATOM 3730 O O . LEU A 1 470 ? -26.262 -8.540 18.009 1.00 81.06 470 LEU A O 1
ATOM 3734 N N . GLU A 1 471 ? -25.433 -9.752 19.711 1.00 84.31 471 GLU A N 1
ATOM 3735 C CA . GLU A 1 471 ? -26.728 -10.250 20.186 1.00 84.31 471 GLU A CA 1
ATOM 3736 C C . GLU A 1 471 ? -27.692 -9.107 20.538 1.00 84.31 471 GLU A C 1
ATOM 3738 O O . GLU A 1 471 ? -28.867 -9.138 20.175 1.00 84.31 471 GLU A O 1
ATOM 3743 N N . ARG A 1 472 ? -27.204 -8.036 21.180 1.00 85.00 472 ARG A N 1
ATOM 3744 C CA . ARG A 1 472 ? -28.037 -6.867 21.498 1.00 85.00 472 ARG A CA 1
ATOM 3745 C C . ARG A 1 472 ? -28.518 -6.133 20.243 1.00 85.00 472 ARG A C 1
ATOM 3747 O O . ARG A 1 472 ? -29.657 -5.664 20.224 1.00 85.00 472 ARG A O 1
ATOM 3754 N N . ILE A 1 473 ? -27.684 -6.014 19.209 1.00 81.12 473 ILE A N 1
ATOM 3755 C CA . ILE A 1 473 ? -28.072 -5.403 17.927 1.00 81.12 473 ILE A CA 1
ATOM 3756 C C . ILE A 1 473 ? -29.102 -6.284 17.218 1.00 81.12 473 ILE A C 1
ATOM 3758 O O . ILE A 1 473 ? -30.145 -5.768 16.819 1.00 81.12 473 ILE A O 1
ATOM 3762 N N . ARG A 1 474 ? -28.882 -7.601 17.156 1.00 80.12 474 ARG A N 1
ATOM 3763 C CA . ARG A 1 474 ? -29.837 -8.576 16.606 1.00 80.12 474 ARG A CA 1
ATOM 3764 C C . ARG A 1 474 ? -31.200 -8.503 17.297 1.00 80.12 474 ARG A C 1
ATOM 3766 O O . ARG A 1 474 ? -32.222 -8.370 16.628 1.00 80.12 474 ARG A O 1
ATOM 3773 N N . GLN A 1 475 ? -31.224 -8.503 18.631 1.00 84.56 475 GLN A N 1
ATOM 3774 C CA . GLN A 1 475 ? -32.451 -8.333 19.421 1.00 84.56 475 GLN A CA 1
ATOM 3775 C C . GLN A 1 475 ? -33.138 -6.988 19.143 1.00 84.56 475 GLN A C 1
ATOM 3777 O O . GLN A 1 475 ? -34.363 -6.931 19.047 1.00 84.56 475 GLN A O 1
ATOM 3782 N N . THR A 1 476 ? -32.363 -5.913 18.966 1.00 83.38 476 THR A N 1
ATOM 3783 C CA . THR A 1 476 ? -32.895 -4.580 18.642 1.00 83.38 476 THR A CA 1
ATOM 3784 C C . THR A 1 476 ? -33.513 -4.557 17.241 1.00 83.38 476 THR A C 1
ATOM 3786 O O . THR A 1 476 ? -34.617 -4.040 17.084 1.00 83.38 476 THR A O 1
ATOM 3789 N N . GLN A 1 477 ? -32.867 -5.167 16.240 1.00 79.62 477 GLN A N 1
ATOM 3790 C CA . GLN A 1 477 ? -33.419 -5.295 14.888 1.00 79.62 477 GLN A CA 1
ATOM 3791 C C . GLN A 1 477 ? -34.712 -6.121 14.882 1.00 79.62 477 GLN A C 1
ATOM 3793 O O . GLN A 1 477 ? -35.723 -5.648 14.370 1.00 79.62 477 GLN A O 1
ATOM 3798 N N . LEU A 1 478 ? -34.727 -7.294 15.524 1.00 83.75 478 LEU A N 1
ATOM 3799 C CA . LEU A 1 478 ? -35.925 -8.141 15.628 1.00 83.75 478 LEU A CA 1
ATOM 3800 C C . LEU A 1 478 ? -37.089 -7.429 16.338 1.00 83.75 478 LEU A C 1
ATOM 3802 O O . LEU A 1 478 ? -38.239 -7.570 15.925 1.00 83.75 478 LEU A O 1
ATOM 3806 N N . HIS A 1 479 ? -36.803 -6.630 17.370 1.00 84.75 479 HIS A N 1
ATOM 3807 C CA . HIS A 1 479 ? -37.809 -5.818 18.060 1.00 84.75 479 HIS A CA 1
ATOM 3808 C C . HIS A 1 479 ? -38.339 -4.665 17.186 1.00 84.75 479 HIS A C 1
ATOM 3810 O O . HIS A 1 479 ? -39.511 -4.309 17.285 1.00 84.75 479 HIS A O 1
ATOM 3816 N N . GLN A 1 480 ? -37.496 -4.034 16.364 1.00 82.31 480 GLN A N 1
ATOM 3817 C CA . GLN A 1 480 ? -37.882 -2.867 15.555 1.00 82.31 480 GLN A CA 1
ATOM 3818 C C . GLN A 1 480 ? -38.522 -3.232 14.207 1.00 82.31 480 GLN A C 1
ATOM 3820 O O . GLN A 1 480 ? -39.368 -2.487 13.719 1.00 82.31 480 GLN A O 1
ATOM 3825 N N . LEU A 1 481 ? -38.130 -4.358 13.607 1.00 82.56 481 LEU A N 1
ATOM 3826 C CA . LEU A 1 481 ? -38.535 -4.783 12.259 1.00 82.56 481 LEU A CA 1
ATOM 3827 C C . LEU A 1 481 ? -39.563 -5.928 12.266 1.00 82.56 481 LEU A C 1
ATOM 3829 O O . LEU A 1 481 ? -40.164 -6.223 11.230 1.00 82.56 481 LEU A O 1
ATOM 3833 N N . GLY A 1 482 ? -39.775 -6.552 13.428 1.00 78.88 482 GLY A N 1
ATOM 3834 C CA . GLY A 1 482 ? -40.627 -7.722 13.613 1.00 78.88 482 GLY A CA 1
ATOM 3835 C C . GLY A 1 482 ? -39.876 -9.048 13.453 1.00 78.88 482 GLY A C 1
ATOM 3836 O O . GLY A 1 482 ? -38.841 -9.144 12.790 1.00 78.88 482 GLY A O 1
ATOM 3837 N N . HIS A 1 483 ? -40.420 -10.102 14.065 1.00 68.06 483 HIS A N 1
ATOM 3838 C CA . HIS A 1 483 ? -39.840 -11.444 14.018 1.00 68.06 483 HIS A CA 1
ATOM 3839 C C . HIS A 1 483 ? -39.717 -11.949 12.571 1.00 68.06 483 HIS A C 1
ATOM 3841 O O . HIS A 1 483 ? -40.721 -12.175 11.900 1.00 68.06 483 HIS A O 1
ATOM 3847 N N . GLY A 1 484 ? -38.477 -12.137 12.107 1.00 69.31 484 GLY A N 1
ATOM 3848 C CA . GLY A 1 484 ? -38.163 -12.640 10.765 1.00 69.31 484 GLY A CA 1
ATOM 3849 C C . GLY A 1 484 ? -37.634 -11.595 9.777 1.00 69.31 484 GLY A C 1
ATOM 3850 O O . GLY A 1 484 ? -37.243 -11.974 8.678 1.00 69.31 484 GLY A O 1
ATOM 3851 N N . LYS A 1 485 ? -37.566 -10.306 10.144 1.00 62.75 485 LYS A N 1
ATOM 3852 C CA . LYS A 1 485 ? -36.874 -9.282 9.345 1.00 62.75 485 LYS A CA 1
ATOM 3853 C C . LYS A 1 485 ? -35.616 -8.809 10.064 1.00 62.75 485 LYS A C 1
ATOM 3855 O O . LYS A 1 485 ? -35.684 -8.259 11.159 1.00 62.75 485 LYS A O 1
ATOM 3860 N N . VAL A 1 486 ? -34.475 -9.025 9.424 1.00 69.56 486 VAL A N 1
ATOM 3861 C CA . VAL A 1 486 ? -33.153 -8.589 9.878 1.00 69.56 486 VAL A CA 1
ATOM 3862 C C . VAL A 1 486 ? -32.565 -7.739 8.748 1.00 69.56 486 VAL A C 1
ATOM 3864 O O . VAL A 1 486 ? -32.689 -8.107 7.583 1.00 69.56 486 VAL A O 1
ATOM 3867 N N . LEU A 1 487 ? -32.030 -6.560 9.072 1.00 71.31 487 LEU A N 1
ATOM 3868 C CA . LEU A 1 487 ? -31.558 -5.560 8.099 1.00 71.31 487 LEU A CA 1
ATOM 3869 C C . LEU A 1 487 ? -30.093 -5.773 7.690 1.00 71.31 487 LEU A C 1
ATOM 3871 O O . LEU A 1 487 ? -29.683 -5.331 6.622 1.00 71.31 487 LEU A O 1
ATOM 3875 N N . LEU A 1 488 ? -29.321 -6.416 8.564 1.00 74.50 488 LEU A N 1
ATOM 3876 C CA . LEU A 1 488 ? -27.928 -6.820 8.380 1.00 74.50 488 LEU A CA 1
ATOM 3877 C C . LEU A 1 488 ? -27.810 -8.230 8.959 1.00 74.50 488 LEU A C 1
ATOM 3879 O O . LEU A 1 488 ? -28.227 -8.433 10.098 1.00 74.50 488 LEU A O 1
ATOM 3883 N N . ASP A 1 489 ? -27.287 -9.192 8.209 1.00 78.12 489 ASP A N 1
ATOM 3884 C CA . ASP A 1 489 ? -27.035 -10.537 8.737 1.00 78.12 489 ASP A CA 1
ATOM 3885 C C . ASP A 1 489 ? -25.963 -10.532 9.847 1.00 78.12 489 ASP A C 1
ATOM 3887 O O . ASP A 1 489 ? -25.343 -9.512 10.151 1.00 78.12 489 ASP A O 1
ATOM 3891 N N . ASP A 1 490 ? -25.776 -11.675 10.516 1.00 71.88 490 ASP A N 1
ATOM 3892 C CA . ASP A 1 490 ? -24.850 -11.775 11.654 1.00 71.88 490 ASP A CA 1
ATOM 3893 C C . ASP A 1 490 ? -23.394 -11.427 11.263 1.00 71.88 490 ASP A C 1
ATOM 3895 O O . ASP A 1 490 ? -22.621 -10.988 12.117 1.00 71.88 490 ASP A O 1
ATOM 3899 N N . GLU A 1 491 ? -23.035 -11.574 9.982 1.00 73.00 491 GLU A N 1
ATOM 3900 C CA . GLU A 1 491 ? -21.715 -11.270 9.422 1.00 73.00 491 GLU A CA 1
ATOM 3901 C C . GLU A 1 491 ? -21.556 -9.763 9.152 1.00 73.00 491 GLU A C 1
ATOM 3903 O O . GLU A 1 491 ? -20.633 -9.143 9.681 1.00 73.00 491 GLU A O 1
ATOM 3908 N N . ALA A 1 492 ? -22.520 -9.119 8.488 1.00 70.56 492 ALA A N 1
ATOM 3909 C CA . ALA A 1 492 ? -22.532 -7.668 8.294 1.00 70.56 492 ALA A CA 1
ATOM 3910 C C . ALA A 1 492 ? -22.716 -6.885 9.613 1.00 70.56 492 ALA A C 1
ATOM 3912 O O . ALA A 1 492 ? -22.192 -5.777 9.760 1.00 70.56 492 ALA A O 1
ATOM 3913 N N . ILE A 1 493 ? -23.410 -7.446 10.616 1.00 68.19 493 ILE A N 1
ATOM 3914 C CA . ILE A 1 493 ? -23.408 -6.893 11.983 1.00 68.19 493 ILE A CA 1
ATOM 3915 C C . ILE A 1 493 ? -22.007 -7.023 12.603 1.00 68.19 493 ILE A C 1
ATOM 3917 O O . ILE A 1 493 ? -21.562 -6.086 13.265 1.00 68.19 493 ILE A O 1
ATOM 3921 N N . ALA A 1 494 ? -21.301 -8.141 12.400 1.00 66.81 494 ALA A N 1
ATOM 3922 C CA . ALA A 1 494 ? -19.946 -8.326 12.921 1.00 66.81 494 ALA A CA 1
ATOM 3923 C C . ALA A 1 494 ? -18.918 -7.386 12.269 1.00 66.81 494 ALA A C 1
ATOM 3925 O O . ALA A 1 494 ? -18.052 -6.878 12.979 1.00 66.81 494 ALA A O 1
ATOM 3926 N N . GLU A 1 495 ? -19.046 -7.079 10.976 1.00 66.06 495 GLU A N 1
ATOM 3927 C CA . GLU A 1 495 ? -18.228 -6.055 10.307 1.00 66.06 495 GLU A CA 1
ATOM 3928 C C . GLU A 1 495 ? -18.547 -4.626 10.782 1.00 66.06 495 GLU A C 1
ATOM 3930 O O . GLU A 1 495 ? -17.651 -3.788 10.898 1.00 66.06 495 GLU A O 1
ATOM 3935 N N . ALA A 1 496 ? -19.818 -4.333 11.084 1.00 64.94 496 ALA A N 1
ATOM 3936 C CA . ALA A 1 496 ? -20.255 -3.016 11.553 1.00 64.94 496 ALA A CA 1
ATOM 3937 C C . ALA A 1 496 ? -19.958 -2.749 13.044 1.00 64.94 496 ALA A C 1
ATOM 3939 O O . ALA A 1 496 ? -20.016 -1.599 13.495 1.00 64.94 496 ALA A O 1
ATOM 3940 N N . VAL A 1 497 ? -19.671 -3.788 13.832 1.00 70.94 497 VAL A N 1
ATOM 3941 C CA . VAL A 1 497 ? -19.375 -3.690 15.268 1.00 70.94 497 VAL A CA 1
ATOM 3942 C C . VAL A 1 497 ? -17.871 -3.574 15.515 1.00 70.94 497 VAL A C 1
ATOM 3944 O O . VAL A 1 497 ? -17.037 -4.123 14.806 1.00 70.94 497 VAL A O 1
ATOM 3947 N N . LEU A 1 498 ? -17.506 -2.837 16.568 1.00 75.00 498 LEU A N 1
ATOM 3948 C CA . LEU A 1 498 ? -16.115 -2.679 16.989 1.00 75.00 498 LEU A CA 1
ATOM 3949 C C . LEU A 1 498 ? -15.475 -4.041 17.290 1.00 75.00 498 LEU A C 1
ATOM 3951 O O . LEU A 1 498 ? -15.858 -4.699 18.261 1.00 75.00 498 LEU A O 1
ATOM 3955 N N . THR A 1 499 ? -14.456 -4.411 16.510 1.00 81.38 499 THR A N 1
ATOM 3956 C CA . THR A 1 499 ? -13.698 -5.656 16.698 1.00 81.38 499 THR A CA 1
ATOM 3957 C C . THR A 1 499 ? -13.094 -5.743 18.111 1.00 81.38 499 THR A C 1
ATOM 3959 O O . THR A 1 499 ? -12.919 -4.718 18.783 1.00 81.38 499 THR A O 1
ATOM 3962 N N . PRO A 1 500 ? -12.698 -6.937 18.597 1.00 80.62 500 PRO A N 1
ATOM 3963 C CA . PRO A 1 500 ? -12.048 -7.057 19.903 1.00 80.62 500 PRO A CA 1
ATOM 3964 C C . PRO A 1 500 ? -10.764 -6.213 20.030 1.00 80.62 500 PRO A C 1
ATOM 3966 O O . PRO A 1 500 ? -10.463 -5.746 21.128 1.00 80.62 500 PRO A O 1
ATOM 3969 N N . TYR A 1 501 ? -10.057 -5.947 18.922 1.00 81.25 501 TYR A N 1
ATOM 3970 C CA . TYR A 1 501 ? -8.937 -4.998 18.861 1.00 81.25 501 TYR A CA 1
ATOM 3971 C C . TYR A 1 501 ? -9.395 -3.547 19.064 1.00 81.25 501 TYR A C 1
ATOM 3973 O O . TYR A 1 501 ? -8.812 -2.830 19.873 1.00 81.25 501 TYR A O 1
ATOM 3981 N N . CYS A 1 502 ? -10.479 -3.109 18.416 1.00 81.75 502 CYS A N 1
ATOM 3982 C CA . CYS A 1 502 ? -11.056 -1.782 18.658 1.00 81.75 502 CYS A CA 1
ATOM 3983 C C . CYS A 1 502 ? -11.541 -1.616 20.110 1.00 81.75 502 CYS A C 1
ATOM 3985 O O . CYS A 1 502 ? -11.317 -0.572 20.723 1.00 81.75 502 CYS A O 1
ATOM 3987 N N . LEU A 1 503 ? -12.155 -2.651 20.693 1.00 81.06 503 LEU A N 1
ATOM 3988 C CA . LEU A 1 503 ? -12.542 -2.659 22.110 1.00 81.06 503 LEU A CA 1
ATOM 3989 C C . LEU A 1 503 ? -11.325 -2.623 23.051 1.00 81.06 503 LEU A C 1
ATOM 3991 O O . LEU A 1 503 ? -11.413 -2.036 24.129 1.00 81.06 503 LEU A O 1
ATOM 3995 N N . TRP A 1 504 ? -10.199 -3.221 22.655 1.00 86.38 504 TRP A N 1
ATOM 3996 C CA . TRP A 1 504 ? -8.931 -3.124 23.379 1.00 86.38 504 TRP A CA 1
ATOM 3997 C C . TRP A 1 504 ? -8.315 -1.722 23.272 1.00 86.38 504 TRP A C 1
ATOM 3999 O O . TRP A 1 504 ? -7.943 -1.167 24.305 1.00 86.38 504 TRP A O 1
ATOM 4009 N N . LEU A 1 505 ? -8.295 -1.095 22.088 1.00 82.81 505 LEU A N 1
ATOM 4010 C CA . LEU A 1 505 ? -7.848 0.298 21.925 1.00 82.81 505 LEU A CA 1
ATOM 4011 C C . LEU A 1 505 ? -8.648 1.251 22.824 1.00 82.81 505 LEU A C 1
ATOM 4013 O O . LEU A 1 505 ? -8.068 2.065 23.533 1.00 82.81 505 LEU A O 1
ATOM 4017 N N . LEU A 1 506 ? -9.976 1.108 22.880 1.00 81.75 506 LEU A N 1
ATOM 4018 C CA . LEU A 1 506 ? -10.825 1.929 23.755 1.00 81.75 506 LEU A CA 1
ATOM 4019 C C . LEU A 1 506 ? -10.543 1.747 25.259 1.00 81.75 506 LEU A C 1
ATOM 4021 O O . LEU A 1 506 ? -10.916 2.611 26.051 1.00 81.75 506 LEU A O 1
ATOM 4025 N N . ARG A 1 507 ? -9.894 0.647 25.667 1.00 82.50 507 ARG A N 1
ATOM 4026 C CA . ARG A 1 507 ? -9.418 0.429 27.046 1.00 82.50 507 ARG A CA 1
ATOM 4027 C C . ARG A 1 507 ? -7.988 0.929 27.283 1.00 82.50 507 ARG A C 1
ATOM 4029 O O . ARG A 1 507 ? -7.619 1.113 28.438 1.00 82.50 507 ARG A O 1
ATOM 4036 N N . ASN A 1 508 ? -7.214 1.163 26.224 1.00 83.75 508 ASN A N 1
ATOM 4037 C CA . ASN A 1 508 ? -5.803 1.549 26.266 1.00 83.75 508 ASN A CA 1
ATOM 4038 C C . ASN A 1 508 ? -5.630 2.937 25.615 1.00 83.75 508 ASN A C 1
ATOM 4040 O O . ASN A 1 508 ? -5.301 3.028 24.430 1.00 83.75 508 ASN A O 1
ATOM 4044 N N . PRO A 1 509 ? -5.882 4.035 26.357 1.00 84.94 509 PRO A N 1
ATOM 4045 C CA . PRO A 1 509 ? -5.971 5.381 25.784 1.00 84.94 509 PRO A CA 1
ATOM 4046 C C . PRO A 1 509 ? -4.669 5.862 25.127 1.00 84.94 509 PRO A C 1
ATOM 4048 O O . PRO A 1 509 ? -4.731 6.607 24.150 1.00 84.94 509 PRO A O 1
ATOM 4051 N N . ASP A 1 510 ? -3.510 5.412 25.613 1.00 86.69 510 ASP A N 1
ATOM 4052 C CA . ASP A 1 510 ? -2.207 5.743 25.025 1.00 86.69 510 ASP A CA 1
ATOM 4053 C C . ASP A 1 510 ? -2.063 5.138 23.613 1.00 86.69 510 ASP A C 1
ATOM 4055 O O . ASP A 1 510 ? -1.713 5.834 22.658 1.00 86.69 510 ASP A O 1
ATOM 4059 N N . GLU A 1 511 ? -2.447 3.869 23.452 1.00 86.75 511 GLU A N 1
ATOM 4060 C CA . GLU A 1 511 ? -2.441 3.145 22.172 1.00 86.75 511 GLU A CA 1
ATOM 4061 C C . GLU A 1 511 ? -3.498 3.677 21.196 1.00 86.75 511 GLU A C 1
ATOM 4063 O O . GLU A 1 511 ? -3.242 3.790 19.993 1.00 86.75 511 GLU A O 1
ATOM 4068 N N . LEU A 1 512 ? -4.667 4.085 21.700 1.00 86.31 512 LEU A N 1
ATOM 4069 C CA . LEU A 1 512 ? -5.675 4.799 20.913 1.00 86.31 512 LEU A CA 1
ATOM 4070 C C . LEU A 1 512 ? -5.145 6.149 20.403 1.00 86.31 512 LEU A C 1
ATOM 4072 O O . LEU A 1 512 ? -5.418 6.525 19.260 1.00 86.31 512 LEU A O 1
ATOM 4076 N N . GLY A 1 513 ? -4.360 6.863 21.215 1.00 87.94 513 GLY A N 1
ATOM 4077 C CA . GLY A 1 513 ? -3.678 8.095 20.816 1.00 87.94 513 GLY A CA 1
ATOM 4078 C C . GLY A 1 513 ? -2.701 7.869 19.660 1.00 87.94 513 GLY A C 1
ATOM 4079 O O . GLY A 1 513 ? -2.774 8.572 18.650 1.00 87.94 513 GLY A O 1
ATOM 4080 N N . VAL A 1 514 ? -1.855 6.838 19.757 1.00 90.38 514 VAL A N 1
ATOM 4081 C CA . VAL A 1 514 ? -0.924 6.438 18.684 1.00 90.38 514 VAL A CA 1
ATOM 4082 C C . VAL A 1 514 ? -1.674 6.070 17.399 1.00 90.38 514 VAL A C 1
ATOM 4084 O O . VAL A 1 514 ? -1.306 6.534 16.319 1.00 90.38 514 VAL A O 1
ATOM 4087 N N . HIS A 1 515 ? -2.752 5.288 17.493 1.00 90.19 515 HIS A N 1
ATOM 4088 C CA . HIS A 1 515 ? -3.556 4.903 16.328 1.00 90.19 515 HIS A CA 1
ATOM 4089 C C . HIS A 1 515 ? -4.302 6.085 15.699 1.00 90.19 515 HIS A C 1
ATOM 4091 O O . HIS A 1 515 ? -4.450 6.141 14.478 1.00 90.19 515 HIS A O 1
ATOM 4097 N N . THR A 1 516 ? -4.710 7.068 16.503 1.00 88.31 516 THR A N 1
ATOM 4098 C CA . THR A 1 516 ? -5.292 8.318 16.000 1.00 88.31 516 THR A CA 1
ATOM 4099 C C . THR A 1 516 ? -4.246 9.132 15.230 1.00 88.31 516 THR A C 1
ATOM 4101 O O . THR A 1 516 ? -4.518 9.542 14.100 1.00 88.31 516 THR A O 1
ATOM 4104 N N . GLU A 1 517 ? -3.019 9.283 15.756 1.00 92.69 517 GLU A N 1
ATOM 4105 C CA . GLU A 1 517 ? -1.921 9.919 15.003 1.00 92.69 517 GLU A CA 1
ATOM 4106 C C . GLU A 1 517 ? -1.586 9.126 13.726 1.00 92.69 517 GLU A C 1
ATOM 4108 O O . GLU A 1 517 ? -1.335 9.730 12.683 1.00 92.69 517 GLU A O 1
ATOM 4113 N N . ALA A 1 518 ? -1.633 7.791 13.754 1.00 91.75 518 ALA A N 1
ATOM 4114 C CA . ALA A 1 518 ? -1.413 6.955 12.572 1.00 91.75 518 ALA A CA 1
ATOM 4115 C C . ALA A 1 518 ? -2.458 7.200 11.471 1.00 91.75 518 ALA A C 1
ATOM 4117 O O . ALA A 1 518 ? -2.094 7.320 10.298 1.00 91.75 518 ALA A O 1
ATOM 4118 N N . LEU A 1 519 ? -3.738 7.351 11.824 1.00 90.19 519 LEU A N 1
ATOM 4119 C CA . LEU A 1 519 ? -4.797 7.699 10.871 1.00 90.19 519 LEU A CA 1
ATOM 4120 C C . LEU A 1 519 ? -4.625 9.124 10.319 1.00 90.19 519 LEU A C 1
ATOM 4122 O O . LEU A 1 519 ? -4.663 9.316 9.100 1.00 90.19 519 LEU A O 1
ATOM 4126 N N . GLU A 1 520 ? -4.350 10.115 11.173 1.00 90.25 520 GLU A N 1
ATOM 4127 C CA . GLU A 1 520 ? -4.042 11.486 10.734 1.00 90.25 520 GLU A CA 1
ATOM 4128 C C . GLU A 1 520 ? -2.822 11.525 9.803 1.00 90.25 520 GLU A C 1
ATOM 4130 O O . GLU A 1 520 ? -2.827 12.203 8.768 1.00 90.25 520 GLU A O 1
ATOM 4135 N N . ARG A 1 521 ? -1.774 10.765 10.134 1.00 92.19 521 ARG A N 1
ATOM 4136 C CA . ARG A 1 521 ? -0.565 10.643 9.321 1.00 92.19 521 ARG A CA 1
ATOM 4137 C C . ARG A 1 521 ? -0.849 9.922 8.006 1.00 92.19 521 ARG A C 1
ATOM 4139 O O . ARG A 1 521 ? -0.320 10.346 6.981 1.00 92.19 521 ARG A O 1
ATOM 4146 N N . ARG A 1 522 ? -1.722 8.907 7.973 1.00 93.00 522 ARG A N 1
ATOM 4147 C CA . ARG A 1 522 ? -2.122 8.248 6.717 1.00 93.00 522 ARG A CA 1
ATOM 4148 C C . ARG A 1 522 ? -2.873 9.202 5.792 1.00 93.00 522 ARG A C 1
ATOM 4150 O O . ARG A 1 522 ? -2.582 9.214 4.596 1.00 93.00 522 ARG A O 1
ATOM 4157 N N . LEU A 1 523 ? -3.763 10.040 6.328 1.00 88.81 523 LEU A N 1
ATOM 4158 C CA . LEU A 1 523 ? -4.440 11.100 5.568 1.00 88.81 523 LEU A CA 1
ATOM 4159 C C . LEU A 1 523 ? -3.439 12.120 4.998 1.00 88.81 523 LEU A C 1
ATOM 4161 O O . LEU A 1 523 ? -3.523 12.480 3.822 1.00 88.81 523 LEU A O 1
ATOM 4165 N N . GLN A 1 524 ? -2.438 12.527 5.785 1.00 91.19 524 GLN A N 1
ATOM 4166 C CA . GLN A 1 524 ? -1.339 13.364 5.287 1.00 91.19 524 GLN A CA 1
ATOM 4167 C C . GLN A 1 524 ? -0.539 12.653 4.186 1.00 91.19 524 GLN A C 1
ATOM 4169 O O . GLN A 1 524 ? -0.234 13.273 3.165 1.00 91.19 524 GLN A O 1
ATOM 4174 N N . ASN A 1 525 ? -0.248 11.360 4.348 1.00 93.19 525 ASN A N 1
ATOM 4175 C CA . ASN A 1 525 ? 0.464 10.556 3.356 1.00 93.19 525 ASN A CA 1
ATOM 4176 C C . ASN A 1 525 ? -0.333 10.431 2.046 1.00 93.19 525 ASN A C 1
ATOM 4178 O O . ASN A 1 525 ? 0.269 10.594 0.996 1.00 93.19 525 ASN A O 1
ATOM 4182 N N . TYR A 1 526 ? -1.664 10.277 2.064 1.00 90.56 526 TYR A N 1
ATOM 4183 C CA . TYR A 1 526 ? -2.486 10.338 0.839 1.00 90.56 526 TYR A CA 1
ATOM 4184 C C . TYR A 1 526 ? -2.373 11.692 0.114 1.00 90.56 526 TYR A C 1
ATOM 4186 O O . TYR A 1 526 ? -2.225 11.746 -1.109 1.00 90.56 526 TYR A O 1
ATOM 4194 N N . ALA A 1 527 ? -2.396 12.807 0.852 1.00 88.69 527 ALA A N 1
ATOM 4195 C CA . ALA A 1 527 ? -2.210 14.131 0.256 1.00 88.69 527 ALA A CA 1
ATOM 4196 C C . ALA A 1 527 ? -0.800 14.300 -0.345 1.00 88.69 527 ALA A C 1
ATOM 4198 O O . ALA A 1 527 ? -0.643 14.913 -1.402 1.00 88.69 527 ALA A O 1
ATOM 4199 N N . GLN A 1 528 ? 0.225 13.735 0.298 1.00 92.19 528 GLN A N 1
ATOM 4200 C CA . GLN A 1 528 ? 1.592 13.725 -0.223 1.00 92.19 528 GLN A CA 1
ATOM 4201 C C . GLN A 1 528 ? 1.767 12.783 -1.426 1.00 92.19 528 GLN A C 1
ATOM 4203 O O . GLN A 1 528 ? 2.458 13.143 -2.373 1.00 92.19 528 GLN A O 1
ATOM 4208 N N . GLU A 1 529 ? 1.114 11.625 -1.434 1.00 93.25 529 GLU A N 1
ATOM 4209 C CA . GLU A 1 529 ? 1.082 10.666 -2.543 1.00 93.25 529 GLU A CA 1
ATOM 4210 C C . GLU A 1 529 ? 0.511 11.319 -3.814 1.00 93.25 529 GLU A C 1
ATOM 4212 O O . GLU A 1 529 ? 1.138 11.274 -4.874 1.00 93.25 529 GLU A O 1
ATOM 4217 N N . LYS A 1 530 ? -0.601 12.061 -3.693 1.00 90.12 530 LYS A N 1
ATOM 4218 C CA . LYS A 1 530 ? -1.144 12.878 -4.794 1.00 90.12 530 LYS A CA 1
ATOM 4219 C C . LYS A 1 530 ? -0.126 13.903 -5.317 1.00 90.12 530 LYS A C 1
ATOM 4221 O O . LYS A 1 530 ? 0.039 14.032 -6.530 1.00 90.12 530 LYS A O 1
ATOM 4226 N N . LEU A 1 531 ? 0.569 14.615 -4.423 1.00 91.19 531 LEU A N 1
ATOM 4227 C CA . LEU A 1 531 ? 1.599 15.593 -4.804 1.00 91.19 531 LEU A CA 1
ATOM 4228 C C . LEU A 1 531 ? 2.812 14.936 -5.482 1.00 91.19 531 LEU A C 1
ATOM 4230 O O . LEU A 1 531 ? 3.373 15.527 -6.404 1.00 91.19 531 LEU A O 1
ATOM 4234 N N . PHE A 1 532 ? 3.198 13.726 -5.066 1.00 93.12 532 PHE A N 1
ATOM 4235 C CA . PHE A 1 532 ? 4.241 12.940 -5.727 1.00 93.12 532 PHE A CA 1
ATOM 4236 C C . PHE A 1 532 ? 3.846 12.598 -7.165 1.00 93.12 532 PHE A C 1
ATOM 4238 O O . PHE A 1 532 ? 4.605 12.921 -8.076 1.00 93.12 532 PHE A O 1
ATOM 4245 N N . TYR A 1 533 ? 2.658 12.026 -7.394 1.00 90.62 533 TYR A N 1
ATOM 4246 C CA . TYR A 1 533 ? 2.215 11.680 -8.749 1.00 90.62 533 TYR A CA 1
ATOM 4247 C C . TYR A 1 533 ? 2.073 12.920 -9.647 1.00 90.62 533 TYR A C 1
ATOM 4249 O O . TYR A 1 533 ? 2.535 12.902 -10.787 1.00 90.62 533 TYR A O 1
ATOM 4257 N N . GLN A 1 534 ? 1.540 14.034 -9.130 1.00 87.69 534 GLN A N 1
ATOM 4258 C CA . GLN A 1 534 ? 1.506 15.314 -9.856 1.00 87.69 534 GLN A CA 1
ATOM 4259 C C . GLN A 1 534 ? 2.913 15.809 -10.233 1.00 87.69 534 GLN A C 1
ATOM 4261 O O . GLN A 1 534 ? 3.151 16.206 -11.376 1.00 87.69 534 GLN A O 1
ATOM 4266 N N . TRP A 1 535 ? 3.861 15.770 -9.290 1.00 92.00 535 TRP A N 1
ATOM 4267 C CA . TRP A 1 535 ? 5.256 16.140 -9.538 1.00 92.00 535 TRP A CA 1
ATOM 4268 C C . TRP A 1 535 ? 5.919 15.217 -10.569 1.00 92.00 535 TRP A C 1
ATOM 4270 O O . TRP A 1 535 ? 6.619 15.713 -11.453 1.00 92.00 535 TRP A O 1
ATOM 4280 N N . ALA A 1 536 ? 5.675 13.910 -10.480 1.00 86.81 536 ALA A N 1
ATOM 4281 C CA . ALA A 1 536 ? 6.255 12.886 -11.339 1.00 86.81 536 ALA A CA 1
ATOM 4282 C C . ALA A 1 536 ? 5.752 12.993 -12.784 1.00 86.81 536 ALA A C 1
ATOM 4284 O O . ALA A 1 536 ? 6.562 13.069 -13.706 1.00 86.81 536 ALA A O 1
ATOM 4285 N N . VAL A 1 537 ? 4.437 13.114 -12.996 1.00 83.88 537 VAL A N 1
ATOM 4286 C CA . VAL A 1 537 ? 3.862 13.350 -14.332 1.00 83.88 537 VAL A CA 1
ATOM 4287 C C . VAL A 1 537 ? 4.426 14.646 -14.924 1.00 83.88 537 VAL A C 1
ATOM 4289 O O . VAL A 1 537 ? 4.922 14.651 -16.050 1.00 83.88 537 VAL A O 1
ATOM 4292 N N . ALA A 1 538 ? 4.479 15.735 -14.150 1.00 81.94 538 ALA A N 1
ATOM 4293 C CA . ALA A 1 538 ? 5.097 16.986 -14.594 1.00 81.94 538 ALA A CA 1
ATOM 4294 C C . ALA A 1 538 ? 6.629 16.900 -14.783 1.00 81.94 538 ALA A C 1
ATOM 4296 O O . ALA A 1 538 ? 7.216 17.761 -15.445 1.00 81.94 538 ALA A O 1
ATOM 4297 N N . ALA A 1 539 ? 7.309 15.915 -14.194 1.00 79.88 539 ALA A N 1
ATOM 4298 C CA . ALA A 1 539 ? 8.721 15.638 -14.432 1.00 79.88 539 ALA A CA 1
ATOM 4299 C C . ALA A 1 539 ? 8.903 14.940 -15.783 1.00 79.88 539 ALA A C 1
ATOM 4301 O O . ALA A 1 539 ? 9.562 15.502 -16.658 1.00 79.88 539 ALA A O 1
ATOM 4302 N N . VAL A 1 540 ? 8.232 13.803 -15.976 1.00 79.06 540 VAL A N 1
ATOM 4303 C CA . VAL A 1 540 ? 8.261 12.991 -17.202 1.00 79.06 540 VAL A CA 1
ATOM 4304 C C . VAL A 1 540 ? 7.839 13.822 -18.416 1.00 79.06 540 VAL A C 1
ATOM 4306 O O . VAL A 1 540 ? 8.598 13.943 -19.372 1.00 79.06 540 VAL A O 1
ATOM 4309 N N . VAL A 1 541 ? 6.694 14.509 -18.352 1.00 78.75 541 VAL A N 1
ATOM 4310 C CA . VAL A 1 541 ? 6.155 15.321 -19.463 1.00 78.75 541 VAL A CA 1
ATOM 4311 C C . VAL A 1 541 ? 7.082 16.461 -19.886 1.00 78.75 541 VAL A C 1
ATOM 4313 O O . VAL A 1 541 ? 7.051 16.877 -21.042 1.00 78.75 541 VAL A O 1
ATOM 4316 N N . ASN A 1 542 ? 7.884 17.014 -18.975 1.00 77.94 542 ASN A N 1
ATOM 4317 C CA . ASN A 1 542 ? 8.818 18.086 -19.322 1.00 77.94 542 ASN A CA 1
ATOM 4318 C C . ASN A 1 542 ? 10.192 17.549 -19.739 1.00 77.94 542 ASN A C 1
ATOM 4320 O O . ASN A 1 542 ? 10.777 18.118 -20.653 1.00 77.94 542 ASN A O 1
ATOM 4324 N N . GLY A 1 543 ? 10.653 16.439 -19.156 1.00 72.12 543 GLY A N 1
ATOM 4325 C CA . GLY A 1 543 ? 11.857 15.738 -19.604 1.00 72.12 543 GLY A CA 1
ATOM 4326 C C . GLY A 1 543 ? 11.712 15.189 -21.027 1.00 72.12 543 GLY A C 1
ATOM 4327 O O . GLY A 1 543 ? 12.579 15.420 -21.864 1.00 72.12 543 GLY A O 1
ATOM 4328 N N . LEU A 1 544 ? 10.566 14.578 -21.353 1.00 67.81 544 LEU A N 1
ATOM 4329 C CA . LEU A 1 544 ? 10.269 14.071 -22.701 1.00 67.81 544 LEU A CA 1
ATOM 4330 C C . LEU A 1 544 ? 10.236 15.170 -23.783 1.00 67.81 544 LEU A C 1
ATOM 4332 O O . LEU A 1 544 ? 10.488 14.890 -24.950 1.00 67.81 544 LEU A O 1
ATOM 4336 N N . LYS A 1 545 ? 9.981 16.434 -23.418 1.00 69.44 545 LYS A N 1
ATOM 4337 C CA . LYS A 1 545 ? 10.034 17.574 -24.356 1.00 69.44 545 LYS A CA 1
ATOM 4338 C C . LYS A 1 545 ? 11.450 18.076 -24.641 1.00 69.44 545 LYS A C 1
ATOM 4340 O O . LYS A 1 545 ? 11.618 18.832 -25.593 1.00 69.44 545 LYS A O 1
ATOM 4345 N N . SER A 1 546 ? 12.435 17.729 -23.810 1.00 58.69 546 SER A N 1
ATOM 4346 C CA . SER A 1 546 ? 13.824 18.188 -23.965 1.00 58.69 546 SER A CA 1
ATOM 4347 C C . SER A 1 546 ? 14.702 17.273 -24.820 1.00 58.69 546 SER A C 1
ATOM 4349 O O . SER A 1 546 ? 15.844 17.642 -25.082 1.00 58.69 546 SER A O 1
ATOM 4351 N N . PHE A 1 547 ? 14.204 16.123 -25.286 1.00 56.16 547 PHE A N 1
ATOM 4352 C CA . PHE A 1 547 ? 14.988 15.278 -26.188 1.00 56.16 547 PHE A CA 1
ATOM 4353 C C . PHE A 1 547 ? 15.103 15.908 -27.577 1.00 56.16 547 PHE A C 1
ATOM 4355 O O . PHE A 1 547 ? 14.081 16.305 -28.150 1.00 56.16 547 PHE A O 1
ATOM 4362 N N . PRO A 1 548 ? 16.317 15.970 -28.159 1.00 48.88 548 PRO A N 1
ATOM 4363 C CA . PRO A 1 548 ? 16.444 16.198 -29.584 1.00 48.88 548 PRO A CA 1
ATOM 4364 C C . PRO A 1 548 ? 15.721 15.050 -30.282 1.00 48.88 548 PRO A C 1
ATOM 4366 O O . PRO A 1 548 ? 16.034 13.877 -30.088 1.00 48.88 548 PRO A O 1
ATOM 4369 N N . ARG A 1 549 ? 14.699 15.395 -31.064 1.00 43.94 549 ARG A N 1
ATOM 4370 C CA . ARG A 1 549 ? 13.989 14.431 -31.895 1.00 43.94 549 ARG A CA 1
ATOM 4371 C C . ARG A 1 549 ? 15.018 13.820 -32.840 1.00 43.94 549 ARG A C 1
ATOM 4373 O O . ARG A 1 549 ? 15.530 14.559 -33.679 1.00 43.94 549 ARG A O 1
ATOM 4380 N N . ALA A 1 550 ? 15.308 12.527 -32.674 1.00 40.53 550 ALA A N 1
ATOM 4381 C CA . ALA A 1 550 ? 16.234 11.802 -33.537 1.00 40.53 550 ALA A CA 1
ATOM 4382 C C . ALA A 1 550 ? 15.930 12.134 -35.001 1.00 40.53 550 ALA A C 1
ATOM 4384 O O . ALA A 1 550 ? 14.752 12.265 -35.371 1.00 40.53 550 ALA A O 1
ATOM 4385 N N . GLU A 1 551 ? 16.984 12.341 -35.796 1.00 36.12 551 GLU A N 1
ATOM 4386 C CA . GLU A 1 551 ? 16.823 12.674 -37.204 1.00 36.12 551 GLU A CA 1
ATOM 4387 C C . GLU A 1 551 ? 15.867 11.669 -37.832 1.00 36.12 551 GLU A C 1
ATOM 4389 O O . GLU A 1 551 ? 16.001 10.457 -37.656 1.00 36.12 551 GLU A O 1
ATOM 4394 N N . ARG A 1 552 ? 14.856 12.188 -38.531 1.00 40.31 552 ARG A N 1
ATOM 4395 C CA . ARG A 1 552 ? 13.970 11.341 -39.312 1.00 40.31 552 ARG A CA 1
ATOM 4396 C C . ARG A 1 552 ? 14.823 10.684 -40.395 1.00 40.31 552 ARG A C 1
ATOM 4398 O O . ARG A 1 552 ? 14.955 11.251 -41.477 1.00 40.31 552 ARG A O 1
ATOM 4405 N N . GLN A 1 553 ? 15.284 9.457 -40.143 1.00 35.50 553 GLN A N 1
ATOM 4406 C CA . GLN A 1 553 ? 15.190 8.439 -41.183 1.00 35.50 553 GLN A CA 1
ATOM 4407 C C . GLN A 1 553 ? 13.789 8.583 -41.760 1.00 35.50 553 GLN A C 1
ATOM 4409 O O . GLN A 1 553 ? 12.816 8.654 -40.997 1.00 35.50 553 GLN A O 1
ATOM 4414 N N . GLU A 1 554 ? 13.729 8.822 -43.070 1.00 33.25 554 GLU A N 1
ATOM 4415 C CA . GLU A 1 554 ? 12.518 9.292 -43.725 1.00 33.25 554 GLU A CA 1
ATOM 4416 C C . GLU A 1 554 ? 11.361 8.416 -43.282 1.00 33.25 554 GLU A C 1
ATOM 4418 O O . GLU A 1 554 ? 11.408 7.195 -43.429 1.00 33.25 554 GLU A O 1
ATOM 4423 N N . ALA A 1 555 ? 10.353 9.044 -42.675 1.00 35.62 555 ALA A N 1
ATOM 4424 C CA . ALA A 1 555 ? 9.169 8.331 -42.259 1.00 35.62 555 ALA A CA 1
ATOM 4425 C C . ALA A 1 555 ? 8.477 7.857 -43.535 1.00 35.62 555 ALA A C 1
ATOM 4427 O O . ALA A 1 555 ? 7.639 8.570 -44.097 1.00 35.62 555 ALA A O 1
ATOM 4428 N N . ALA A 1 556 ? 8.837 6.646 -43.973 1.00 37.53 556 ALA A N 1
ATOM 4429 C CA . ALA A 1 556 ? 7.973 5.806 -44.767 1.00 37.53 556 ALA A CA 1
ATOM 4430 C C . ALA A 1 556 ? 6.589 5.947 -44.145 1.00 37.53 556 ALA A C 1
ATOM 4432 O O . ALA A 1 556 ? 6.446 5.889 -42.919 1.00 37.53 556 ALA A O 1
ATOM 4433 N N . THR A 1 557 ? 5.599 6.245 -44.979 1.00 45.75 557 THR A N 1
ATOM 4434 C CA . THR A 1 557 ? 4.211 6.436 -44.566 1.00 45.75 557 THR A CA 1
ATOM 4435 C C . THR A 1 557 ? 3.700 5.106 -44.032 1.00 45.75 557 THR A C 1
ATOM 4437 O O . THR A 1 557 ? 3.154 4.298 -44.780 1.00 45.75 557 THR A O 1
ATOM 4440 N N . GLY A 1 558 ? 4.010 4.864 -42.760 1.00 42.19 558 GLY A N 1
ATOM 4441 C CA . GLY A 1 558 ? 3.973 3.564 -42.125 1.00 42.19 558 GLY A CA 1
ATOM 4442 C C . GLY A 1 558 ? 2.539 3.144 -41.928 1.00 42.19 558 GLY A C 1
ATOM 4443 O O . GLY A 1 558 ? 1.875 3.597 -40.999 1.00 42.19 558 GLY A O 1
ATOM 4444 N N . ASP A 1 559 ? 2.098 2.273 -42.826 1.00 52.31 559 ASP A N 1
ATOM 4445 C CA . ASP A 1 559 ? 0.948 1.402 -42.644 1.00 52.31 559 ASP A CA 1
ATOM 4446 C C . ASP A 1 559 ? 0.977 0.772 -41.235 1.00 52.31 559 ASP A C 1
ATOM 4448 O O . ASP A 1 559 ? 2.044 0.624 -40.632 1.00 52.31 559 ASP A O 1
ATOM 4452 N N . PHE A 1 560 ? -0.169 0.346 -40.708 1.00 43.94 560 PHE A N 1
ATOM 4453 C CA . PHE A 1 560 ? -0.241 -0.380 -39.432 1.00 43.94 560 PHE A CA 1
ATOM 4454 C C . PHE A 1 560 ? 0.719 -1.586 -39.422 1.00 43.94 560 PHE A C 1
ATOM 4456 O O . PHE A 1 560 ? 1.357 -1.874 -38.409 1.00 43.94 560 PHE A O 1
ATOM 4463 N N . ALA A 1 561 ? 0.930 -2.195 -40.595 1.00 43.19 561 ALA A N 1
ATOM 4464 C CA . ALA A 1 561 ? 1.946 -3.211 -40.855 1.00 43.19 561 ALA A CA 1
ATOM 4465 C C . ALA A 1 561 ? 3.384 -2.817 -40.449 1.00 43.19 561 ALA A C 1
ATOM 4467 O O . ALA A 1 561 ? 4.135 -3.691 -40.039 1.00 43.19 561 ALA A O 1
ATOM 4468 N N . ALA A 1 562 ? 3.783 -1.542 -40.513 1.00 43.19 562 ALA A N 1
ATOM 4469 C CA . ALA A 1 562 ? 5.115 -1.080 -40.102 1.00 43.19 562 ALA A CA 1
ATOM 4470 C C . ALA A 1 562 ? 5.260 -0.959 -38.572 1.00 43.19 562 ALA A C 1
ATOM 4472 O O . ALA A 1 562 ? 6.333 -1.211 -38.032 1.00 43.19 562 ALA A O 1
ATOM 4473 N N . VAL A 1 563 ? 4.176 -0.624 -37.861 1.00 45.50 563 VAL A N 1
ATOM 4474 C CA . VAL A 1 563 ? 4.143 -0.657 -36.385 1.00 45.50 563 VAL A CA 1
ATOM 4475 C C . VAL A 1 563 ? 4.131 -2.105 -35.894 1.00 45.50 563 VAL A C 1
ATOM 4477 O O . VAL A 1 563 ? 4.852 -2.445 -34.959 1.00 45.50 563 VAL A O 1
ATOM 4480 N N . VAL A 1 564 ? 3.372 -2.975 -36.568 1.00 46.94 564 VAL A N 1
ATOM 4481 C CA . VAL A 1 564 ? 3.391 -4.426 -36.338 1.00 46.94 564 VAL A CA 1
ATOM 4482 C C . VAL A 1 564 ? 4.762 -5.021 -36.671 1.00 46.94 564 VAL A C 1
ATOM 4484 O O . VAL A 1 564 ? 5.234 -5.860 -35.913 1.00 46.94 564 VAL A O 1
ATOM 4487 N N . ALA A 1 565 ? 5.439 -4.559 -37.729 1.00 47.06 565 ALA A N 1
ATOM 4488 C CA . ALA A 1 565 ? 6.809 -4.960 -38.047 1.00 47.06 565 ALA A CA 1
ATOM 4489 C C . ALA A 1 565 ? 7.782 -4.540 -36.939 1.00 47.06 565 ALA A C 1
ATOM 4491 O O . ALA A 1 565 ? 8.431 -5.407 -36.381 1.00 47.06 565 ALA A O 1
ATOM 4492 N N . ALA A 1 566 ? 7.790 -3.277 -36.499 1.00 44.00 566 ALA A N 1
ATOM 4493 C CA . ALA A 1 566 ? 8.654 -2.842 -35.395 1.00 44.00 566 ALA A CA 1
ATOM 4494 C C . ALA A 1 566 ? 8.380 -3.599 -34.075 1.00 44.00 566 ALA A C 1
ATOM 4496 O O . ALA A 1 566 ? 9.306 -3.927 -33.332 1.00 44.00 566 ALA A O 1
ATOM 4497 N N . ALA A 1 567 ? 7.115 -3.930 -33.787 1.00 42.66 567 ALA A N 1
ATOM 4498 C CA . ALA A 1 567 ? 6.748 -4.785 -32.655 1.00 42.66 567 ALA A CA 1
ATOM 4499 C C . ALA A 1 567 ? 7.157 -6.259 -32.859 1.00 42.66 567 ALA A C 1
ATOM 4501 O O . ALA A 1 567 ? 7.451 -6.957 -31.887 1.00 42.66 567 ALA A O 1
ATOM 4502 N N . SER A 1 568 ? 7.191 -6.740 -34.104 1.00 49.22 568 SER A N 1
ATOM 4503 C CA . SER A 1 568 ? 7.702 -8.061 -34.479 1.00 49.22 568 SER A CA 1
ATOM 4504 C C . SER A 1 568 ? 9.224 -8.116 -34.368 1.00 49.22 568 SER A C 1
ATOM 4506 O O . SER A 1 568 ? 9.730 -9.057 -33.775 1.00 49.22 568 SER A O 1
ATOM 4508 N N . ASP A 1 569 ? 9.941 -7.092 -34.828 1.00 49.06 569 ASP A N 1
ATOM 4509 C CA . ASP A 1 569 ? 11.400 -6.963 -34.753 1.00 49.06 569 ASP A CA 1
ATOM 4510 C C . ASP A 1 569 ? 11.861 -6.884 -33.290 1.00 49.06 569 ASP A C 1
ATOM 4512 O O . ASP A 1 569 ? 12.794 -7.578 -32.883 1.00 49.06 569 ASP A O 1
ATOM 4516 N N . ALA A 1 570 ? 11.150 -6.119 -32.451 1.00 41.31 570 ALA A N 1
ATOM 4517 C CA . ALA A 1 570 ? 11.368 -6.103 -31.005 1.00 41.31 570 ALA A CA 1
ATOM 4518 C C . ALA A 1 570 ? 11.104 -7.482 -30.367 1.00 41.31 570 ALA A C 1
ATOM 4520 O O . ALA A 1 570 ? 11.882 -7.937 -29.526 1.00 41.31 570 ALA A O 1
ATOM 4521 N N . ASN A 1 571 ? 10.050 -8.186 -30.798 1.00 44.69 571 ASN A N 1
ATOM 4522 C CA . ASN A 1 571 ? 9.782 -9.563 -30.377 1.00 44.69 571 ASN A CA 1
ATOM 4523 C C . ASN A 1 571 ? 10.826 -10.565 -30.897 1.00 44.69 571 ASN A C 1
ATOM 4525 O O . ASN A 1 571 ? 11.117 -11.536 -30.203 1.00 44.69 571 ASN A O 1
ATOM 4529 N N . GLU A 1 572 ? 11.411 -10.370 -32.078 1.00 54.44 572 GLU A N 1
ATOM 4530 C CA . GLU A 1 572 ? 12.485 -11.215 -32.605 1.00 54.44 572 GLU A CA 1
ATOM 4531 C C . GLU A 1 572 ? 13.806 -10.970 -31.878 1.00 54.44 572 GLU A C 1
ATOM 4533 O O . GLU A 1 572 ? 14.464 -11.937 -31.496 1.00 54.44 572 GLU A O 1
ATOM 4538 N N . ALA A 1 573 ? 14.148 -9.719 -31.563 1.00 46.62 573 ALA A N 1
ATOM 4539 C CA . ALA A 1 573 ? 15.278 -9.391 -30.694 1.00 46.62 573 ALA A CA 1
ATOM 4540 C C . ALA A 1 573 ? 15.112 -10.010 -29.290 1.00 46.62 573 ALA A C 1
ATOM 4542 O O . ALA A 1 573 ? 16.052 -10.601 -28.745 1.00 46.62 573 ALA A O 1
ATOM 4543 N N . LEU A 1 574 ? 13.896 -9.966 -28.731 1.00 44.31 574 LEU A N 1
ATOM 4544 C CA . LEU A 1 574 ? 13.556 -10.630 -27.469 1.00 44.31 574 LEU A CA 1
ATOM 4545 C C . LEU A 1 574 ? 13.645 -12.165 -27.586 1.00 44.31 574 LEU A C 1
ATOM 4547 O O . LEU A 1 574 ? 14.202 -12.819 -26.703 1.00 44.31 574 LEU A O 1
ATOM 4551 N N . ARG A 1 575 ? 13.161 -12.753 -28.692 1.00 50.69 575 ARG A N 1
ATOM 4552 C CA . ARG A 1 575 ? 13.256 -14.197 -28.994 1.00 50.69 575 ARG A CA 1
ATOM 4553 C C . ARG A 1 575 ? 14.703 -14.661 -29.176 1.00 50.69 575 ARG A C 1
ATOM 4555 O O . ARG A 1 575 ? 15.049 -15.735 -28.686 1.00 50.69 575 ARG A O 1
ATOM 4562 N N . ALA A 1 576 ? 15.557 -13.857 -29.803 1.00 57.75 576 ALA A N 1
ATOM 4563 C CA . ALA A 1 576 ? 16.987 -14.126 -29.942 1.00 57.75 576 ALA A CA 1
ATOM 4564 C C . ALA A 1 576 ? 17.697 -14.141 -28.576 1.00 57.75 576 ALA A C 1
ATOM 4566 O O . ALA A 1 576 ? 18.561 -14.984 -28.331 1.00 57.75 576 ALA A O 1
ATOM 4567 N N . ARG A 1 577 ? 17.274 -13.273 -27.646 1.00 43.88 577 ARG A N 1
ATOM 4568 C CA . ARG A 1 577 ? 17.736 -13.253 -26.246 1.00 43.88 577 ARG A CA 1
ATOM 4569 C C . ARG A 1 577 ? 17.040 -14.281 -25.339 1.00 43.88 577 ARG A C 1
ATOM 4571 O O . ARG A 1 577 ? 17.455 -14.468 -24.198 1.00 43.88 577 ARG A O 1
ATOM 4578 N N . LEU A 1 578 ? 16.023 -15.003 -25.812 1.00 43.47 578 LEU A N 1
ATOM 4579 C CA . LEU A 1 578 ? 15.170 -15.886 -24.995 1.00 43.47 578 LEU A CA 1
ATOM 4580 C C . LEU A 1 578 ? 15.893 -17.118 -24.431 1.00 43.47 578 LEU A C 1
ATOM 4582 O O . LEU A 1 578 ? 15.488 -17.660 -23.403 1.00 43.47 578 LEU A O 1
ATOM 4586 N N . SER A 1 579 ? 16.980 -17.556 -25.067 1.00 46.72 579 SER A N 1
ATOM 4587 C CA . SER A 1 579 ? 17.907 -18.559 -24.520 1.00 46.72 579 SER A CA 1
ATOM 4588 C C . SER A 1 579 ? 18.687 -18.015 -23.316 1.00 46.72 579 SER A C 1
ATOM 4590 O O . SER A 1 579 ? 18.826 -18.705 -22.305 1.00 46.72 579 SER A O 1
ATOM 4592 N N . LEU A 1 580 ? 19.115 -16.755 -23.396 1.00 45.22 580 LEU A N 1
ATOM 4593 C CA . LEU A 1 580 ? 19.777 -15.996 -22.337 1.00 45.22 580 LEU A CA 1
ATOM 4594 C C . LEU A 1 580 ? 18.815 -15.768 -21.162 1.00 45.22 580 LEU A C 1
ATOM 4596 O O . LEU A 1 580 ? 19.141 -16.151 -20.041 1.00 45.22 580 LEU A O 1
ATOM 4600 N N . PHE A 1 581 ? 17.582 -15.314 -21.424 1.00 42.12 581 PHE A N 1
ATOM 4601 C CA . PHE A 1 581 ? 16.514 -15.213 -20.416 1.00 42.12 581 PHE A CA 1
ATOM 4602 C C . PHE A 1 581 ? 16.195 -16.563 -19.748 1.00 42.12 581 PHE A C 1
ATOM 4604 O O . PHE A 1 581 ? 15.982 -16.616 -18.536 1.00 42.12 581 PHE A O 1
ATOM 4611 N N . LYS A 1 582 ? 16.205 -17.680 -20.492 1.00 47.84 582 LYS A N 1
ATOM 4612 C CA . LYS A 1 582 ? 16.032 -19.033 -19.926 1.00 47.84 582 LYS A CA 1
ATOM 4613 C C . LYS A 1 582 ? 17.211 -19.457 -19.045 1.00 47.84 582 LYS A C 1
ATOM 4615 O O . LYS A 1 582 ? 16.973 -20.048 -17.994 1.00 47.84 582 LYS A O 1
ATOM 4620 N N . SER A 1 583 ? 18.445 -19.130 -19.432 1.00 46.03 583 SER A N 1
ATOM 4621 C CA . SER A 1 583 ? 19.655 -19.379 -18.631 1.00 46.03 583 SER A CA 1
ATOM 4622 C C . SER A 1 583 ? 19.651 -18.559 -17.335 1.00 46.03 583 SER A C 1
ATOM 4624 O O . SER A 1 583 ? 19.789 -19.109 -16.245 1.00 46.03 583 SER A O 1
ATOM 4626 N N . VAL A 1 584 ? 19.345 -17.264 -17.442 1.00 42.19 584 VAL A N 1
ATOM 4627 C CA . VAL A 1 584 ? 19.094 -16.343 -16.324 1.00 42.19 584 VAL A CA 1
ATOM 4628 C C . VAL A 1 584 ? 18.014 -16.886 -15.386 1.00 42.19 584 VAL A C 1
ATOM 4630 O O . VAL A 1 584 ? 18.228 -16.995 -14.182 1.00 42.19 584 VAL A O 1
ATOM 4633 N N . THR A 1 585 ? 16.876 -17.316 -15.932 1.00 43.91 585 THR A N 1
ATOM 4634 C CA . THR A 1 585 ? 15.783 -17.911 -15.149 1.00 43.91 585 THR A CA 1
ATOM 4635 C C . THR A 1 585 ? 16.214 -19.217 -14.473 1.00 43.91 585 THR A C 1
ATOM 4637 O O . THR A 1 585 ? 15.746 -19.520 -13.377 1.00 43.91 585 THR A O 1
ATOM 4640 N N . ALA A 1 586 ? 17.106 -20.000 -15.087 1.00 47.91 586 ALA A N 1
ATOM 4641 C CA . ALA A 1 586 ? 17.653 -21.223 -14.502 1.00 47.91 586 ALA A CA 1
ATOM 4642 C C . ALA A 1 586 ? 18.653 -20.934 -13.366 1.00 47.91 586 ALA A C 1
ATOM 4644 O O . ALA A 1 586 ? 18.557 -21.561 -12.311 1.00 47.91 586 ALA A O 1
ATOM 4645 N N . HIS A 1 587 ? 19.542 -19.949 -13.530 1.00 45.00 587 HIS A N 1
ATOM 4646 C CA . HIS A 1 587 ? 20.432 -19.463 -12.469 1.00 45.00 587 HIS A CA 1
ATOM 4647 C C . HIS A 1 587 ? 19.633 -18.872 -11.300 1.00 45.00 587 HIS A C 1
ATOM 4649 O O . HIS A 1 587 ? 19.838 -19.268 -10.153 1.00 45.00 587 HIS A O 1
ATOM 4655 N N . TRP A 1 588 ? 18.628 -18.036 -11.577 1.00 41.72 588 TRP A N 1
ATOM 4656 C CA . TRP A 1 588 ? 17.709 -17.532 -10.554 1.00 41.72 588 TRP A CA 1
ATOM 4657 C C . TRP A 1 588 ? 16.978 -18.676 -9.837 1.00 41.72 588 TRP A C 1
ATOM 4659 O O . TRP A 1 588 ? 16.878 -18.678 -8.608 1.00 41.72 588 TRP A O 1
ATOM 4669 N N . LYS A 1 589 ? 16.528 -19.709 -10.568 1.00 44.75 589 LYS A N 1
ATOM 4670 C CA . LYS A 1 589 ? 15.933 -20.933 -9.996 1.00 44.75 589 LYS A CA 1
ATOM 4671 C C . LYS A 1 589 ? 16.898 -21.732 -9.108 1.00 44.75 589 LYS A C 1
ATOM 4673 O O . LYS A 1 589 ? 16.411 -22.377 -8.180 1.00 44.75 589 LYS A O 1
ATOM 4678 N N . ALA A 1 590 ? 18.213 -21.652 -9.316 1.00 43.84 590 ALA A N 1
ATOM 4679 C CA . ALA A 1 590 ? 19.216 -22.380 -8.533 1.00 43.84 590 ALA A CA 1
ATOM 4680 C C . ALA A 1 590 ? 19.468 -21.809 -7.119 1.00 43.84 590 ALA A C 1
ATOM 4682 O O . ALA A 1 590 ? 19.925 -22.544 -6.243 1.00 43.84 590 ALA A O 1
ATOM 4683 N N . ILE A 1 591 ? 19.130 -20.540 -6.856 1.00 48.94 591 ILE A N 1
ATOM 4684 C CA . ILE A 1 591 ? 19.275 -19.920 -5.523 1.00 48.94 591 ILE A CA 1
ATOM 4685 C C . ILE A 1 591 ? 18.366 -20.642 -4.499 1.00 48.94 591 ILE A C 1
ATOM 4687 O O . ILE A 1 591 ? 17.162 -20.747 -4.725 1.00 48.94 591 ILE A O 1
ATOM 4691 N N . SER A 1 592 ? 18.932 -21.149 -3.394 1.00 48.28 592 SER A N 1
ATOM 4692 C CA . SER A 1 592 ? 18.262 -21.783 -2.229 1.00 48.28 592 SER A CA 1
ATOM 4693 C C . SER A 1 592 ? 16.918 -22.503 -2.498 1.00 48.28 592 SER A C 1
ATOM 4695 O O . SER A 1 592 ? 15.820 -21.961 -2.333 1.00 48.28 592 SER A O 1
ATOM 4697 N N . GLY A 1 593 ? 16.976 -23.801 -2.819 1.00 48.56 593 GLY A N 1
ATOM 4698 C CA . GLY A 1 593 ? 15.777 -24.621 -3.060 1.00 48.56 593 GLY A CA 1
ATOM 4699 C C . GLY A 1 593 ? 14.813 -24.780 -1.865 1.00 48.56 593 GLY A C 1
ATOM 4700 O O . GLY A 1 593 ? 13.686 -25.236 -2.057 1.00 48.56 593 GLY A O 1
ATOM 4701 N N . LYS A 1 594 ? 15.211 -24.401 -0.639 1.00 49.47 594 LYS A N 1
ATOM 4702 C CA . LYS A 1 594 ? 14.368 -24.523 0.569 1.00 49.47 594 LYS A CA 1
ATOM 4703 C C . LYS A 1 594 ? 13.262 -23.471 0.663 1.00 49.47 594 LYS A C 1
ATOM 4705 O O . LYS A 1 594 ? 12.212 -23.762 1.232 1.00 49.47 594 LYS A O 1
ATOM 4710 N N . GLU A 1 595 ? 13.473 -22.279 0.113 1.00 49.88 595 GLU A N 1
ATOM 4711 C CA . GLU A 1 595 ? 12.483 -21.193 0.161 1.00 49.88 595 GLU A CA 1
ATOM 4712 C C . GLU A 1 595 ? 11.549 -21.251 -1.045 1.00 49.88 595 GLU A C 1
ATOM 4714 O O . GLU A 1 595 ? 10.326 -21.178 -0.891 1.00 49.88 595 GLU A O 1
ATOM 4719 N N . LYS A 1 596 ? 12.102 -21.543 -2.229 1.00 45.56 596 LYS A N 1
ATOM 4720 C CA . LYS A 1 596 ? 11.320 -21.743 -3.456 1.00 45.56 596 LYS A CA 1
ATOM 4721 C C . LYS A 1 596 ? 10.247 -22.822 -3.324 1.00 45.56 596 LYS A C 1
ATOM 4723 O O . LYS A 1 596 ? 9.177 -22.658 -3.894 1.00 45.56 596 LYS A O 1
ATOM 4728 N N . ALA A 1 597 ? 10.472 -23.879 -2.542 1.00 53.03 597 ALA A N 1
ATOM 4729 C CA . ALA A 1 597 ? 9.480 -24.937 -2.336 1.00 53.03 597 ALA A CA 1
ATOM 4730 C C . ALA A 1 597 ? 8.162 -24.448 -1.693 1.00 53.03 597 ALA A C 1
ATOM 4732 O O . ALA A 1 597 ? 7.110 -25.014 -1.978 1.00 53.03 597 ALA A O 1
ATOM 4733 N N . LYS A 1 598 ? 8.188 -23.387 -0.869 1.00 50.44 598 LYS A N 1
ATOM 4734 C CA . LYS A 1 598 ? 6.970 -22.806 -0.266 1.00 50.44 598 LYS A CA 1
ATOM 4735 C C . LYS A 1 598 ? 6.207 -21.901 -1.231 1.00 50.44 598 LYS A C 1
ATOM 4737 O O . LYS A 1 598 ? 4.980 -21.912 -1.235 1.00 50.44 598 LYS A O 1
ATOM 4742 N N . PHE A 1 599 ? 6.925 -21.132 -2.047 1.00 45.62 599 PHE A N 1
ATOM 4743 C CA . PHE A 1 599 ? 6.313 -20.224 -3.017 1.00 45.62 599 PHE A CA 1
ATOM 4744 C C . PHE A 1 599 ? 5.891 -20.933 -4.302 1.00 45.62 599 PHE A C 1
ATOM 4746 O O . PHE A 1 599 ? 4.885 -20.546 -4.881 1.00 45.62 599 PHE A O 1
ATOM 4753 N N . LYS A 1 600 ? 6.575 -22.010 -4.706 1.00 53.84 600 LYS A N 1
ATOM 4754 C CA . LYS A 1 600 ? 6.254 -22.778 -5.914 1.00 53.84 600 LYS A CA 1
ATOM 4755 C C . LYS A 1 600 ? 4.816 -23.303 -5.901 1.00 53.84 600 LYS A C 1
ATOM 4757 O O . LYS A 1 600 ? 4.109 -23.049 -6.858 1.00 53.84 600 LYS A O 1
ATOM 4762 N N . ALA A 1 601 ? 4.350 -23.923 -4.814 1.00 56.16 601 ALA A N 1
ATOM 4763 C CA . ALA A 1 601 ? 2.965 -24.406 -4.728 1.00 56.16 601 ALA A CA 1
ATOM 4764 C C . ALA A 1 601 ? 1.924 -23.266 -4.739 1.00 56.16 601 ALA A C 1
ATOM 4766 O O . ALA A 1 601 ? 0.826 -23.421 -5.266 1.00 56.16 601 ALA A O 1
ATOM 4767 N N . LYS A 1 602 ? 2.273 -22.101 -4.173 1.00 49.59 602 LYS A N 1
ATOM 4768 C CA . LYS A 1 602 ? 1.402 -20.917 -4.133 1.00 49.59 602 LYS A CA 1
ATOM 4769 C C . LYS A 1 602 ? 1.345 -20.212 -5.494 1.00 49.59 602 LYS A C 1
ATOM 4771 O O . LYS A 1 602 ? 0.278 -19.770 -5.899 1.00 49.59 602 LYS A O 1
ATOM 4776 N N . MET A 1 603 ? 2.473 -20.172 -6.207 1.00 42.59 603 MET A N 1
ATOM 4777 C CA . MET A 1 603 ? 2.555 -19.730 -7.595 1.00 42.59 603 MET A CA 1
ATOM 4778 C C . MET A 1 603 ? 1.858 -20.709 -8.527 1.00 42.59 603 MET A C 1
ATOM 4780 O O . MET A 1 603 ? 1.004 -20.263 -9.260 1.00 42.59 603 MET A O 1
ATOM 4784 N N . GLU A 1 604 ? 2.111 -22.017 -8.458 1.00 52.94 604 GLU A N 1
ATOM 4785 C CA . GLU A 1 604 ? 1.411 -23.017 -9.279 1.00 52.94 604 GLU A CA 1
ATOM 4786 C C . GLU A 1 604 ? -0.107 -22.967 -9.045 1.00 52.94 604 GLU A C 1
ATOM 4788 O O . GLU A 1 604 ? -0.858 -22.999 -10.009 1.00 52.94 604 GLU A O 1
ATOM 4793 N N . SER A 1 605 ? -0.576 -22.758 -7.808 1.00 48.91 605 SER A N 1
ATOM 4794 C CA . SER A 1 605 ? -2.003 -22.526 -7.536 1.00 48.91 605 SER A CA 1
ATOM 4795 C C . SER A 1 605 ? -2.538 -21.201 -8.103 1.00 48.91 605 SER A C 1
ATOM 4797 O O . SER A 1 605 ? -3.710 -21.149 -8.465 1.00 48.91 605 SER A O 1
ATOM 4799 N N . ALA A 1 606 ? -1.727 -20.143 -8.181 1.00 42.28 606 ALA A N 1
ATOM 4800 C CA . ALA A 1 606 ? -2.111 -18.876 -8.808 1.00 42.28 606 ALA A CA 1
ATOM 4801 C C . ALA A 1 606 ? -2.028 -18.936 -10.345 1.00 42.28 606 ALA A C 1
ATOM 4803 O O . ALA A 1 606 ? -2.869 -18.360 -11.022 1.00 42.28 606 ALA A O 1
ATOM 4804 N N . THR A 1 607 ? -1.060 -19.668 -10.899 1.00 41.84 607 THR A N 1
ATOM 4805 C CA . THR A 1 607 ? -0.897 -19.896 -12.336 1.00 41.84 607 THR A CA 1
ATOM 4806 C C . THR A 1 607 ? -2.009 -20.792 -12.856 1.00 41.84 607 THR A C 1
ATOM 4808 O O . THR A 1 607 ? -2.586 -20.442 -13.871 1.00 41.84 607 THR A O 1
ATOM 4811 N N . VAL A 1 608 ? -2.371 -21.870 -12.142 1.00 50.72 608 VAL A N 1
ATOM 4812 C CA . VAL A 1 608 ? -3.528 -22.715 -12.487 1.00 50.72 608 VAL A CA 1
ATOM 4813 C C . VAL A 1 608 ? -4.799 -21.872 -12.531 1.00 50.72 608 VAL A C 1
ATOM 4815 O O . VAL A 1 608 ? -5.442 -21.863 -13.574 1.00 50.72 608 VAL A O 1
ATOM 4818 N N . LYS A 1 609 ? -5.069 -21.053 -11.502 1.00 44.84 609 LYS A N 1
ATOM 4819 C CA . LYS A 1 609 ? -6.192 -20.099 -11.524 1.00 44.84 609 LYS A CA 1
ATOM 4820 C C . LYS A 1 609 ? -6.131 -19.118 -12.702 1.00 44.84 609 LYS A C 1
ATOM 4822 O O . LYS A 1 609 ? -7.130 -18.934 -13.376 1.00 44.84 609 LYS A O 1
ATOM 4827 N N . MET A 1 610 ? -4.962 -18.555 -13.022 1.00 37.75 610 MET A N 1
ATOM 4828 C CA . MET A 1 610 ? -4.809 -17.673 -14.193 1.00 37.75 610 MET A CA 1
ATOM 4829 C C . MET A 1 610 ? -4.958 -18.393 -15.546 1.00 37.75 610 MET A C 1
ATOM 4831 O O . MET A 1 610 ? -5.329 -17.747 -16.518 1.00 37.75 610 MET A O 1
ATOM 4835 N N . THR A 1 611 ? -4.677 -19.698 -15.642 1.00 41.50 611 THR A N 1
ATOM 4836 C CA . THR A 1 611 ? -4.954 -20.501 -16.855 1.00 41.50 611 THR A CA 1
ATOM 4837 C C . THR A 1 611 ? -6.378 -21.050 -16.918 1.00 41.50 611 THR A C 1
ATOM 4839 O O . THR A 1 611 ? -6.843 -21.353 -18.010 1.00 41.50 611 THR A O 1
ATOM 4842 N N . GLU A 1 612 ? -7.077 -21.162 -15.789 1.00 39.59 612 GLU A N 1
ATOM 4843 C CA . GLU A 1 612 ? -8.520 -21.436 -15.737 1.00 39.59 612 GLU A CA 1
ATOM 4844 C C . GLU A 1 612 ? -9.342 -20.173 -16.082 1.00 39.59 612 GLU A C 1
ATOM 4846 O O . GLU A 1 612 ? -10.448 -20.288 -16.600 1.00 39.59 612 GLU A O 1
ATOM 4851 N N . GLU A 1 613 ? -8.783 -18.973 -15.870 1.00 40.81 613 GLU A N 1
ATOM 4852 C CA . GLU A 1 613 ? -9.418 -17.666 -16.125 1.00 40.81 613 GLU A CA 1
ATOM 4853 C C . GLU A 1 613 ? -9.052 -17.013 -17.488 1.00 40.81 613 GLU A C 1
ATOM 4855 O O . GLU A 1 613 ? -9.349 -15.837 -17.699 1.00 40.81 613 GLU A O 1
ATOM 4860 N N . LEU A 1 614 ? -8.427 -17.732 -18.437 1.00 34.81 614 LEU A N 1
ATOM 4861 C CA . LEU A 1 614 ? -8.057 -17.192 -19.763 1.00 34.81 614 LEU A CA 1
ATOM 4862 C C . LEU A 1 614 ? -8.457 -18.110 -20.941 1.00 34.81 614 LEU A C 1
ATOM 4864 O O . LEU A 1 614 ? -7.820 -19.146 -21.152 1.00 34.81 614 LEU A O 1
ATOM 4868 N N . PRO A 1 615 ? -9.437 -17.708 -21.779 1.00 34.75 615 PRO A N 1
ATOM 4869 C CA . PRO A 1 615 ? -9.713 -18.351 -23.063 1.00 34.75 615 PRO A CA 1
ATOM 4870 C C . PRO A 1 615 ? -8.552 -18.225 -24.066 1.00 34.75 615 PRO A C 1
ATOM 4872 O O . PRO A 1 615 ? -7.758 -17.283 -24.038 1.00 34.75 615 PRO A O 1
ATOM 4875 N N . VAL A 1 616 ? -8.454 -19.200 -24.972 1.00 36.31 616 VAL A N 1
ATOM 4876 C CA . VAL A 1 616 ? -7.270 -19.438 -25.813 1.00 36.31 616 VAL A CA 1
ATOM 4877 C C . VAL A 1 616 ? -7.113 -18.412 -26.946 1.00 36.31 616 VAL A C 1
ATOM 4879 O O . VAL A 1 616 ? -8.006 -18.208 -27.767 1.00 36.31 616 VAL A O 1
ATOM 4882 N N . ILE A 1 617 ? -5.913 -17.834 -27.049 1.00 31.48 617 ILE A N 1
ATOM 4883 C CA . ILE A 1 617 ? -5.480 -16.970 -28.158 1.00 31.48 617 ILE A CA 1
ATOM 4884 C C . ILE A 1 617 ? -5.161 -17.835 -29.394 1.00 31.48 617 ILE A C 1
ATOM 4886 O O . ILE A 1 617 ? -4.002 -18.177 -29.605 1.00 31.48 617 ILE A O 1
ATOM 4890 N N . ASP A 1 618 ? -6.162 -18.169 -30.220 1.00 33.22 618 ASP A N 1
ATOM 4891 C CA . ASP A 1 618 ? -5.934 -18.932 -31.473 1.00 33.22 618 ASP A CA 1
ATOM 4892 C C . ASP A 1 618 ? -6.755 -18.478 -32.709 1.00 33.22 618 ASP A C 1
ATOM 4894 O O . ASP A 1 618 ? -6.746 -19.147 -33.739 1.00 33.22 618 ASP A O 1
ATOM 4898 N N . LEU A 1 619 ? -7.435 -17.318 -32.669 1.00 32.47 619 LEU A N 1
ATOM 4899 C CA . LEU A 1 619 ? -8.299 -16.842 -33.778 1.00 32.47 619 LEU A CA 1
ATOM 4900 C C . LEU A 1 619 ? -7.905 -15.499 -34.434 1.00 32.47 619 LEU A C 1
ATOM 4902 O O . LEU A 1 619 ? -8.668 -14.944 -35.222 1.00 32.47 619 LEU A O 1
ATOM 4906 N N . LEU A 1 620 ? -6.694 -14.978 -34.202 1.00 29.28 620 LEU A N 1
ATOM 4907 C CA . LEU A 1 620 ? -6.240 -13.695 -34.786 1.00 29.28 620 LEU A CA 1
ATOM 4908 C C . LEU A 1 620 ? -5.739 -13.755 -36.254 1.00 29.28 620 LEU A C 1
ATOM 4910 O O . LEU A 1 620 ? -5.120 -12.809 -36.741 1.00 29.28 620 LEU A O 1
ATOM 4914 N N . PHE A 1 621 ? -6.044 -14.828 -36.989 1.00 29.30 621 PHE A N 1
ATOM 4915 C CA . PHE A 1 621 ? -5.745 -15.015 -38.419 1.00 29.30 621 PHE A CA 1
ATOM 4916 C C . PHE A 1 621 ? -6.892 -15.859 -39.031 1.00 29.30 621 PHE A C 1
ATOM 4918 O O . PHE A 1 621 ? -7.122 -16.955 -38.546 1.00 29.30 621 PHE A O 1
ATOM 4925 N N . THR A 1 622 ? -7.657 -15.531 -40.090 1.00 29.44 622 THR A N 1
ATOM 4926 C CA . THR A 1 622 ? -7.499 -14.663 -41.292 1.00 29.44 622 THR A CA 1
ATOM 4927 C C . THR A 1 622 ? -8.910 -14.494 -42.003 1.00 29.44 622 THR A C 1
ATOM 4929 O O . THR A 1 622 ? -9.897 -14.798 -41.346 1.00 29.44 622 THR A O 1
ATOM 4932 N N . PRO A 1 623 ? -9.130 -13.977 -43.250 1.00 38.81 623 PRO A N 1
ATOM 4933 C CA . PRO A 1 623 ? -9.394 -12.546 -43.546 1.00 38.81 623 PRO A CA 1
ATOM 4934 C C . PRO A 1 623 ? -10.608 -12.206 -44.502 1.00 38.81 623 PRO A C 1
ATOM 4936 O O . PRO A 1 623 ? -11.243 -13.096 -45.052 1.00 38.81 623 PRO A O 1
ATOM 4939 N N . VAL A 1 624 ? -10.795 -10.901 -44.844 1.00 28.11 624 VAL A N 1
ATOM 4940 C CA . VAL A 1 624 ? -11.349 -10.304 -46.125 1.00 28.11 624 VAL A CA 1
ATOM 4941 C C . VAL A 1 624 ? -12.774 -9.652 -46.200 1.00 28.11 624 VAL A C 1
ATOM 4943 O O . VAL A 1 624 ? -13.772 -10.336 -46.356 1.00 28.11 624 VAL A O 1
ATOM 4946 N N . LYS A 1 625 ? -12.780 -8.296 -46.323 1.00 35.06 625 LYS A N 1
ATOM 4947 C CA . LYS A 1 625 ? -13.561 -7.321 -47.180 1.00 35.06 625 LYS A CA 1
ATOM 4948 C C . LYS A 1 625 ? -15.102 -7.420 -47.385 1.00 35.06 625 LYS A C 1
ATOM 4950 O O . LYS A 1 625 ? -15.623 -8.480 -47.704 1.00 35.06 625 LYS A O 1
ATOM 4955 N N . PRO A 1 626 ? -15.799 -6.255 -47.481 1.00 29.47 626 PRO A N 1
ATOM 4956 C CA . PRO A 1 626 ? -16.090 -5.671 -48.814 1.00 29.47 626 PRO A CA 1
ATOM 4957 C C . PRO A 1 626 ? -15.940 -4.126 -48.954 1.00 29.47 626 PRO A C 1
ATOM 4959 O O . PRO A 1 626 ? -15.691 -3.395 -48.005 1.00 29.47 626 PRO A O 1
ATOM 4962 N N . ASN A 1 627 ? -16.069 -3.652 -50.201 1.00 28.41 627 ASN A N 1
ATOM 4963 C CA . ASN A 1 627 ? -16.004 -2.261 -50.717 1.00 28.41 627 ASN A CA 1
ATOM 4964 C C . ASN A 1 627 ? -17.425 -1.880 -51.250 1.00 28.41 627 ASN A C 1
ATOM 4966 O O . ASN A 1 627 ? -18.266 -2.781 -51.265 1.00 28.41 627 ASN A O 1
ATOM 4970 N N . PRO A 1 628 ? -17.728 -0.716 -51.884 1.00 49.12 628 PRO A N 1
ATOM 4971 C CA . PRO A 1 628 ? -17.185 0.658 -51.830 1.00 49.12 628 PRO A CA 1
ATOM 4972 C C . PRO A 1 628 ? -18.289 1.754 -51.663 1.00 49.12 628 PRO A C 1
ATOM 4974 O O . PRO A 1 628 ? -19.470 1.472 -51.826 1.00 49.12 628 PRO A O 1
ATOM 4977 N N . PHE A 1 629 ? -17.925 3.045 -51.565 1.00 28.91 629 PHE A N 1
ATOM 4978 C CA . PHE A 1 629 ? -18.737 4.140 -52.153 1.00 28.91 629 PHE A CA 1
ATOM 4979 C C . PHE A 1 629 ? -17.863 5.288 -52.701 1.00 28.91 629 PHE A C 1
ATOM 4981 O O . PHE A 1 629 ? -16.790 5.575 -52.175 1.00 28.91 629 PHE A O 1
ATOM 4988 N N . LYS A 1 630 ? -18.312 5.924 -53.797 1.00 33.97 630 LYS A N 1
ATOM 4989 C CA . LYS A 1 630 ? -17.617 6.992 -54.553 1.00 33.97 630 LYS A CA 1
ATOM 4990 C C . LYS A 1 630 ? -18.438 8.287 -54.556 1.00 33.97 630 LYS A C 1
ATOM 4992 O O . LYS A 1 630 ? -19.621 8.184 -54.854 1.00 33.97 630 LYS A O 1
ATOM 4997 N N . ILE A 1 631 ? -17.794 9.460 -54.455 1.00 30.56 631 ILE A N 1
ATOM 4998 C CA . ILE A 1 631 ? -18.108 10.702 -55.217 1.00 30.56 631 ILE A CA 1
ATOM 4999 C C . ILE A 1 631 ? -16.764 11.409 -55.561 1.00 30.56 631 ILE A C 1
ATOM 5001 O O . ILE A 1 631 ? -15.755 11.142 -54.913 1.00 30.56 631 ILE A O 1
ATOM 5005 N N . ALA A 1 632 ? -16.716 12.209 -56.638 1.00 32.00 632 ALA A N 1
ATOM 5006 C CA . ALA A 1 632 ? -15.508 12.593 -57.395 1.00 32.00 632 ALA A CA 1
ATOM 5007 C C . ALA A 1 632 ? -15.135 14.123 -57.343 1.00 32.00 632 ALA A C 1
ATOM 5009 O O . ALA A 1 632 ? -15.942 14.904 -56.842 1.00 32.00 632 ALA A O 1
ATOM 5010 N N . PRO A 1 633 ? -13.924 14.545 -57.815 1.00 47.47 633 PRO A N 1
ATOM 5011 C CA . PRO A 1 633 ? -13.248 15.861 -57.581 1.00 47.47 633 PRO A CA 1
ATOM 5012 C C . PRO A 1 633 ? -13.490 16.873 -58.771 1.00 47.47 633 PRO A C 1
ATOM 5014 O O . PRO A 1 633 ? -14.426 16.562 -59.512 1.00 47.47 633 PRO A O 1
ATOM 5017 N N . PRO A 1 634 ? -12.766 18.015 -59.080 1.00 44.25 634 PRO A N 1
ATOM 5018 C CA . PRO A 1 634 ? -11.362 18.415 -58.791 1.00 44.25 634 PRO A CA 1
ATOM 5019 C C . PRO A 1 634 ? -11.031 19.885 -58.287 1.00 44.25 634 PRO A C 1
ATOM 5021 O O . PRO A 1 634 ? -11.250 20.081 -57.095 1.00 44.25 634 PRO A O 1
ATOM 5024 N N . PRO A 1 635 ? -10.356 20.857 -58.986 1.00 45.03 635 PRO A N 1
ATOM 5025 C CA . PRO A 1 635 ? -9.083 21.434 -58.453 1.00 45.03 635 PRO A CA 1
ATOM 5026 C C . PRO A 1 635 ? -8.926 22.995 -58.618 1.00 45.03 635 PRO A C 1
ATOM 5028 O O . PRO A 1 635 ? -9.947 23.635 -58.874 1.00 45.03 635 PRO A O 1
ATOM 5031 N N . PRO A 1 636 ? -7.726 23.663 -58.594 1.00 41.97 636 PRO A N 1
ATOM 5032 C CA . PRO A 1 636 ? -6.346 23.279 -58.200 1.00 41.97 636 PRO A CA 1
ATOM 5033 C C . PRO A 1 636 ? -5.562 24.294 -57.291 1.00 41.97 636 PRO A C 1
ATOM 5035 O O . PRO A 1 636 ? -5.957 25.444 -57.128 1.00 41.97 636 PRO A O 1
ATOM 5038 N N . SER A 1 637 ? -4.316 23.919 -56.925 1.00 30.39 637 SER A N 1
ATOM 5039 C CA . SER A 1 637 ? -3.131 24.812 -56.731 1.00 30.39 637 SER A CA 1
ATOM 5040 C C . SER A 1 637 ? -2.938 25.544 -55.371 1.00 30.39 637 SER A C 1
ATOM 5042 O O . SER A 1 637 ? -3.899 25.751 -54.638 1.00 30.39 637 SER A O 1
ATOM 5044 N N . PRO A 1 638 ? -1.710 25.995 -55.014 1.00 41.31 638 PRO A N 1
ATOM 5045 C CA . PRO A 1 638 ? -0.517 25.165 -54.789 1.00 41.31 638 PRO A CA 1
ATOM 5046 C C . PRO A 1 638 ? 0.174 25.459 -53.430 1.00 41.31 638 PRO A C 1
ATOM 5048 O O . PRO A 1 638 ? 0.037 26.543 -52.877 1.00 41.31 638 PRO A O 1
ATOM 5051 N N . TYR A 1 639 ? 0.976 24.507 -52.932 1.00 31.97 639 TYR A N 1
ATOM 5052 C CA . TYR A 1 639 ? 1.956 24.628 -51.830 1.00 31.97 639 TYR A CA 1
ATOM 5053 C C . TYR A 1 639 ? 1.710 25.662 -50.707 1.00 31.97 639 TYR A C 1
ATOM 5055 O O . TYR A 1 639 ? 2.066 26.833 -50.834 1.00 31.97 639 TYR A O 1
ATOM 5063 N N . LYS A 1 640 ? 1.386 25.171 -49.503 1.00 29.09 640 LYS A N 1
ATOM 5064 C CA . LYS A 1 640 ? 1.998 25.697 -48.269 1.00 29.09 640 LYS A CA 1
ATOM 5065 C C . LYS A 1 640 ? 2.342 24.563 -47.309 1.00 29.09 640 LYS A C 1
ATOM 5067 O O . LYS A 1 640 ? 1.481 23.800 -46.889 1.00 29.09 640 LYS A O 1
ATOM 5072 N N . VAL A 1 641 ? 3.631 24.462 -46.996 1.00 42.06 641 VAL A N 1
ATOM 5073 C CA . VAL A 1 641 ? 4.188 23.525 -46.019 1.00 42.06 641 VAL A CA 1
ATOM 5074 C C . VAL A 1 641 ? 4.037 24.125 -44.624 1.00 42.06 641 VAL A C 1
ATOM 5076 O O . VAL A 1 641 ? 4.554 25.211 -44.377 1.00 42.06 641 VAL A O 1
ATOM 5079 N N . THR A 1 642 ? 3.424 23.390 -43.700 1.00 31.27 642 THR A N 1
ATOM 5080 C CA . THR A 1 642 ? 3.622 23.572 -42.253 1.00 31.27 642 THR A CA 1
ATOM 5081 C C . THR A 1 642 ? 3.607 22.210 -41.578 1.00 31.27 642 THR A C 1
ATOM 5083 O O . THR A 1 642 ? 2.589 21.522 -41.559 1.00 31.27 642 THR A O 1
ATOM 5086 N N . SER A 1 643 ? 4.764 21.805 -41.062 1.00 38.81 643 SER A N 1
ATOM 5087 C CA . SER A 1 643 ? 4.996 20.497 -40.461 1.00 38.81 643 SER A CA 1
ATOM 5088 C C . SER A 1 643 ? 4.744 20.515 -38.953 1.00 38.81 643 SER A C 1
ATOM 5090 O O . SER A 1 643 ? 5.621 20.913 -38.187 1.00 38.81 643 SER A O 1
ATOM 5092 N N . GLU A 1 644 ? 3.598 20.001 -38.515 1.00 30.94 644 GLU A N 1
ATOM 5093 C CA . GLU A 1 644 ? 3.380 19.619 -37.117 1.00 30.94 644 GLU A CA 1
ATOM 5094 C C . GLU A 1 644 ? 3.151 18.108 -37.039 1.00 30.94 644 GLU A C 1
ATOM 5096 O O . GLU A 1 644 ? 2.241 17.576 -37.670 1.00 30.94 644 GLU A O 1
ATOM 5101 N N . VAL A 1 645 ? 3.964 17.398 -36.248 1.00 40.91 645 VAL A N 1
ATOM 5102 C CA . VAL A 1 645 ? 3.538 16.076 -35.763 1.00 40.91 645 VAL A CA 1
ATOM 5103 C C . VAL A 1 645 ? 2.553 16.333 -34.626 1.00 40.91 645 VAL A C 1
ATOM 5105 O O . VAL A 1 645 ? 2.902 17.118 -33.739 1.00 40.91 645 VAL A O 1
ATOM 5108 N N . PRO A 1 646 ? 1.353 15.724 -34.625 1.00 41.94 646 PRO A N 1
ATOM 5109 C CA . PRO A 1 646 ? 0.297 16.140 -33.721 1.00 41.94 646 PRO A CA 1
ATOM 5110 C C . PRO A 1 646 ? 0.706 16.034 -32.254 1.00 41.94 646 PRO A C 1
ATOM 5112 O O . PRO A 1 646 ? 0.936 14.950 -31.721 1.00 41.94 646 PRO A O 1
ATOM 5115 N N . LYS A 1 647 ? 0.681 17.189 -31.582 1.00 39.56 647 LYS A N 1
ATOM 5116 C CA . LYS A 1 647 ? 0.763 17.348 -30.121 1.00 39.56 647 LYS A CA 1
ATOM 5117 C C . LYS A 1 647 ? -0.172 16.376 -29.378 1.00 39.56 647 LYS A C 1
ATOM 5119 O O . LYS A 1 647 ? 0.156 15.937 -28.281 1.00 39.56 647 LYS A O 1
ATOM 5124 N N . ARG A 1 648 ? -1.275 15.996 -30.043 1.00 40.31 648 ARG A N 1
ATOM 5125 C CA . ARG A 1 648 ? -2.238 14.955 -29.667 1.00 40.31 648 ARG A CA 1
ATOM 5126 C C . ARG A 1 648 ? -1.613 13.662 -29.153 1.00 40.31 648 ARG A C 1
ATOM 5128 O O . ARG A 1 648 ? -1.974 13.290 -28.058 1.00 40.31 648 ARG A O 1
ATOM 5135 N N . TYR A 1 649 ? -0.662 13.022 -29.835 1.00 41.12 649 TYR A N 1
ATOM 5136 C CA . TYR A 1 649 ? -0.285 11.640 -29.472 1.00 41.12 649 TYR A CA 1
ATOM 5137 C C . TYR A 1 649 ? 0.388 11.537 -28.087 1.00 41.12 649 TYR A C 1
ATOM 5139 O O . TYR A 1 649 ? 0.025 10.714 -27.252 1.00 41.12 649 TYR A O 1
ATOM 5147 N N . LEU A 1 650 ? 1.309 12.461 -27.782 1.00 40.53 650 LEU A N 1
ATOM 5148 C CA . LEU A 1 650 ? 1.891 12.586 -26.437 1.00 40.53 650 LEU A CA 1
ATOM 5149 C C . LEU A 1 650 ? 0.901 13.176 -25.419 1.00 40.53 650 LEU A C 1
ATOM 5151 O O . LEU A 1 650 ? 1.034 12.920 -24.228 1.00 40.53 650 LEU A O 1
ATOM 5155 N N . GLN A 1 651 ? -0.084 13.968 -25.853 1.00 43.47 651 GLN A N 1
ATOM 5156 C CA . GLN A 1 651 ? -1.168 14.418 -24.975 1.00 43.47 651 GLN A CA 1
ATOM 5157 C C . GLN A 1 651 ? -2.166 13.297 -24.661 1.00 43.47 651 GLN A C 1
ATOM 5159 O O . GLN A 1 651 ? -2.701 13.295 -23.562 1.00 43.47 651 GLN A O 1
ATOM 5164 N N . GLU A 1 652 ? -2.393 12.356 -25.574 1.00 46.06 652 GLU A N 1
ATOM 5165 C CA . GLU A 1 652 ? -3.296 11.213 -25.439 1.00 46.06 652 GLU A CA 1
ATOM 5166 C C . GLU A 1 652 ? -2.724 10.196 -24.456 1.00 46.06 652 GLU A C 1
ATOM 5168 O O . GLU A 1 652 ? -3.431 9.813 -23.530 1.00 46.06 652 GLU A O 1
ATOM 5173 N N . GLU A 1 653 ? -1.436 9.854 -24.546 1.00 45.84 653 GLU A N 1
ATOM 5174 C CA . GLU A 1 653 ? -0.834 8.917 -23.587 1.00 45.84 653 GLU A CA 1
ATOM 5175 C C . GLU A 1 653 ? -0.671 9.538 -22.188 1.00 45.84 653 GLU A C 1
ATOM 5177 O O . GLU A 1 653 ? -0.938 8.899 -21.170 1.00 45.84 653 GLU A O 1
ATOM 5182 N N . VAL A 1 654 ? -0.355 10.837 -22.111 1.00 46.28 654 VAL A N 1
ATOM 5183 C CA . VAL A 1 654 ? -0.374 11.579 -20.839 1.00 46.28 654 VAL A CA 1
ATOM 5184 C C . VAL A 1 654 ? -1.798 11.701 -20.287 1.00 46.28 654 VAL A C 1
ATOM 5186 O O . VAL A 1 654 ? -1.978 11.582 -19.079 1.00 46.28 654 VAL A O 1
ATOM 5189 N N . ALA A 1 655 ? -2.816 11.894 -21.130 1.00 49.06 655 ALA A N 1
ATOM 5190 C CA . ALA A 1 655 ? -4.218 11.924 -20.708 1.00 49.06 655 ALA A CA 1
ATOM 5191 C C . ALA A 1 655 ? -4.728 10.542 -20.278 1.00 49.06 655 ALA A C 1
ATOM 5193 O O . ALA A 1 655 ? -5.507 10.465 -19.333 1.00 49.06 655 ALA A O 1
ATOM 5194 N N . ARG A 1 656 ? -4.261 9.457 -20.904 1.00 49.00 656 ARG A N 1
ATOM 5195 C CA . ARG A 1 656 ? -4.550 8.071 -20.513 1.00 49.00 656 ARG A CA 1
ATOM 5196 C C . ARG A 1 656 ? -3.954 7.772 -19.134 1.00 49.00 656 ARG A C 1
ATOM 5198 O O . ARG A 1 656 ? -4.665 7.290 -18.255 1.00 49.00 656 ARG A O 1
ATOM 5205 N N . LEU A 1 657 ? -2.700 8.164 -18.900 1.00 43.12 657 LEU A N 1
ATOM 5206 C CA . LEU A 1 657 ? -2.029 8.005 -17.605 1.00 43.12 657 LEU A CA 1
ATOM 5207 C C . LEU A 1 657 ? -2.640 8.902 -16.509 1.00 43.12 657 LEU A C 1
ATOM 5209 O O . LEU A 1 657 ? -2.837 8.452 -15.381 1.00 43.12 657 LEU A O 1
ATOM 5213 N N . VAL A 1 658 ? -3.007 10.147 -16.838 1.00 48.59 658 VAL A N 1
ATOM 5214 C CA . VAL A 1 658 ? -3.756 11.043 -15.937 1.00 48.59 658 VAL A CA 1
ATOM 5215 C C . VAL A 1 658 ? -5.135 10.465 -15.623 1.00 48.59 658 VAL A C 1
ATOM 5217 O O . VAL A 1 658 ? -5.471 10.369 -14.451 1.00 48.59 658 VAL A O 1
ATOM 5220 N N . GLY A 1 659 ? -5.899 10.010 -16.618 1.00 51.59 659 GLY A N 1
ATOM 5221 C CA . GLY A 1 659 ? -7.228 9.417 -16.437 1.00 51.59 659 GLY 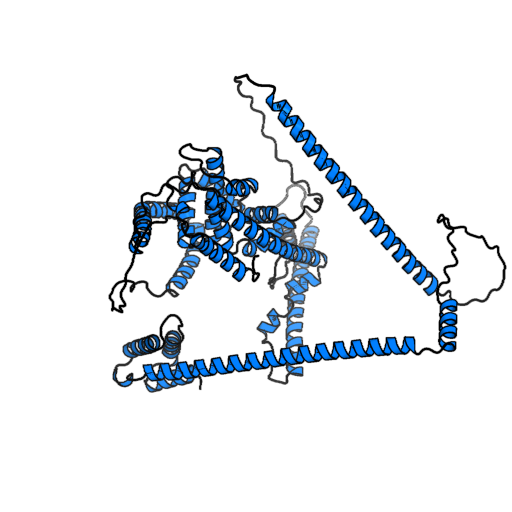A CA 1
ATOM 5222 C C . GLY A 1 659 ? -7.210 8.158 -15.567 1.00 51.59 659 GLY A C 1
ATOM 5223 O O . GLY A 1 659 ? -8.090 7.979 -14.724 1.00 51.59 659 GLY A O 1
ATOM 5224 N N . LEU A 1 660 ? -6.168 7.331 -15.682 1.00 47.06 660 LEU A N 1
ATOM 5225 C CA . LEU A 1 660 ? -5.951 6.179 -14.802 1.00 47.06 660 LEU A CA 1
ATOM 5226 C C . LEU A 1 660 ? -5.706 6.628 -13.346 1.00 47.06 660 LEU A C 1
ATOM 5228 O O . LEU A 1 660 ? -6.303 6.073 -12.422 1.00 47.06 660 LEU A O 1
ATOM 5232 N N . ILE A 1 661 ? -4.922 7.691 -13.125 1.00 43.25 661 ILE A N 1
ATOM 5233 C CA . ILE A 1 661 ? -4.702 8.287 -11.792 1.00 43.25 661 ILE A CA 1
ATOM 5234 C C . ILE A 1 661 ? -5.978 8.961 -11.245 1.00 43.25 661 ILE A C 1
ATOM 5236 O O . ILE A 1 661 ? -6.293 8.796 -10.065 1.00 43.25 661 ILE A O 1
ATOM 5240 N N . GLU A 1 662 ? -6.734 9.692 -12.070 1.00 54.22 662 GLU A N 1
ATOM 5241 C CA . GLU A 1 662 ? -7.993 10.351 -11.684 1.00 54.22 662 GLU A CA 1
ATOM 5242 C C . GLU A 1 662 ? -9.055 9.338 -11.250 1.00 54.22 662 GLU A C 1
ATOM 5244 O O . GLU A 1 662 ? -9.668 9.494 -10.189 1.00 54.22 662 GLU A O 1
ATOM 5249 N N . THR A 1 663 ? -9.231 8.277 -12.044 1.00 49.00 663 THR A N 1
ATOM 5250 C CA . THR A 1 663 ? -10.163 7.170 -11.775 1.00 49.00 663 THR A CA 1
ATOM 5251 C C . THR A 1 663 ? -9.810 6.483 -10.459 1.00 49.00 663 THR A C 1
ATOM 5253 O O . THR A 1 663 ? -10.670 6.271 -9.602 1.00 49.00 663 THR A O 1
ATOM 5256 N N . LYS A 1 664 ? -8.517 6.207 -10.259 1.00 39.41 664 LYS A N 1
ATOM 5257 C CA . LYS A 1 664 ? -7.987 5.516 -9.081 1.00 39.41 664 LYS A CA 1
ATOM 5258 C C . LYS A 1 664 ? -8.076 6.336 -7.790 1.00 39.41 664 LYS A C 1
ATOM 5260 O O . LYS A 1 664 ? -8.366 5.780 -6.735 1.00 39.41 664 LYS A O 1
ATOM 5265 N N . LEU A 1 665 ? -7.837 7.648 -7.855 1.00 40.38 665 LEU A N 1
ATOM 5266 C CA . LEU A 1 665 ? -7.894 8.543 -6.689 1.00 40.38 665 LEU A CA 1
ATOM 5267 C C . LEU A 1 665 ? -9.279 9.184 -6.472 1.00 40.38 665 LEU A C 1
ATOM 5269 O O . LEU A 1 665 ? -9.455 9.918 -5.499 1.00 40.38 665 LEU A O 1
ATOM 5273 N N . ARG A 1 666 ? -10.251 8.945 -7.368 1.00 49.97 666 ARG A N 1
ATOM 5274 C CA . ARG A 1 666 ? -11.576 9.600 -7.406 1.00 49.97 666 ARG A CA 1
ATOM 5275 C C . ARG A 1 666 ? -11.511 11.136 -7.347 1.00 49.97 666 ARG A C 1
ATOM 5277 O O . ARG A 1 666 ? -12.394 11.787 -6.792 1.00 49.97 666 ARG A O 1
ATOM 5284 N N . VAL A 1 667 ? -10.467 11.732 -7.924 1.00 40.19 667 VAL A N 1
ATOM 5285 C CA . VAL A 1 667 ? -10.294 13.191 -8.008 1.00 40.19 667 VAL A CA 1
ATOM 5286 C C . VAL A 1 667 ? -9.815 13.595 -9.387 1.00 40.19 667 VAL A C 1
ATOM 5288 O O . VAL A 1 667 ? -8.828 13.063 -9.883 1.00 40.19 667 VAL A O 1
ATOM 5291 N N . LYS A 1 668 ? -10.465 14.611 -9.956 1.00 46.09 668 LYS A N 1
ATOM 5292 C CA . LYS A 1 668 ? -10.015 15.244 -11.192 1.00 46.09 668 LYS A CA 1
ATOM 5293 C C . LYS A 1 668 ? -8.736 16.051 -10.936 1.00 46.09 668 LYS A C 1
ATOM 5295 O O . LYS A 1 668 ? -8.640 16.779 -9.939 1.00 46.09 668 LYS A O 1
ATOM 5300 N N . LEU A 1 669 ? -7.740 15.878 -11.791 1.00 35.12 669 LEU A N 1
ATOM 5301 C CA . LEU A 1 669 ? -6.472 16.592 -11.795 1.00 35.12 669 LEU A CA 1
ATOM 5302 C C . LEU A 1 669 ? -6.608 17.787 -12.749 1.00 35.12 669 LEU A C 1
ATOM 5304 O O . LEU A 1 669 ? -7.004 17.633 -13.899 1.00 35.12 669 LEU A O 1
ATOM 5308 N N . VAL A 1 670 ? -6.318 18.983 -12.233 1.00 38.16 670 VAL A N 1
ATOM 5309 C CA . VAL A 1 670 ? -6.367 20.258 -12.974 1.00 38.16 670 VAL A CA 1
ATOM 5310 C C . VAL A 1 670 ? -4.974 20.614 -13.477 1.00 38.16 670 VAL A C 1
ATOM 5312 O O . VAL A 1 670 ? -4.035 20.479 -12.657 1.00 38.16 670 VAL A O 1
#

Secondary structure (DSSP, 8-state):
--HHHHHHHHHHHTTS-HHHHHHHHHHHHH-SSS-HHHHHHHHHHHHHTT-S-GGGGTTHHHHHHHHHHHHHHHHHHHHHHHHHHHHHHHHHHHHHHHHHHHHHHHHHHHHHHHHHS--HHHHHHHHHHHHHHS-----PPPTT---------------------THHHHHHHHHHHHHHHHHHHHHHHHHHHHHHHHHHHHHHHHHHHHHHHHHHTTS--------------PPPPPPP-PPPP----PPP-HHHHHHHHHHTTT--SS-HHHHHHGGG----TTS--HHHHHHHHHHHHHHHHHHHHHHTTT---HHHHHHHHHHHHHSTTHHHHHHHHHHHHHHHTT---HHHHH-S-TTTS-HHHHHHHHHHHHHHHTHHHHTHHHHHHHHHT-TT---SSPPSS----HHHHHHHHHHHHHTTS--TT-PPPHHHHHHHHHHHHHHHHHHHHHHHHHHHHHHHHHHHHHHHHHHHH-TT--SS-HHHHHHHSPPHHHHHHTT-HHHHHHHHHHHHHHHHHHHHHHHHHHHHHHHHHHHGGGS------------HHHHHHHHHHHHHHHHHTHHHHHHHHHHHHHS-HHHHHHHHHHHHHHHHHHHHS---------------------------------THHHHHHHHHHHHHHHHHHTS---

pLDDT: mean 70.1, std 20.56, range [28.11, 97.5]